Protein AF-A0A9Q3WQL5-F1 (afdb_monomer)

Foldseek 3Di:
DDAAEPWAAFDDDKDKDWAQPWDWDDDPVDIDTDRPDLGTWIKIKGKGKFWLVRVVVNQVSCVVDQPHKHKYFPNNQKFQQWAWADQQDFKTFTQCQLAPADAQFWKWWADDVGTIAIFGFHDDDRGITGTPGGSRDTGHRTTMTGIFIWHFPDPWDWADDDNTIIMTMTMTTGPDGQSQLAQFLAAEEEQAEQAPVCPDLNLVLVLLLVLVVLVVNLVRDDSPGAYWYKYFYDFPATQDIDTDASDHNVNSVVSSVVSVDRGHYYHHHQLQRSLVCVQVSVVVSPPGQAEYEAEEQADHVVLCSLVNNLVSVVVDPRYAYAFEHEDHPPNPSSQSRGPPPPPGYDYHYRNCNVVSNVVVVCVSSVD

Nearest PDB structures (foldseek):
  8vjh-assembly1_B  TM=8.754E-01  e=1.863E-12  Chivirus chi
  8rk3-assembly1_U  TM=8.713E-01  e=9.183E-12  Pseudomonas phage JBD30
  4cn9-assembly2_B  TM=7.673E-01  e=3.010E-06  Mytilus galloprovincialis
  4cn8-assembly1_A  TM=7.300E-01  e=2.675E-06  Mytilus galloprovincialis
  4c2b-assembly3_E  TM=7.609E-01  e=3.014E-05  Homo sapiens

Radius of gyration: 25.48 Å; Cα contacts (8 Å, |Δi|>4): 827; chains: 1; bounding box: 57×37×69 Å

Secondary structure (DSSP, 8-state):
-PPEE--PPP-S--EEEEE--EEEEEETTEEEEEES-SSPEEEEEEEEEEEHHHHHHHHHHHHHSTTS-EEEE-GGG-B--PPPB-TT--EEE--GGGS---SSEEEEEE-TTS-EEEEEEEEEETTEEEESS-----BSS-EEEEEEEEEE-SPPEEEEEETTEEEEEEEEEESS-----S--SEEEEEEEE-SGGGTTHHHHHHHHHHHHHHHHHHHH--TTSPEEEEEEEESSSEEEEEEEEEE-HHHHHHHHHHHTSPP---S---HHHHHTTHHHHHHTSTTSEEEEEEEE-S--SSTHHHHHHHHHHHTSTTEEEEEEEES----TTGGGT---TTT---EEPTT-HHHHHHHHHHHHHT-

Solvent-accessible surface area (backbone atoms only — not comparable to full-atom values): 19352 Å² total; per-residue (Å²): 132,84,73,40,73,56,59,73,69,67,51,68,80,62,45,77,45,78,45,46,66,64,46,77,53,77,53,99,90,48,78,46,78,45,66,74,47,78,51,39,51,31,36,43,36,42,36,27,71,32,41,49,69,50,48,53,49,51,54,55,50,49,68,74,40,56,89,40,56,27,37,40,58,42,60,84,58,39,45,70,81,31,61,68,45,44,42,78,38,41,66,47,65,37,77,35,71,73,32,86,63,52,56,75,39,33,32,32,41,22,42,93,93,50,71,56,42,79,37,47,26,49,41,68,45,58,60,21,38,32,36,71,52,51,55,70,44,74,39,74,52,21,34,39,15,32,34,40,50,21,33,58,73,52,81,72,45,74,50,74,78,51,92,56,36,33,37,41,37,44,39,29,35,41,74,70,40,71,60,61,69,39,77,62,38,27,30,41,37,37,26,40,48,31,15,52,88,32,54,72,46,35,40,54,20,51,38,52,16,57,26,51,50,35,52,51,47,44,75,29,66,45,84,86,43,42,28,28,41,33,45,34,35,16,12,70,44,72,74,49,74,50,78,37,74,61,38,47,54,66,56,29,52,50,51,33,61,55,44,71,49,85,79,82,64,43,64,43,34,23,43,31,43,54,45,66,59,50,60,65,55,54,69,73,47,71,91,36,51,35,38,36,42,40,39,37,48,36,70,50,40,58,66,66,23,43,62,49,26,38,59,53,51,74,74,42,80,82,60,46,29,47,28,38,22,43,58,36,82,58,43,74,54,37,49,64,58,33,70,54,95,85,78,65,58,52,66,36,58,62,51,46,27,64,65,46,29,53,49,59,48,28,71,70,66,73,109

Organism: NCBI:txid89184

Structure (mmCIF, N/CA/C/O backbone):
data_AF-A0A9Q3WQL5-F1
#
_entry.id   AF-A0A9Q3WQL5-F1
#
loop_
_atom_site.group_PDB
_atom_site.id
_atom_site.type_symbol
_atom_site.label_atom_id
_atom_site.label_alt_id
_atom_site.label_comp_id
_atom_site.label_asym_id
_atom_site.label_entity_id
_atom_site.label_seq_id
_atom_site.pdbx_PDB_ins_code
_atom_site.Cartn_x
_atom_site.Cartn_y
_atom_site.Cartn_z
_atom_site.occupancy
_atom_site.B_iso_or_equiv
_atom_site.auth_seq_id
_atom_site.auth_comp_id
_atom_site.auth_asym_id
_atom_site.auth_atom_id
_atom_site.pdbx_PDB_model_num
ATOM 1 N N . MET A 1 1 ? -14.488 20.573 21.279 1.00 46.41 1 MET A N 1
ATOM 2 C CA . MET A 1 1 ? -15.324 19.585 21.998 1.00 46.41 1 MET A CA 1
ATOM 3 C C . MET A 1 1 ? -14.381 18.448 22.359 1.00 46.41 1 MET A C 1
ATOM 5 O O . MET A 1 1 ? -13.546 18.155 21.521 1.00 46.41 1 MET A O 1
ATOM 9 N N . ALA A 1 2 ? -14.385 17.922 23.585 1.00 57.12 2 ALA A N 1
ATOM 10 C CA . ALA A 1 2 ? -13.481 16.817 23.922 1.00 57.12 2 ALA A CA 1
ATOM 11 C C . ALA A 1 2 ? -13.986 15.527 23.258 1.00 57.12 2 ALA A C 1
ATOM 13 O O . ALA A 1 2 ? -15.171 15.218 23.401 1.00 57.12 2 ALA A O 1
ATOM 14 N N . ASP A 1 3 ? -13.114 14.821 22.537 1.00 71.25 3 ASP A N 1
ATOM 15 C CA . ASP A 1 3 ? -13.440 13.552 21.878 1.00 71.25 3 ASP A CA 1
ATOM 16 C C . ASP A 1 3 ? -13.832 12.507 22.947 1.00 71.25 3 ASP A C 1
ATOM 18 O O . ASP A 1 3 ? -13.163 12.367 23.976 1.00 71.25 3 ASP A O 1
ATOM 22 N N . LEU A 1 4 ? -14.950 11.798 22.748 1.00 89.50 4 LEU A N 1
ATOM 23 C CA . LEU A 1 4 ? -15.478 10.827 23.718 1.00 89.50 4 LEU A CA 1
ATOM 24 C C . LEU A 1 4 ? -14.953 9.420 23.422 1.00 89.50 4 LEU A C 1
ATOM 26 O O . LEU A 1 4 ? -15.245 8.851 22.376 1.00 89.50 4 LEU A O 1
ATOM 30 N N . LEU A 1 5 ? -14.218 8.820 24.357 1.00 92.25 5 LEU A N 1
ATOM 31 C CA . LEU A 1 5 ? -13.769 7.432 24.234 1.00 92.25 5 LEU A CA 1
ATOM 32 C C . LEU A 1 5 ? -14.945 6.456 24.391 1.00 92.25 5 LEU A C 1
ATOM 34 O O . LEU A 1 5 ? -15.737 6.590 25.322 1.00 92.25 5 LEU A O 1
ATOM 38 N N . TRP A 1 6 ? -15.021 5.447 23.521 1.00 92.88 6 TRP A N 1
ATOM 39 C CA . TRP A 1 6 ? -15.840 4.249 23.708 1.00 92.88 6 TRP A CA 1
ATOM 40 C C . TRP A 1 6 ? -15.029 3.174 24.461 1.00 92.88 6 TRP A C 1
ATOM 42 O O . TRP A 1 6 ? -14.191 2.510 23.850 1.00 92.88 6 TRP A O 1
ATOM 52 N N . PRO A 1 7 ? -15.233 2.987 25.782 1.00 89.88 7 PRO A N 1
ATOM 53 C CA . PRO A 1 7 ? -14.277 2.268 26.629 1.00 89.88 7 PRO A CA 1
ATOM 54 C C . PRO A 1 7 ? -14.533 0.757 26.710 1.00 89.88 7 PRO A C 1
ATOM 56 O O . PRO A 1 7 ? -13.853 0.050 27.446 1.00 89.88 7 PRO A O 1
ATOM 59 N N . PHE A 1 8 ? -15.546 0.239 26.014 1.00 88.44 8 PHE A N 1
ATOM 60 C CA . PHE A 1 8 ? -15.982 -1.141 26.198 1.00 88.44 8 PHE A CA 1
ATOM 61 C C . PHE A 1 8 ? -15.181 -2.097 25.309 1.00 88.44 8 PHE A C 1
ATOM 63 O O . PHE A 1 8 ? -15.106 -1.920 24.090 1.00 88.44 8 PHE A O 1
ATOM 70 N N . ALA A 1 9 ? -14.625 -3.151 25.907 1.00 77.62 9 ALA A N 1
ATOM 71 C CA . ALA A 1 9 ? -13.963 -4.230 25.177 1.00 77.62 9 ALA A CA 1
ATOM 72 C C . ALA A 1 9 ? -14.971 -5.019 24.324 1.00 77.62 9 ALA A C 1
ATOM 74 O O . ALA A 1 9 ? -16.073 -5.334 24.787 1.00 77.62 9 ALA A O 1
ATOM 75 N N . ALA A 1 10 ? -14.624 -5.336 23.074 1.00 68.56 10 ALA A N 1
ATOM 76 C CA . ALA A 1 10 ? -15.502 -6.100 22.185 1.00 68.56 10 ALA A CA 1
ATOM 77 C C . ALA A 1 10 ? -15.762 -7.518 22.727 1.00 68.56 10 ALA A C 1
ATOM 79 O O . ALA A 1 10 ? -14.851 -8.211 23.178 1.00 68.56 10 ALA A O 1
ATOM 80 N N . HIS A 1 11 ? -17.015 -7.965 22.655 1.00 68.62 11 HIS A N 1
ATOM 81 C CA . HIS A 1 11 ? -17.415 -9.328 22.983 1.00 68.62 11 HIS A CA 1
ATOM 82 C C . HIS A 1 11 ? -17.930 -10.024 21.721 1.00 68.62 11 HIS A C 1
ATOM 84 O O . HIS A 1 11 ? -19.114 -9.951 21.388 1.00 68.62 11 HIS A O 1
ATOM 90 N N . GLY A 1 12 ? -17.016 -10.707 21.035 1.00 66.88 12 GLY A N 1
ATOM 91 C CA . GLY A 1 12 ? -17.269 -11.369 19.756 1.00 66.88 12 GLY A CA 1
ATOM 92 C C . GLY A 1 12 ? -16.580 -10.665 18.583 1.00 66.88 12 GLY A C 1
ATOM 93 O O . GLY A 1 12 ? -15.866 -9.681 18.791 1.00 66.88 12 GLY A O 1
ATOM 94 N N . PRO A 1 13 ? -16.752 -11.187 17.358 1.00 72.12 13 PRO A N 1
ATOM 95 C CA . PRO A 1 13 ? -16.183 -10.573 16.168 1.00 72.12 13 PRO A CA 1
ATOM 96 C C . PRO A 1 13 ? -16.811 -9.194 15.937 1.00 72.12 13 PRO A C 1
ATOM 98 O O . PRO A 1 13 ? -18.031 -9.036 16.019 1.00 72.12 13 PRO A O 1
ATOM 101 N N . ALA A 1 14 ? -15.975 -8.198 15.645 1.00 81.50 14 ALA A N 1
ATOM 102 C CA . ALA A 1 14 ? -16.457 -6.946 15.079 1.00 81.50 14 ALA A CA 1
ATOM 103 C C . ALA A 1 14 ? -16.931 -7.204 13.645 1.00 81.50 14 ALA A C 1
ATOM 105 O O . ALA A 1 14 ? -16.396 -8.072 12.955 1.00 81.50 14 ALA A O 1
ATOM 106 N N . THR A 1 15 ? -17.945 -6.468 13.202 1.00 84.88 15 THR A N 1
ATOM 107 C CA . THR A 1 15 ? -18.354 -6.469 11.794 1.00 84.88 15 THR A CA 1
ATOM 108 C C . THR A 1 15 ? -18.029 -5.113 11.203 1.00 84.88 15 THR A C 1
ATOM 110 O O . THR A 1 15 ? -18.529 -4.100 11.689 1.00 84.88 15 THR A O 1
ATOM 113 N N . GLU A 1 16 ? -17.204 -5.105 10.167 1.00 83.81 16 GLU A N 1
ATOM 114 C CA . GLU A 1 16 ? -16.867 -3.922 9.387 1.00 83.81 16 GLU A CA 1
ATOM 115 C C . GLU A 1 16 ? -17.564 -4.017 8.027 1.00 83.81 16 GLU A C 1
ATOM 117 O O . GLU A 1 16 ? -17.580 -5.077 7.397 1.00 83.81 16 GLU A O 1
ATOM 122 N N . VAL A 1 17 ? -18.193 -2.924 7.601 1.00 84.62 17 VAL A N 1
ATOM 123 C CA . VAL A 1 17 ? -18.845 -2.816 6.295 1.00 84.62 17 VAL A CA 1
ATOM 124 C C . VAL A 1 17 ? -18.280 -1.610 5.570 1.00 84.62 17 VAL A C 1
ATOM 126 O O . VAL A 1 17 ? -18.372 -0.490 6.071 1.00 84.62 17 VAL A O 1
ATOM 129 N N . LEU A 1 18 ? -17.756 -1.851 4.373 1.00 81.12 18 LEU A N 1
ATOM 130 C CA . LEU A 1 18 ? -17.277 -0.829 3.452 1.00 81.12 18 LEU A CA 1
ATOM 131 C C . LEU A 1 18 ? -18.328 -0.612 2.355 1.00 81.12 18 LEU A C 1
ATOM 133 O O . LEU A 1 18 ? -18.714 -1.559 1.670 1.00 81.12 18 LEU A O 1
ATOM 137 N N . ASP A 1 19 ? -18.809 0.623 2.211 1.00 78.50 19 ASP A N 1
ATOM 138 C CA . ASP A 1 19 ? -19.814 1.013 1.213 1.00 78.50 19 ASP A CA 1
ATOM 139 C C . ASP A 1 19 ? -19.251 2.072 0.254 1.00 78.50 19 ASP A C 1
ATOM 141 O O . ASP A 1 19 ? -18.931 3.186 0.670 1.00 78.50 19 ASP A O 1
ATOM 145 N N . TRP A 1 20 ? -19.152 1.726 -1.033 1.00 68.81 20 TRP A N 1
ATOM 146 C CA . TRP A 1 20 ? -18.593 2.574 -2.095 1.00 68.81 20 TRP A CA 1
ATOM 147 C C . TRP A 1 20 ? -19.632 3.423 -2.837 1.00 68.81 20 TRP A C 1
ATOM 149 O O . TRP A 1 20 ? -19.253 4.185 -3.720 1.00 68.81 20 TRP A O 1
ATOM 159 N N . ARG A 1 21 ? -20.933 3.315 -2.507 1.00 69.44 21 ARG A N 1
ATOM 160 C CA . ARG A 1 21 ? -22.022 4.030 -3.209 1.00 69.44 21 ARG A CA 1
ATOM 161 C C . ARG A 1 21 ? -21.825 4.047 -4.728 1.00 69.44 21 ARG A C 1
ATOM 163 O O . ARG A 1 21 ? -21.601 5.094 -5.329 1.00 69.44 21 ARG A O 1
ATOM 170 N N . THR A 1 22 ? -21.868 2.869 -5.333 1.00 68.38 22 THR A N 1
ATOM 171 C CA . THR A 1 22 ? -21.691 2.732 -6.779 1.00 68.38 22 THR A CA 1
ATOM 172 C C . THR A 1 22 ? -22.974 3.083 -7.520 1.00 68.38 22 THR A C 1
ATOM 174 O O . THR A 1 22 ? -24.070 2.723 -7.086 1.00 68.38 22 THR A O 1
ATOM 177 N N . ASP A 1 23 ? -22.830 3.785 -8.640 1.00 70.88 23 ASP A N 1
ATOM 178 C CA . ASP A 1 23 ? -23.875 3.899 -9.649 1.00 70.88 23 ASP A CA 1
ATOM 179 C C . ASP A 1 23 ? -23.715 2.765 -10.667 1.00 70.88 23 ASP A C 1
ATOM 181 O O . ASP A 1 23 ? -22.592 2.378 -11.015 1.00 70.88 23 ASP A O 1
ATOM 185 N N . VAL A 1 24 ? -24.836 2.207 -11.118 1.00 74.25 24 VAL A N 1
ATOM 186 C CA . VAL A 1 24 ? -24.866 1.066 -12.036 1.00 74.25 24 VAL A CA 1
ATOM 187 C C . VAL A 1 24 ? -25.445 1.531 -13.362 1.00 74.25 24 VAL A C 1
ATOM 189 O O . VAL A 1 24 ? -26.651 1.728 -13.503 1.00 74.25 24 VAL A O 1
ATOM 192 N N . LEU A 1 25 ? -24.575 1.657 -14.358 1.00 71.38 25 LEU A N 1
ATOM 193 C CA . LEU A 1 25 ? -24.958 1.927 -15.734 1.00 71.38 25 LEU A CA 1
ATOM 194 C C . LEU A 1 25 ? -25.101 0.589 -16.460 1.00 71.38 25 LEU A C 1
ATOM 196 O O . LEU A 1 25 ? -24.117 -0.057 -16.825 1.00 71.38 25 LEU A O 1
ATOM 200 N N . GLN A 1 26 ? -26.342 0.145 -16.646 1.00 69.19 26 GLN A N 1
ATOM 201 C CA . GLN A 1 26 ? -26.637 -1.034 -17.458 1.00 69.19 26 GLN A CA 1
ATOM 202 C C . GLN A 1 26 ? -26.746 -0.667 -18.939 1.00 69.19 26 GLN A C 1
ATOM 204 O O . GLN A 1 26 ? -27.438 0.279 -19.312 1.00 69.19 26 GLN A O 1
ATOM 209 N N . SER A 1 27 ? -26.110 -1.473 -19.785 1.00 67.75 27 SER A N 1
ATOM 210 C CA . SER A 1 27 ? -26.300 -1.489 -21.235 1.00 67.75 27 SER A CA 1
ATOM 211 C C . SER A 1 27 ? -26.692 -2.897 -21.693 1.00 67.75 27 SER A C 1
ATOM 213 O O . SER A 1 27 ? -26.516 -3.870 -20.961 1.00 67.75 27 SER A O 1
ATOM 215 N N . GLU A 1 28 ? -27.207 -3.027 -22.915 1.00 67.31 28 GLU A N 1
ATOM 216 C CA . GLU A 1 28 ? -27.601 -4.326 -23.485 1.00 67.31 28 GLU A CA 1
ATOM 217 C C . GLU A 1 28 ? -26.425 -5.323 -23.575 1.00 67.31 28 GLU A C 1
ATOM 219 O O . GLU A 1 28 ? -26.630 -6.530 -23.475 1.00 67.31 28 GLU A O 1
ATOM 224 N N . ALA A 1 29 ? -25.191 -4.821 -23.711 1.00 60.16 29 ALA A N 1
ATOM 225 C CA . ALA A 1 29 ? -23.978 -5.625 -23.872 1.00 60.16 29 ALA A CA 1
ATOM 226 C C . ALA A 1 29 ? -23.169 -5.823 -22.574 1.00 60.16 29 ALA A C 1
ATOM 228 O O . ALA A 1 29 ? -22.176 -6.550 -22.587 1.00 60.16 29 ALA A O 1
ATOM 229 N N . GLY A 1 30 ? -23.558 -5.196 -21.458 1.00 54.81 30 GLY A N 1
ATOM 230 C CA . GLY A 1 30 ? -22.807 -5.296 -20.207 1.00 54.81 30 GLY A CA 1
ATOM 231 C C . GLY A 1 30 ? -23.186 -4.264 -19.147 1.00 54.81 30 GLY A C 1
ATOM 232 O O . GLY A 1 30 ? -23.958 -3.335 -19.387 1.00 54.81 30 GLY A O 1
ATOM 233 N N . GLU A 1 31 ? -22.612 -4.436 -17.960 1.00 78.88 31 GLU A N 1
ATOM 234 C CA . GLU A 1 31 ? -22.819 -3.588 -16.786 1.00 78.88 31 GLU A CA 1
ATOM 235 C C . GLU A 1 31 ? -21.533 -2.819 -16.464 1.00 78.88 31 GLU A C 1
ATOM 237 O O . GLU A 1 31 ? -20.468 -3.422 -16.332 1.00 78.88 31 GLU A O 1
ATOM 242 N N . GLN A 1 32 ? -21.639 -1.500 -16.303 1.00 56.00 32 GLN A N 1
ATOM 243 C CA . GLN A 1 32 ? -20.558 -0.650 -15.812 1.00 56.00 32 GLN A CA 1
ATOM 244 C C . GLN A 1 32 ? -20.921 -0.117 -14.423 1.00 56.00 32 GLN A C 1
ATOM 246 O O . GLN A 1 32 ? -22.025 0.384 -14.208 1.00 56.00 32 GLN A O 1
ATOM 251 N N . ARG A 1 33 ? -19.986 -0.213 -13.473 1.00 71.00 33 ARG A N 1
ATOM 252 C CA . ARG A 1 33 ? -20.137 0.331 -12.117 1.00 71.00 33 ARG A CA 1
ATOM 253 C C . ARG A 1 33 ? -19.172 1.489 -11.925 1.00 71.00 33 ARG A C 1
ATOM 255 O O . ARG A 1 33 ? -17.970 1.303 -12.084 1.00 71.00 33 ARG A O 1
ATOM 262 N N . LEU A 1 34 ? -19.694 2.656 -11.567 1.00 59.69 34 LEU A N 1
ATOM 263 C CA . LEU A 1 34 ? -18.897 3.840 -11.252 1.00 59.69 34 LEU A CA 1
ATOM 264 C C . LEU A 1 34 ? -19.008 4.119 -9.754 1.00 59.69 34 LEU A C 1
ATOM 266 O O . LEU A 1 34 ? -20.110 4.273 -9.232 1.00 59.69 34 LEU A O 1
ATOM 270 N N . SER A 1 35 ? -17.880 4.149 -9.044 1.00 60.88 35 SER A N 1
ATOM 271 C CA . SER A 1 35 ? -17.863 4.585 -7.643 1.00 60.88 35 SER A CA 1
ATOM 272 C C . SER A 1 35 ? -18.145 6.083 -7.582 1.00 60.88 35 SER A C 1
ATOM 274 O O . SER A 1 35 ? -17.545 6.848 -8.331 1.00 60.88 35 SER A O 1
ATOM 276 N N . LEU A 1 36 ? -19.039 6.515 -6.692 1.00 65.12 36 LEU A N 1
ATOM 277 C CA . LEU A 1 36 ? -19.311 7.942 -6.474 1.00 65.12 36 LEU A CA 1
ATOM 278 C C . LEU A 1 36 ? -18.412 8.549 -5.384 1.00 65.12 36 LEU A C 1
ATOM 280 O O . LEU A 1 36 ? -18.603 9.706 -5.008 1.00 65.12 36 LEU A O 1
ATOM 284 N N . GLN A 1 37 ? -17.499 7.754 -4.816 1.00 61.06 37 GLN A N 1
ATOM 285 C CA . GLN A 1 37 ? -16.594 8.158 -3.741 1.00 61.06 37 GLN A CA 1
ATOM 286 C C . GLN A 1 37 ? -15.199 7.558 -3.934 1.00 61.06 37 GLN A C 1
ATOM 288 O O . GLN A 1 37 ? -15.071 6.386 -4.297 1.00 61.06 37 GLN A O 1
ATOM 293 N N . ASP A 1 38 ? -14.181 8.356 -3.611 1.00 56.53 38 ASP A N 1
ATOM 294 C CA . ASP A 1 38 ? -12.766 7.965 -3.687 1.00 56.53 38 ASP A CA 1
ATOM 295 C C . ASP A 1 38 ? -12.356 7.041 -2.526 1.00 56.53 38 ASP A C 1
ATOM 297 O O . ASP A 1 38 ? -11.448 6.224 -2.647 1.00 56.53 38 ASP A O 1
ATOM 301 N N . SER A 1 39 ? -13.067 7.119 -1.395 1.00 61.34 39 SER A N 1
ATOM 302 C CA . SER A 1 39 ? -12.917 6.212 -0.252 1.00 61.34 39 SER A CA 1
ATOM 303 C C . SER A 1 39 ? -14.284 5.687 0.196 1.00 61.34 39 SER A C 1
ATOM 305 O O . SER A 1 39 ? -15.269 6.433 0.174 1.00 61.34 39 SER A O 1
ATOM 307 N N . PRO A 1 40 ? -14.395 4.403 0.587 1.00 71.31 40 PRO A N 1
ATOM 308 C CA . PRO A 1 40 ? -15.664 3.863 1.050 1.00 71.31 40 PRO A CA 1
ATOM 309 C C . PRO A 1 40 ? -16.063 4.471 2.385 1.00 71.31 40 PRO A C 1
ATOM 311 O O . PRO A 1 40 ? -15.229 4.837 3.212 1.00 71.31 40 PRO A O 1
ATOM 314 N N . ARG A 1 41 ? -17.361 4.473 2.660 1.00 80.50 41 ARG A N 1
ATOM 315 C CA . ARG A 1 41 ? -17.856 4.689 4.016 1.00 80.50 41 ARG A CA 1
ATOM 316 C C . ARG A 1 41 ? -17.639 3.426 4.825 1.00 80.50 41 ARG A C 1
ATOM 318 O O . ARG A 1 41 ? -18.178 2.378 4.482 1.00 80.50 41 ARG A O 1
ATOM 325 N N . GLU A 1 42 ? -16.905 3.555 5.918 1.00 86.56 42 GLU A N 1
ATOM 326 C CA . GLU A 1 42 ? -16.630 2.447 6.821 1.00 86.56 42 GLU A CA 1
ATOM 327 C C . GLU A 1 42 ? -17.579 2.481 8.021 1.00 86.56 42 GLU A C 1
ATOM 329 O O . GLU A 1 42 ? -17.641 3.450 8.788 1.00 86.56 42 GLU A O 1
ATOM 334 N N . VAL A 1 43 ? -18.366 1.417 8.162 1.00 90.31 43 VAL A N 1
ATOM 335 C CA . VAL A 1 43 ? -19.298 1.225 9.268 1.00 90.31 43 VAL A CA 1
ATOM 336 C C . VAL A 1 43 ? -18.817 0.079 10.139 1.00 90.31 43 VAL A C 1
ATOM 338 O O . VAL A 1 43 ? -18.871 -1.085 9.746 1.00 90.31 43 VAL A O 1
ATOM 341 N N . LEU A 1 44 ? -18.427 0.413 11.365 1.00 91.00 44 LEU A N 1
ATOM 342 C CA . LEU A 1 44 ? -18.013 -0.547 12.373 1.00 91.00 44 LEU A CA 1
ATOM 343 C C . LEU A 1 44 ? -19.178 -0.866 13.310 1.00 91.00 44 LEU A C 1
ATOM 345 O O . LEU A 1 44 ? -19.753 0.018 13.949 1.00 91.00 44 LEU A O 1
ATOM 349 N N . THR A 1 45 ? -19.508 -2.147 13.427 1.00 91.31 45 THR A N 1
ATOM 350 C CA . THR A 1 45 ? -20.496 -2.659 14.377 1.00 91.31 45 THR A CA 1
ATOM 351 C C . THR A 1 45 ? -19.790 -3.440 15.473 1.00 91.31 45 THR A C 1
ATOM 353 O O . THR A 1 45 ? -19.139 -4.456 15.215 1.00 91.31 45 THR A O 1
ATOM 356 N N . LEU A 1 46 ? -19.942 -2.970 16.710 1.00 91.12 46 LEU A N 1
ATOM 357 C CA . LEU A 1 46 ? -19.349 -3.576 17.893 1.00 91.12 46 LEU A CA 1
ATOM 358 C C . LEU A 1 46 ? -20.442 -4.097 18.816 1.00 91.12 46 LEU A C 1
ATOM 360 O O . LEU A 1 46 ? -21.346 -3.360 19.210 1.00 91.12 46 LEU A O 1
ATOM 364 N N . ARG A 1 47 ? -20.328 -5.373 19.187 1.00 90.81 47 ARG A N 1
ATOM 365 C CA . ARG A 1 47 ? -21.174 -6.009 20.193 1.00 90.81 47 ARG A CA 1
ATOM 366 C C . ARG A 1 47 ? -20.372 -6.201 21.475 1.00 90.81 47 ARG A C 1
ATOM 368 O O . ARG A 1 47 ? -19.268 -6.737 21.455 1.00 90.81 47 ARG A O 1
ATOM 375 N N . HIS A 1 48 ? -20.946 -5.786 22.594 1.00 89.44 48 HIS A N 1
ATOM 376 C CA . HIS A 1 48 ? -20.344 -5.861 23.922 1.00 89.44 48 HIS A CA 1
ATOM 377 C C . HIS A 1 48 ? -21.248 -6.651 24.853 1.00 89.44 48 HIS A C 1
ATOM 379 O O . HIS A 1 48 ? -22.469 -6.538 24.773 1.00 89.44 48 HIS A O 1
ATOM 385 N N . ARG A 1 49 ? -20.651 -7.430 25.755 1.00 90.12 49 ARG A N 1
ATOM 386 C CA . ARG A 1 49 ? -21.354 -8.099 26.850 1.00 90.12 49 ARG A CA 1
ATOM 387 C C . ARG A 1 49 ? -21.043 -7.341 28.129 1.00 90.12 49 ARG A C 1
ATOM 389 O O . ARG A 1 49 ? -19.887 -7.319 28.537 1.00 90.12 49 ARG A O 1
ATOM 396 N N . LEU A 1 50 ? -22.062 -6.738 28.729 1.00 89.56 50 LEU A N 1
ATOM 397 C CA . LEU A 1 50 ? -21.928 -5.865 29.891 1.00 89.56 50 LEU A CA 1
ATOM 398 C C . LEU A 1 50 ? -22.824 -6.348 31.030 1.00 89.56 50 LEU A C 1
ATOM 400 O O . LEU A 1 50 ? -23.873 -6.961 30.801 1.00 89.56 50 LEU A O 1
ATOM 404 N N . ASP A 1 51 ? -22.392 -6.061 32.252 1.00 89.94 51 ASP A N 1
ATOM 405 C CA . ASP A 1 51 ? -23.189 -6.249 33.455 1.00 89.94 51 ASP A CA 1
ATOM 406 C C . ASP A 1 51 ? -24.198 -5.098 33.649 1.00 89.94 51 ASP A C 1
ATOM 408 O O . ASP A 1 51 ? -24.260 -4.157 32.853 1.00 89.94 51 ASP A O 1
ATOM 412 N N . GLY A 1 52 ? -25.030 -5.167 34.691 1.00 88.88 52 GLY A N 1
ATOM 413 C CA . GLY A 1 52 ? -26.024 -4.127 34.997 1.00 88.88 52 GLY A CA 1
ATOM 414 C C . GLY A 1 52 ? -25.436 -2.702 35.068 1.00 88.88 52 GLY A C 1
ATOM 415 O O . GLY A 1 52 ? -25.931 -1.810 34.366 1.00 88.88 52 GLY A O 1
ATOM 416 N N . PRO A 1 53 ? -24.374 -2.466 35.863 1.00 89.62 53 PRO A N 1
ATOM 417 C CA . PRO A 1 53 ? -23.671 -1.183 35.904 1.00 89.62 53 PRO A CA 1
ATOM 418 C C . PRO A 1 53 ? -23.070 -0.768 34.556 1.00 89.62 53 PRO A C 1
ATOM 420 O O . PRO A 1 53 ? -23.251 0.379 34.140 1.00 89.62 53 PRO A O 1
ATOM 423 N N . GLY A 1 54 ? -22.425 -1.686 33.832 1.00 89.75 54 GLY A N 1
ATOM 424 C CA . GLY A 1 54 ? -21.855 -1.427 32.511 1.00 89.75 54 GLY A CA 1
ATOM 425 C C . GLY A 1 54 ? -22.912 -1.033 31.477 1.00 89.75 54 GLY A C 1
ATOM 426 O O . GLY A 1 54 ? -22.706 -0.094 30.709 1.00 89.75 54 GLY A O 1
ATOM 427 N N . LEU A 1 55 ? -24.088 -1.670 31.499 1.00 90.19 55 LEU A N 1
ATOM 428 C CA . LEU A 1 55 ? -25.236 -1.290 30.667 1.00 90.19 55 LEU A CA 1
ATOM 429 C C . LEU A 1 55 ? -25.701 0.140 30.961 1.00 90.19 55 LEU A C 1
ATOM 431 O O . LEU A 1 55 ? -25.952 0.915 30.036 1.00 90.19 55 LEU A O 1
ATOM 435 N N . ALA A 1 56 ? -25.816 0.505 32.241 1.00 90.56 56 ALA A N 1
ATOM 436 C CA . ALA A 1 56 ? -26.202 1.856 32.640 1.00 90.56 56 ALA A CA 1
ATOM 437 C C . ALA A 1 56 ? -25.154 2.896 32.208 1.00 90.56 56 ALA A C 1
ATOM 439 O O . ALA A 1 56 ? -25.520 3.953 31.683 1.00 90.56 56 ALA A O 1
ATOM 440 N N . ALA A 1 57 ? -23.865 2.573 32.359 1.00 91.38 57 ALA A N 1
ATOM 441 C CA . ALA A 1 57 ? -22.756 3.410 31.915 1.00 91.38 57 ALA A CA 1
ATOM 442 C C . ALA A 1 57 ? -22.771 3.611 30.392 1.00 91.38 57 ALA A C 1
ATOM 444 O O . ALA A 1 57 ? -22.687 4.749 29.932 1.00 91.38 57 ALA A O 1
ATOM 445 N N . ALA A 1 58 ? -22.971 2.546 29.609 1.00 91.44 58 ALA A N 1
ATOM 446 C CA . ALA A 1 58 ? -23.052 2.621 28.150 1.00 91.44 58 ALA A CA 1
ATOM 447 C C . ALA A 1 58 ? -24.208 3.518 27.680 1.00 91.44 58 ALA A C 1
ATOM 449 O O . ALA A 1 58 ? -24.019 4.371 26.813 1.00 91.44 58 ALA A O 1
ATOM 450 N N . ILE A 1 59 ? -25.392 3.392 28.293 1.00 91.25 59 ILE A N 1
ATOM 451 C CA . ILE A 1 59 ? -26.553 4.243 27.984 1.00 91.25 59 ILE A CA 1
ATOM 452 C C . ILE A 1 59 ? -26.262 5.710 28.314 1.00 91.25 59 ILE A C 1
ATOM 454 O O . ILE A 1 59 ? -26.559 6.598 27.511 1.00 91.25 59 ILE A O 1
ATOM 458 N N . ALA A 1 60 ? -25.709 5.980 29.499 1.00 91.81 60 ALA A N 1
ATOM 459 C CA . ALA A 1 60 ? -25.393 7.338 29.929 1.00 91.81 60 ALA A CA 1
ATOM 460 C C . ALA A 1 60 ? -24.342 7.985 29.014 1.00 91.81 60 ALA A C 1
ATOM 462 O O . ALA A 1 60 ? -24.482 9.152 28.638 1.00 91.81 60 ALA A O 1
ATOM 463 N N . LEU A 1 61 ? -23.328 7.213 28.620 1.00 91.62 61 LEU A N 1
ATOM 464 C CA . LEU A 1 61 ? -22.266 7.651 27.727 1.00 91.62 61 LEU A CA 1
ATOM 465 C C . LEU A 1 61 ? -22.811 7.944 26.322 1.00 91.62 61 LEU A C 1
ATOM 467 O O . LEU A 1 61 ? -22.601 9.040 25.807 1.00 91.62 61 LEU A O 1
ATOM 471 N N . ALA A 1 62 ? -23.589 7.030 25.735 1.00 90.44 62 ALA A N 1
ATOM 472 C CA . ALA A 1 62 ? -24.178 7.227 24.408 1.00 90.44 62 ALA A CA 1
ATOM 473 C C . ALA A 1 62 ? -25.124 8.433 24.350 1.00 90.44 62 ALA A C 1
ATOM 475 O O . ALA A 1 62 ? -25.112 9.179 23.375 1.00 90.44 62 ALA A O 1
ATOM 476 N N . ARG A 1 63 ? -25.905 8.684 25.411 1.00 88.75 63 ARG A N 1
ATOM 477 C CA . ARG A 1 63 ? -26.747 9.891 25.502 1.00 88.75 63 ARG A CA 1
ATOM 478 C C . ARG A 1 63 ? -25.923 11.175 25.538 1.00 88.75 63 ARG A C 1
ATOM 480 O O . ARG A 1 63 ? -26.336 12.165 24.945 1.00 88.75 63 ARG A O 1
ATOM 487 N N . ARG A 1 64 ? -24.774 11.162 26.219 1.00 88.31 64 ARG A N 1
ATOM 488 C CA . ARG A 1 64 ? -23.864 12.314 26.289 1.00 88.31 64 ARG A CA 1
ATOM 489 C C . ARG A 1 64 ? -23.207 12.609 24.939 1.00 88.31 64 ARG A C 1
ATOM 491 O O . ARG A 1 64 ? -23.026 13.774 24.610 1.00 88.31 64 ARG A O 1
ATOM 498 N N . GLY A 1 65 ? -22.857 11.570 24.182 1.00 84.06 65 GLY A N 1
ATOM 499 C CA . GLY A 1 65 ? -22.102 11.688 22.933 1.00 84.06 65 GLY A CA 1
ATOM 500 C C . GLY A 1 65 ? -22.909 11.548 21.644 1.00 84.06 65 GLY A C 1
ATOM 501 O O . GLY A 1 65 ? -22.303 11.401 20.590 1.00 84.06 65 GLY A O 1
ATOM 502 N N . LEU A 1 66 ? -24.247 11.578 21.682 1.00 80.06 66 LEU A N 1
ATOM 503 C CA . LEU A 1 66 ? -25.091 11.259 20.517 1.00 80.06 66 LEU A CA 1
ATOM 504 C C . LEU A 1 66 ? -24.753 12.081 19.256 1.00 80.06 66 LEU A C 1
ATOM 506 O O . LEU A 1 66 ? -24.824 11.555 18.153 1.00 80.06 66 LEU A O 1
ATOM 510 N N . ALA A 1 67 ? -24.380 13.352 19.424 1.00 82.19 67 ALA A N 1
ATOM 511 C CA . ALA A 1 67 ? -23.994 14.252 18.331 1.00 82.19 67 ALA A CA 1
ATOM 512 C C . ALA A 1 67 ? -22.484 14.567 18.294 1.00 82.19 67 ALA A C 1
ATOM 514 O O . ALA A 1 67 ? -22.060 15.419 17.516 1.0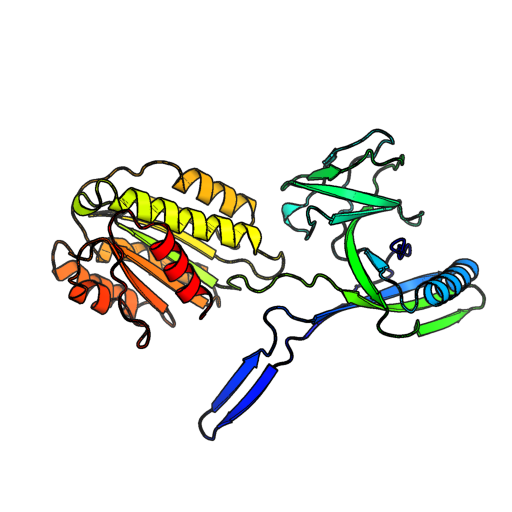0 82.19 67 ALA A O 1
ATOM 515 N N . GLY A 1 68 ? -21.694 13.938 19.167 1.00 85.62 68 GLY A N 1
ATOM 516 C CA . GLY A 1 68 ? -20.259 14.181 19.290 1.00 85.62 68 GLY A CA 1
ATOM 517 C C . GLY A 1 68 ? -19.419 13.241 18.431 1.00 85.62 68 GLY A C 1
ATOM 518 O O . GLY A 1 68 ? -19.910 12.227 17.926 1.00 85.62 68 GLY A O 1
ATOM 519 N N . ASP A 1 69 ? -18.139 13.578 18.315 1.00 90.69 69 ASP A N 1
ATOM 520 C CA . ASP A 1 69 ? -17.134 12.687 17.750 1.00 90.69 69 ASP A CA 1
ATOM 521 C C . ASP A 1 69 ? -16.625 11.733 18.846 1.00 90.69 69 ASP A C 1
ATOM 523 O O . ASP A 1 69 ? -16.445 12.101 20.015 1.00 90.69 69 ASP A O 1
ATOM 527 N N . TRP A 1 70 ? -16.449 10.476 18.458 1.00 94.19 70 TRP A N 1
ATOM 528 C CA . TRP A 1 70 ? -16.060 9.374 19.325 1.00 94.19 70 TRP A CA 1
ATOM 529 C C . TRP A 1 70 ? -14.682 8.867 18.951 1.00 94.19 70 TRP A C 1
ATOM 531 O O . TRP A 1 70 ? -14.386 8.754 17.768 1.00 94.19 70 TRP A O 1
ATOM 541 N N . ILE A 1 71 ? -13.887 8.465 19.937 1.00 94.50 71 ILE A N 1
ATOM 542 C CA . ILE A 1 71 ? -12.733 7.597 19.711 1.00 94.50 71 ILE A CA 1
ATOM 543 C C . ILE A 1 71 ? -13.172 6.160 19.950 1.00 94.50 71 ILE A C 1
ATOM 545 O O . ILE A 1 71 ? -13.569 5.797 21.059 1.00 94.50 71 ILE A O 1
ATOM 549 N N . VAL A 1 72 ? -13.117 5.349 18.900 1.00 93.31 72 VAL A N 1
ATOM 550 C CA . VAL A 1 72 ? -13.583 3.964 18.913 1.00 93.31 72 VAL A CA 1
ATOM 551 C C . VAL A 1 72 ? -12.395 3.024 18.702 1.00 93.31 72 VAL A C 1
ATOM 553 O O . VAL A 1 72 ? -11.710 3.143 17.685 1.00 93.31 72 VAL A O 1
ATOM 556 N N . PRO A 1 73 ? -12.133 2.093 19.635 1.00 92.00 73 PRO A N 1
ATOM 557 C CA . PRO A 1 73 ? -11.099 1.077 19.466 1.00 92.00 73 PRO A CA 1
ATOM 558 C C . PRO A 1 73 ? -11.488 0.019 18.427 1.00 92.00 73 PRO A C 1
ATOM 560 O O . PRO A 1 73 ? -12.573 -0.571 18.477 1.00 92.00 73 PRO A O 1
ATOM 563 N N . LEU A 1 74 ? -10.550 -0.301 17.540 1.00 89.50 74 LEU A N 1
ATOM 564 C CA . LEU A 1 74 ? -10.631 -1.397 16.579 1.00 89.50 74 LEU A CA 1
ATOM 565 C C . LEU A 1 74 ? -10.132 -2.694 17.232 1.00 89.50 74 LEU A C 1
ATOM 567 O O . LEU A 1 74 ? -9.104 -3.250 16.861 1.00 89.50 74 LEU A O 1
ATOM 571 N N . TRP A 1 75 ? -10.867 -3.198 18.229 1.00 86.56 75 TRP A N 1
ATOM 572 C CA . TRP A 1 75 ? -10.455 -4.372 19.022 1.00 86.56 75 TRP A CA 1
ATOM 573 C C . TRP A 1 75 ? -10.194 -5.647 18.206 1.00 86.56 75 TRP A C 1
ATOM 575 O O . TRP A 1 75 ? -9.487 -6.542 18.668 1.00 86.56 75 TRP A O 1
ATOM 585 N N . HIS A 1 76 ? -10.775 -5.753 17.011 1.00 81.69 76 HIS A N 1
ATOM 586 C CA . HIS A 1 76 ? -10.545 -6.874 16.101 1.00 81.69 76 HIS A CA 1
ATOM 587 C C . HIS A 1 76 ? -9.137 -6.862 15.482 1.00 81.69 76 HIS A C 1
ATOM 589 O O . HIS A 1 76 ? -8.681 -7.901 15.019 1.00 81.69 76 HIS A O 1
ATOM 595 N N . MET A 1 77 ? -8.447 -5.720 15.532 1.00 83.62 77 MET A N 1
ATOM 596 C CA . MET A 1 77 ? -7.058 -5.539 15.109 1.00 83.62 77 MET A CA 1
ATOM 597 C C . MET A 1 77 ? -6.096 -5.461 16.303 1.00 83.62 77 MET A C 1
ATOM 599 O O . MET A 1 77 ? -4.945 -5.090 16.141 1.00 83.62 77 MET A O 1
ATOM 603 N N . ALA A 1 78 ? -6.553 -5.721 17.528 1.00 85.94 78 ALA A N 1
ATOM 604 C CA . ALA A 1 78 ? -5.724 -5.476 18.699 1.00 85.94 78 ALA A CA 1
ATOM 605 C C . ALA A 1 78 ? -4.522 -6.427 18.781 1.00 85.94 78 ALA A C 1
ATOM 607 O O . ALA A 1 78 ? -4.677 -7.644 18.639 1.00 85.94 78 ALA A O 1
ATOM 608 N N . ASP A 1 79 ? -3.359 -5.873 19.112 1.00 84.94 79 ASP A N 1
ATOM 609 C CA . ASP A 1 79 ? -2.194 -6.640 19.525 1.00 84.94 79 ASP A CA 1
ATOM 610 C C . ASP A 1 79 ? -2.368 -7.071 20.988 1.00 84.94 79 ASP A C 1
ATOM 612 O O . ASP A 1 79 ? -2.708 -6.276 21.867 1.00 84.94 79 ASP A O 1
ATOM 616 N N . ARG A 1 80 ? -2.184 -8.366 21.239 1.00 79.75 80 ARG A N 1
ATOM 617 C CA . ARG A 1 80 ? -2.338 -8.997 22.559 1.00 79.75 80 ARG A CA 1
ATOM 618 C C . ARG A 1 80 ? -1.006 -9.468 23.141 1.00 79.75 80 ARG A C 1
ATOM 620 O O . ARG A 1 80 ? -1.007 -10.060 24.217 1.00 79.75 80 ARG A O 1
ATOM 627 N N . GLY A 1 81 ? 0.093 -9.274 22.411 1.00 67.12 81 GLY A N 1
ATOM 628 C CA . GLY A 1 81 ? 1.436 -9.709 22.787 1.00 67.12 81 GLY A CA 1
ATOM 629 C C . GLY A 1 81 ? 2.303 -8.617 23.407 1.00 67.12 81 GLY A C 1
ATOM 630 O O . GLY A 1 81 ? 3.497 -8.851 23.552 1.00 67.12 81 GLY A O 1
ATOM 631 N N . GLY A 1 82 ? 1.730 -7.455 23.738 1.00 69.25 82 GLY A N 1
ATOM 632 C CA . GLY A 1 82 ? 2.481 -6.290 24.200 1.00 69.25 82 GLY A CA 1
ATOM 633 C C . GLY A 1 82 ? 3.242 -6.521 25.507 1.00 69.25 82 GLY A C 1
ATOM 634 O O . GLY A 1 82 ? 2.772 -7.229 26.408 1.00 69.25 82 GLY A O 1
ATOM 635 N N . ASP A 1 83 ? 4.409 -5.887 25.595 1.00 85.44 83 ASP A N 1
ATOM 636 C CA . ASP A 1 83 ? 5.183 -5.755 26.827 1.00 85.44 83 ASP A CA 1
ATOM 637 C C . ASP A 1 83 ? 4.439 -4.891 27.862 1.00 85.44 83 ASP A C 1
ATOM 639 O O . ASP A 1 83 ? 3.430 -4.245 27.567 1.00 85.44 83 ASP A O 1
ATOM 643 N N . ASP A 1 84 ? 4.915 -4.907 29.107 1.00 91.50 84 ASP A N 1
ATOM 644 C CA . ASP A 1 84 ? 4.358 -4.063 30.164 1.00 91.50 84 ASP A CA 1
ATOM 645 C C . ASP A 1 84 ? 4.544 -2.580 29.813 1.00 91.50 84 ASP A C 1
ATOM 647 O O . ASP A 1 84 ? 5.643 -2.167 29.458 1.00 91.50 84 ASP A O 1
ATOM 651 N N . ILE A 1 85 ? 3.479 -1.786 29.961 1.00 92.44 85 ILE A N 1
ATOM 652 C CA . ILE A 1 85 ? 3.519 -0.332 29.787 1.00 92.44 85 ILE A CA 1
ATOM 653 C C . ILE A 1 85 ? 3.788 0.323 31.134 1.00 92.44 85 ILE A C 1
ATOM 655 O O . ILE A 1 85 ? 3.121 0.001 32.123 1.00 92.44 85 ILE A O 1
ATOM 659 N N . THR A 1 86 ? 4.701 1.291 31.153 1.00 94.38 86 THR A N 1
ATOM 660 C CA . THR A 1 86 ? 4.976 2.126 32.329 1.00 94.38 86 THR A CA 1
ATOM 661 C C . THR A 1 86 ? 4.519 3.577 32.156 1.00 94.38 86 THR A C 1
ATOM 663 O O . THR A 1 86 ? 4.459 4.121 31.054 1.00 94.38 86 THR A O 1
ATOM 666 N N . LEU A 1 87 ? 4.245 4.260 33.269 1.00 92.12 87 LEU A N 1
ATOM 667 C CA . LEU A 1 87 ? 3.646 5.599 33.304 1.00 92.12 87 LEU A CA 1
ATOM 668 C C . LEU A 1 87 ? 4.426 6.655 32.498 1.00 92.12 87 LEU A C 1
ATOM 670 O O . LEU A 1 87 ? 3.825 7.562 31.920 1.00 92.12 87 LEU A O 1
ATOM 674 N N . GLY A 1 88 ? 5.758 6.541 32.466 1.00 93.44 88 GLY A N 1
ATOM 675 C CA . GLY A 1 88 ? 6.668 7.461 31.774 1.00 93.44 88 GLY A CA 1
ATOM 676 C C . GLY A 1 88 ? 7.009 7.072 30.335 1.00 93.44 88 GLY A C 1
ATOM 677 O O . GLY A 1 88 ? 7.814 7.753 29.704 1.00 93.44 88 GLY A O 1
ATOM 678 N N . GLU A 1 89 ? 6.446 5.982 29.827 1.00 94.50 89 GLU A N 1
ATOM 679 C CA . GLU A 1 89 ? 6.832 5.408 28.546 1.00 94.50 89 GLU A CA 1
ATOM 680 C C . GLU A 1 89 ? 6.297 6.225 27.371 1.00 94.50 89 GLU A C 1
ATOM 682 O O . GLU A 1 89 ? 5.128 6.611 27.342 1.00 94.50 89 GLU A O 1
ATOM 687 N N . THR A 1 90 ? 7.164 6.511 26.402 1.00 95.50 90 THR A N 1
ATOM 688 C CA . THR A 1 90 ? 6.837 7.315 25.213 1.00 95.50 90 THR A CA 1
ATOM 689 C C . THR A 1 90 ? 6.960 6.533 23.912 1.00 95.50 90 THR A C 1
ATOM 691 O O . THR A 1 90 ? 6.693 7.092 22.856 1.00 95.50 90 THR A O 1
ATOM 694 N N . SER A 1 91 ? 7.381 5.273 23.962 1.00 93.00 91 SER A N 1
ATOM 695 C CA . SER A 1 91 ? 7.500 4.398 22.797 1.00 93.00 91 SER A CA 1
ATOM 696 C C . SER A 1 91 ? 7.096 2.997 23.215 1.00 93.00 91 SER A C 1
ATOM 698 O O . SER A 1 91 ? 7.570 2.525 24.241 1.00 93.00 91 SER A O 1
ATOM 700 N N . LEU A 1 92 ? 6.193 2.375 22.463 1.00 91.94 92 LEU A N 1
ATOM 701 C CA . LEU A 1 92 ? 5.625 1.070 22.776 1.00 91.94 92 LEU A CA 1
ATOM 702 C C . LEU A 1 92 ? 6.023 0.063 21.701 1.00 91.94 92 LEU A C 1
ATOM 704 O O . LEU A 1 92 ? 5.825 0.318 20.512 1.00 91.94 92 LEU A O 1
ATOM 708 N N . SER A 1 93 ? 6.529 -1.091 22.128 1.00 89.50 93 SER A N 1
ATOM 709 C CA . SER A 1 93 ? 6.859 -2.223 21.256 1.00 89.50 93 SER A CA 1
ATOM 710 C C . SER A 1 93 ? 5.589 -3.011 20.919 1.00 89.50 93 SER A C 1
ATOM 712 O O . SER A 1 93 ? 5.007 -3.654 21.795 1.00 89.50 93 SER A O 1
ATOM 714 N N . ILE A 1 94 ? 5.126 -2.928 19.667 1.00 86.62 94 ILE A N 1
ATOM 715 C CA . ILE A 1 94 ? 3.917 -3.614 19.177 1.00 86.62 94 ILE A CA 1
ATOM 716 C C . ILE A 1 94 ? 4.072 -4.029 17.714 1.00 86.62 94 ILE A C 1
ATOM 718 O O . ILE A 1 94 ? 4.702 -3.329 16.926 1.00 86.62 94 ILE A O 1
ATOM 722 N N . ALA A 1 95 ? 3.418 -5.115 17.301 1.00 79.44 95 ALA A N 1
ATOM 723 C CA . ALA A 1 95 ? 3.443 -5.568 15.909 1.00 79.44 95 ALA A CA 1
ATOM 724 C C . ALA A 1 95 ? 2.519 -4.715 15.009 1.00 79.44 95 ALA A C 1
ATOM 726 O O . ALA A 1 95 ? 1.465 -5.158 14.537 1.00 79.44 95 ALA A O 1
ATOM 727 N N . ALA A 1 96 ? 2.905 -3.467 14.750 1.00 78.19 96 ALA A N 1
ATOM 728 C CA . ALA A 1 96 ? 2.141 -2.537 13.921 1.00 78.19 96 ALA A CA 1
ATOM 729 C C . ALA A 1 96 ? 2.191 -2.871 12.413 1.00 78.19 96 ALA A C 1
ATOM 731 O O . ALA A 1 96 ? 1.322 -2.426 11.670 1.00 78.19 96 ALA A O 1
ATOM 732 N N . ARG A 1 97 ? 3.114 -3.735 11.955 1.00 66.75 97 ARG A N 1
ATOM 733 C CA . ARG A 1 97 ? 3.225 -4.240 10.563 1.00 66.75 97 ARG A CA 1
ATOM 734 C C . ARG A 1 97 ? 1.901 -4.699 9.937 1.00 66.75 97 ARG A C 1
ATOM 736 O O . ARG A 1 97 ? 1.683 -4.526 8.737 1.00 66.75 97 ARG A O 1
ATOM 743 N N . TYR A 1 98 ? 1.054 -5.372 10.710 1.00 65.56 98 TYR A N 1
ATOM 744 C CA . TYR A 1 98 ? -0.160 -6.030 10.200 1.00 65.56 98 TYR A CA 1
ATOM 745 C C . TYR A 1 98 ? -1.440 -5.299 10.585 1.00 65.56 98 TYR A C 1
ATOM 747 O O . TYR A 1 98 ? -2.541 -5.798 10.352 1.00 65.56 98 TYR A O 1
ATOM 755 N N . THR A 1 99 ? -1.288 -4.129 11.192 1.00 72.44 99 THR A N 1
ATOM 756 C CA . THR A 1 99 ? -2.331 -3.502 11.979 1.00 72.44 99 THR A CA 1
ATOM 757 C C . THR A 1 99 ? -2.411 -2.036 11.591 1.00 72.44 99 THR A C 1
ATOM 759 O O . THR A 1 99 ? -1.389 -1.363 11.516 1.00 72.44 99 THR A O 1
ATOM 762 N N . ASP A 1 100 ? -3.609 -1.513 11.336 1.00 78.38 100 ASP A N 1
ATOM 763 C CA . ASP A 1 100 ? -3.771 -0.131 10.870 1.00 78.38 100 ASP A CA 1
ATOM 764 C C . ASP A 1 100 ? -3.607 0.859 12.043 1.00 78.38 100 ASP A C 1
ATOM 766 O O . ASP A 1 100 ? -4.566 1.457 12.522 1.00 78.38 100 ASP A O 1
ATOM 770 N N . TYR A 1 101 ? -2.396 1.022 12.573 1.00 84.56 101 TYR A N 1
ATOM 771 C CA . TYR A 1 101 ? -2.052 2.166 13.422 1.00 84.56 101 TYR A CA 1
ATOM 772 C C . TYR A 1 101 ? -1.740 3.371 12.531 1.00 84.56 101 TYR A C 1
ATOM 774 O O . TYR A 1 101 ? -1.044 3.240 11.524 1.00 84.56 101 TYR A O 1
ATOM 782 N N . ARG A 1 102 ? -2.239 4.555 12.908 1.00 84.44 102 ARG A N 1
ATOM 783 C CA . ARG A 1 102 ? -2.037 5.804 12.158 1.00 84.44 102 ARG A CA 1
ATOM 784 C C . ARG A 1 102 ? -1.327 6.845 13.005 1.00 84.44 102 ARG A C 1
ATOM 786 O O . ARG A 1 102 ? -1.553 6.932 14.211 1.00 84.44 102 ARG A O 1
ATOM 793 N N . ALA A 1 103 ? -0.497 7.631 12.334 1.00 83.50 103 ALA A N 1
ATOM 794 C CA . ALA A 1 103 ? 0.224 8.764 12.881 1.00 83.50 103 ALA A CA 1
ATOM 795 C C . ALA A 1 103 ? -0.038 10.007 12.010 1.00 83.50 103 ALA A C 1
ATOM 797 O O . ALA A 1 103 ? 0.067 9.902 10.787 1.00 83.50 103 ALA A O 1
ATOM 798 N N . PRO A 1 104 ? -0.345 11.172 12.606 1.00 86.44 104 PRO A N 1
ATOM 799 C CA . PRO A 1 104 ? -0.795 11.327 13.989 1.00 86.44 104 PRO A CA 1
ATOM 800 C C . PRO A 1 104 ? -2.140 10.610 14.206 1.00 86.44 104 PRO A C 1
ATOM 802 O O . PRO A 1 104 ? -2.963 10.539 13.295 1.00 86.44 104 PRO A O 1
ATOM 805 N N . GLY A 1 105 ? -2.380 10.066 15.398 1.00 90.00 105 GLY A N 1
ATOM 806 C CA . GLY A 1 105 ? -3.597 9.288 15.636 1.00 90.00 105 GLY A CA 1
ATOM 807 C C . GLY A 1 105 ? -3.792 8.830 17.074 1.00 90.00 105 GLY A C 1
ATOM 808 O O . GLY A 1 105 ? -3.266 9.424 18.015 1.00 90.00 105 GLY A O 1
ATOM 809 N N . PHE A 1 106 ? -4.575 7.764 17.245 1.00 93.81 106 PHE A N 1
ATOM 810 C CA . PHE A 1 106 ? -4.960 7.243 18.553 1.00 93.81 106 PHE A CA 1
ATOM 811 C C . PHE A 1 106 ? -4.790 5.724 18.632 1.00 93.81 106 PHE A C 1
ATOM 813 O O . PHE A 1 106 ? -5.065 4.995 17.676 1.00 93.81 106 PHE A O 1
ATOM 820 N N . ALA A 1 107 ? -4.404 5.252 19.812 1.00 93.62 107 ALA A N 1
ATOM 821 C CA . ALA A 1 107 ? -4.430 3.850 20.205 1.00 93.62 107 ALA A CA 1
ATOM 822 C C . ALA A 1 107 ? -5.108 3.727 21.574 1.00 93.62 107 ALA A C 1
ATOM 824 O O . ALA A 1 107 ? -5.076 4.666 22.367 1.00 93.62 107 ALA A O 1
ATOM 825 N N . ILE A 1 108 ? -5.735 2.588 21.857 1.00 93.44 108 ILE A N 1
ATOM 826 C CA . ILE A 1 108 ? -6.303 2.279 23.171 1.00 93.44 108 ILE A CA 1
ATOM 827 C C . ILE A 1 108 ? -5.523 1.129 23.786 1.00 93.44 108 ILE A C 1
ATOM 829 O O . ILE A 1 108 ? -5.413 0.075 23.166 1.00 93.44 108 ILE A O 1
ATOM 833 N N . ALA A 1 109 ? -5.050 1.312 25.016 1.00 92.06 109 ALA A N 1
ATOM 834 C CA . ALA A 1 109 ? -4.498 0.242 25.835 1.00 92.06 109 ALA A CA 1
ATOM 835 C C . ALA A 1 109 ? -5.503 -0.160 26.917 1.00 92.06 109 ALA A C 1
ATOM 837 O O . ALA A 1 109 ? -6.108 0.696 27.564 1.00 92.06 109 ALA A O 1
ATOM 838 N N . ALA A 1 110 ? -5.693 -1.458 27.121 1.00 89.69 110 ALA A N 1
ATOM 839 C CA . ALA A 1 110 ? -6.539 -1.974 28.188 1.00 89.69 110 ALA A CA 1
ATOM 840 C C . ALA A 1 110 ? -5.981 -3.284 28.742 1.00 89.69 110 ALA A C 1
ATOM 842 O O . ALA A 1 110 ? -5.541 -4.161 27.995 1.00 89.69 110 ALA A O 1
ATOM 843 N N . SER A 1 111 ? -6.068 -3.457 30.058 1.00 86.12 111 SER A N 1
ATOM 844 C CA . SER A 1 111 ? -5.906 -4.774 30.677 1.00 86.12 111 SER A CA 1
ATOM 845 C C . SER A 1 111 ? -7.096 -5.668 30.325 1.00 86.12 111 SER A C 1
ATOM 847 O O . SER A 1 111 ? -8.202 -5.185 30.074 1.00 86.12 111 SER A O 1
ATOM 849 N N . ASN A 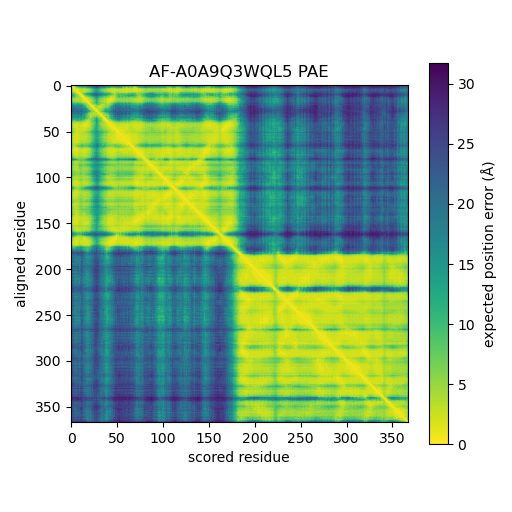1 112 ? -6.911 -6.989 30.338 1.00 74.31 112 ASN A N 1
ATOM 850 C CA . ASN A 1 112 ? -8.005 -7.925 30.077 1.00 74.31 112 ASN A CA 1
ATOM 851 C C . ASN A 1 112 ? -9.167 -7.719 31.073 1.00 74.31 112 ASN A C 1
ATOM 853 O O . ASN A 1 112 ? -9.036 -8.024 32.257 1.00 74.31 112 ASN A O 1
ATOM 857 N N . GLY A 1 113 ? -10.299 -7.201 30.585 1.00 70.50 113 GLY A N 1
ATOM 858 C CA . GLY A 1 113 ? -11.473 -6.873 31.402 1.00 70.50 113 GLY A CA 1
ATOM 859 C C . GLY A 1 113 ? -11.334 -5.614 32.270 1.00 70.50 113 GLY A C 1
ATOM 860 O O . GLY A 1 113 ? -12.184 -5.405 33.132 1.00 70.50 113 GLY A O 1
ATOM 861 N N . GLY A 1 114 ? -10.284 -4.812 32.069 1.00 79.12 114 GLY A N 1
ATOM 862 C CA . GLY A 1 114 ? -10.042 -3.553 32.778 1.00 79.12 114 GLY A CA 1
ATOM 863 C C . GLY A 1 114 ? -10.510 -2.313 32.012 1.00 79.12 114 GLY A C 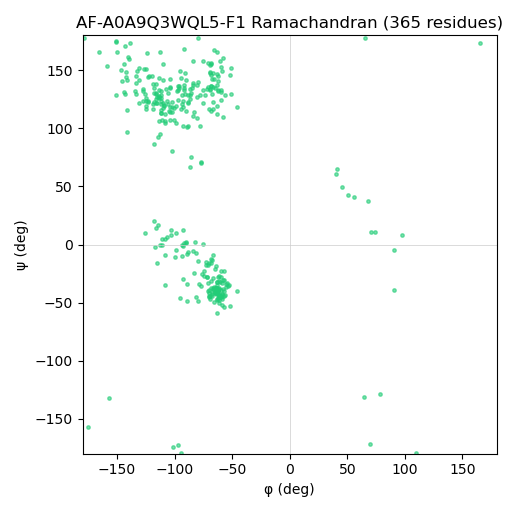1
ATOM 864 O O . GLY A 1 114 ? -11.144 -2.413 30.958 1.00 79.12 114 GLY A O 1
ATOM 865 N N . ASP A 1 115 ? -10.169 -1.146 32.558 1.00 84.69 115 ASP A N 1
ATOM 866 C CA . ASP A 1 115 ? -10.468 0.149 31.949 1.00 84.69 115 ASP A CA 1
ATOM 867 C C . ASP A 1 115 ? -9.635 0.388 30.680 1.00 84.69 115 ASP A C 1
ATOM 869 O O . ASP A 1 115 ? -8.499 -0.072 30.543 1.00 84.69 115 ASP A O 1
ATOM 873 N N . ALA A 1 116 ? -10.230 1.118 29.737 1.00 89.88 116 ALA A N 1
ATOM 874 C CA . ALA A 1 116 ? -9.595 1.518 28.491 1.00 89.88 116 ALA A CA 1
ATOM 875 C C . ALA A 1 116 ? -8.904 2.880 28.643 1.00 89.88 116 ALA A C 1
ATOM 877 O O . ALA A 1 116 ? -9.527 3.860 29.056 1.00 89.88 116 ALA A O 1
ATOM 878 N N . HIS A 1 117 ? -7.638 2.950 28.239 1.00 92.12 117 HIS A N 1
ATOM 879 C CA . HIS A 1 117 ? -6.796 4.139 28.312 1.00 92.12 117 HIS A CA 1
ATOM 880 C C . HIS A 1 117 ? -6.460 4.641 26.908 1.00 92.12 117 HIS A C 1
ATOM 882 O O . HIS A 1 117 ? -5.985 3.883 26.064 1.00 92.12 117 HIS A O 1
ATOM 888 N N . LEU A 1 118 ? -6.720 5.925 26.654 1.00 93.94 118 LEU A N 1
ATOM 889 C CA . LEU A 1 118 ? -6.418 6.573 25.380 1.00 93.94 118 LEU A CA 1
ATOM 890 C C . LEU A 1 118 ? -4.942 6.972 25.314 1.00 93.94 118 LEU A C 1
ATOM 892 O O . LEU A 1 118 ? -4.460 7.708 26.170 1.00 93.94 118 LEU A O 1
ATOM 896 N N . LEU A 1 119 ? -4.269 6.552 24.249 1.00 94.25 119 LEU A N 1
ATOM 897 C CA . LEU A 1 119 ? -2.897 6.903 23.910 1.00 94.25 119 LEU A CA 1
ATOM 898 C C . LEU A 1 119 ? -2.895 7.734 22.621 1.00 94.25 119 LEU A C 1
ATOM 900 O O . LEU A 1 119 ? -3.556 7.377 21.643 1.00 94.25 119 LEU A O 1
ATOM 904 N N . SER A 1 120 ? -2.157 8.845 22.612 1.00 94.69 120 SER A N 1
ATOM 905 C CA . SER A 1 120 ? -1.983 9.682 21.414 1.00 94.69 120 SER A CA 1
ATOM 906 C C . SER A 1 120 ? -0.720 9.262 20.673 1.00 94.69 120 SER A C 1
ATOM 908 O O . SER A 1 120 ? 0.367 9.311 21.245 1.00 94.69 120 SER A O 1
ATOM 910 N N . VAL A 1 121 ? -0.865 8.849 19.416 1.00 94.19 121 VAL A N 1
ATOM 911 C CA . VAL A 1 121 ? 0.217 8.325 18.573 1.00 94.19 121 VAL A CA 1
ATOM 912 C C . VAL A 1 121 ? 0.833 9.465 17.768 1.00 94.19 121 VAL A C 1
ATOM 914 O O . VAL A 1 121 ? 0.130 10.156 17.029 1.00 94.19 121 VAL A O 1
ATOM 917 N N . ALA A 1 122 ? 2.144 9.650 17.905 1.00 89.81 122 ALA A N 1
ATOM 918 C CA . ALA A 1 122 ? 2.937 10.605 17.137 1.00 89.81 122 ALA A CA 1
ATOM 919 C C . ALA A 1 122 ? 3.470 9.990 15.837 1.00 89.81 122 ALA A C 1
ATOM 921 O O . ALA A 1 122 ? 3.306 10.590 14.779 1.00 89.81 122 ALA A O 1
ATOM 922 N N . THR A 1 123 ? 4.060 8.794 15.924 1.00 80.62 123 THR A N 1
ATOM 923 C CA . THR A 1 123 ? 4.700 8.091 14.801 1.00 80.62 123 THR A CA 1
ATOM 924 C C . THR A 1 123 ? 4.419 6.594 14.905 1.00 80.62 123 THR A C 1
ATOM 926 O O . THR A 1 123 ? 4.282 6.062 16.006 1.00 80.62 123 THR A O 1
ATOM 929 N N . VAL A 1 124 ? 4.328 5.907 13.765 1.00 85.69 124 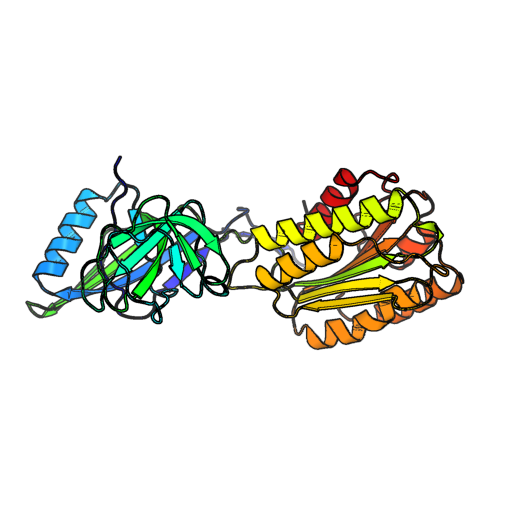VAL A N 1
ATOM 930 C CA . VAL A 1 124 ? 4.165 4.449 13.690 1.00 85.69 124 VAL A CA 1
ATOM 931 C C . VAL A 1 124 ? 5.371 3.852 12.975 1.00 85.69 124 VAL A C 1
ATOM 933 O O . VAL A 1 124 ? 5.715 4.284 11.877 1.00 85.69 124 VAL A O 1
ATOM 936 N N . HIS A 1 125 ? 5.963 2.830 13.582 1.00 81.12 125 HIS A N 1
ATOM 937 C CA . HIS A 1 125 ? 7.038 2.004 13.032 1.00 81.12 125 HIS A CA 1
ATOM 938 C C . HIS A 1 125 ? 6.513 0.580 12.788 1.00 81.12 125 HIS A C 1
ATOM 940 O O . HIS A 1 125 ? 5.447 0.239 13.292 1.00 81.12 125 HIS A O 1
ATOM 946 N N . PRO A 1 126 ? 7.214 -0.285 12.035 1.00 73.31 126 PRO A N 1
ATOM 947 C CA . PRO A 1 126 ? 6.775 -1.671 11.832 1.00 73.31 126 PRO A CA 1
ATOM 948 C C . PRO A 1 126 ? 6.602 -2.469 13.137 1.00 73.31 126 PRO A C 1
ATOM 950 O O . PRO A 1 126 ? 5.636 -3.225 13.265 1.00 73.31 126 PRO A O 1
ATOM 953 N N . ASP A 1 127 ? 7.496 -2.239 14.103 1.00 82.69 127 ASP A N 1
ATOM 954 C CA . ASP A 1 127 ? 7.572 -2.968 15.377 1.00 82.69 127 ASP A CA 1
ATOM 955 C C . ASP A 1 127 ? 7.254 -2.083 16.599 1.00 82.69 127 ASP A C 1
ATOM 957 O O . ASP A 1 127 ? 7.560 -2.440 17.737 1.00 82.69 127 ASP A O 1
ATOM 961 N N . GLY A 1 128 ? 6.637 -0.914 16.398 1.00 88.00 128 GLY A N 1
ATOM 962 C CA . GLY A 1 128 ? 6.246 -0.074 17.526 1.00 88.00 128 GLY A CA 1
ATOM 963 C C . GLY A 1 128 ? 5.522 1.212 17.166 1.00 88.00 128 GLY A C 1
ATOM 964 O O . GLY A 1 128 ? 5.319 1.544 15.999 1.00 88.00 128 GLY A O 1
ATOM 965 N N . ILE A 1 129 ? 5.130 1.953 18.196 1.00 92.06 129 ILE A N 1
ATOM 966 C CA . ILE A 1 129 ? 4.514 3.276 18.076 1.00 92.06 129 ILE A CA 1
ATOM 967 C C . ILE A 1 129 ? 5.157 4.250 19.055 1.00 92.06 129 ILE A C 1
ATOM 969 O O . ILE A 1 129 ? 5.378 3.915 20.216 1.00 92.06 129 ILE A O 1
ATOM 973 N N . ASP A 1 130 ? 5.393 5.476 18.604 1.00 93.81 130 ASP A N 1
ATOM 974 C CA . ASP A 1 130 ? 5.825 6.570 19.469 1.00 93.81 130 ASP A CA 1
ATOM 975 C C . ASP A 1 130 ? 4.614 7.394 19.895 1.00 93.81 130 ASP A C 1
ATOM 977 O O . ASP A 1 130 ? 3.741 7.721 19.084 1.00 93.81 130 ASP A O 1
ATOM 981 N N . LEU A 1 131 ? 4.561 7.752 21.173 1.00 95.81 131 LEU A N 1
ATOM 982 C CA . LEU A 1 131 ? 3.477 8.521 21.762 1.00 95.81 131 LEU A CA 1
ATOM 983 C C . LEU A 1 131 ? 3.806 10.015 21.775 1.00 95.81 131 LEU A C 1
ATOM 985 O O . LEU A 1 131 ? 4.934 10.429 22.030 1.00 95.81 131 LEU A O 1
ATOM 989 N N . THR A 1 132 ? 2.791 10.852 21.557 1.00 95.00 132 THR A N 1
ATOM 990 C CA . THR A 1 132 ? 2.934 12.318 21.641 1.00 95.00 132 THR A CA 1
ATOM 991 C C . THR A 1 132 ? 3.220 12.790 23.071 1.00 95.00 132 THR A C 1
ATOM 993 O O . THR A 1 132 ? 3.859 13.818 23.284 1.00 95.00 132 THR A O 1
ATOM 996 N N . SER A 1 133 ? 2.743 12.038 24.059 1.00 93.62 133 SER A N 1
ATOM 997 C CA . SER A 1 133 ? 2.994 12.236 25.484 1.00 93.62 133 SER A CA 1
ATOM 998 C C . SER A 1 133 ? 3.201 10.883 26.151 1.00 93.62 133 SER A C 1
ATOM 1000 O O . SER A 1 133 ? 2.737 9.874 25.625 1.00 93.62 133 SER A O 1
ATOM 1002 N N . ALA A 1 134 ? 3.839 10.862 27.323 1.00 94.38 134 ALA A N 1
ATOM 1003 C CA . ALA A 1 134 ? 3.986 9.635 28.104 1.00 94.38 134 ALA A CA 1
ATOM 1004 C C . ALA A 1 134 ? 2.634 8.927 28.313 1.00 94.38 134 ALA A C 1
ATOM 1006 O O . ALA A 1 134 ? 1.604 9.595 28.455 1.00 94.38 134 ALA A O 1
ATOM 1007 N N . ALA A 1 135 ? 2.650 7.591 28.338 1.00 91.94 135 ALA A N 1
ATOM 1008 C CA . ALA A 1 135 ? 1.456 6.750 28.400 1.00 91.94 135 ALA A CA 1
ATOM 1009 C C . ALA A 1 135 ? 0.540 7.090 29.588 1.00 91.94 135 ALA A C 1
ATOM 1011 O O . ALA A 1 135 ? -0.681 6.986 29.480 1.00 91.94 135 ALA A O 1
ATOM 1012 N N . GLY A 1 136 ? 1.116 7.524 30.717 1.00 91.94 136 GLY A N 1
ATOM 1013 C CA . GLY A 1 136 ? 0.361 7.997 31.879 1.00 91.94 136 GLY A CA 1
ATOM 1014 C C . GLY A 1 136 ? -0.382 6.891 32.634 1.00 91.94 136 GLY A C 1
ATOM 1015 O O . GLY A 1 136 ? -1.204 7.191 33.500 1.00 91.94 136 GLY A O 1
ATOM 1016 N N . VAL A 1 137 ? -0.101 5.626 32.316 1.00 90.88 137 VAL A N 1
ATOM 1017 C CA . VAL A 1 137 ? -0.714 4.441 32.913 1.00 90.88 137 VAL A CA 1
ATOM 1018 C C . VAL A 1 137 ? 0.335 3.343 33.078 1.00 90.88 137 VAL A C 1
ATOM 1020 O O . VAL A 1 137 ? 1.206 3.198 32.226 1.00 90.88 137 VAL A O 1
ATOM 1023 N N . ASP A 1 138 ? 0.237 2.574 34.161 1.00 93.44 138 ASP A N 1
ATOM 1024 C CA . ASP A 1 138 ? 0.991 1.333 34.344 1.00 93.44 138 ASP A CA 1
ATOM 1025 C C . ASP A 1 138 ? 0.069 0.145 34.036 1.00 93.44 138 ASP A C 1
ATOM 1027 O O . ASP A 1 138 ? -0.948 -0.044 34.712 1.00 93.44 138 ASP A O 1
ATOM 1031 N N . LEU A 1 139 ? 0.399 -0.652 33.016 1.00 91.12 139 LEU A N 1
ATOM 1032 C CA . LEU A 1 139 ? -0.378 -1.829 32.614 1.00 91.12 139 LEU A CA 1
ATOM 1033 C C . LEU A 1 139 ? 0.547 -3.024 32.387 1.00 91.12 139 LEU A C 1
ATOM 1035 O O . LEU A 1 139 ? 1.502 -2.944 31.625 1.00 91.12 139 LEU A O 1
ATOM 1039 N N . THR A 1 140 ? 0.227 -4.162 32.996 1.00 91.00 140 THR A N 1
ATOM 1040 C CA . THR A 1 140 ? 0.950 -5.420 32.766 1.00 91.00 140 THR A CA 1
ATOM 1041 C C . THR A 1 140 ? 0.329 -6.170 31.592 1.00 91.00 140 THR A C 1
ATOM 1043 O O . THR A 1 140 ? -0.860 -6.497 31.647 1.00 91.00 140 THR A O 1
ATOM 1046 N N . ARG A 1 141 ? 1.127 -6.468 30.560 1.00 88.38 141 ARG A N 1
ATOM 1047 C CA . ARG A 1 141 ? 0.713 -7.124 29.303 1.00 88.38 141 ARG A CA 1
ATOM 1048 C C . ARG A 1 141 ? -0.644 -6.640 28.765 1.00 88.38 141 ARG A C 1
ATOM 1050 O O . ARG A 1 141 ? -1.596 -7.430 28.686 1.00 88.38 141 ARG A O 1
ATOM 1057 N N . PRO A 1 142 ? -0.782 -5.341 28.455 1.00 90.50 142 PRO A N 1
ATOM 1058 C CA . PRO A 1 142 ? -2.030 -4.805 27.950 1.00 90.50 142 PRO A CA 1
ATOM 1059 C C . PRO A 1 142 ? -2.339 -5.323 26.547 1.00 90.50 142 PRO A C 1
ATOM 1061 O O . PRO A 1 142 ? -1.464 -5.682 25.762 1.00 90.50 142 PRO A O 1
ATOM 1064 N N . VAL A 1 143 ? -3.624 -5.292 26.217 1.00 89.62 143 VAL A N 1
ATOM 1065 C CA . VAL A 1 143 ? -4.090 -5.367 24.838 1.00 89.62 143 VAL A CA 1
ATOM 1066 C C . VAL A 1 143 ? -4.101 -3.951 24.284 1.00 89.62 143 VAL A C 1
ATOM 1068 O O . VAL A 1 143 ? -4.730 -3.064 24.867 1.00 89.62 143 VAL A O 1
ATOM 1071 N N . ILE A 1 144 ? -3.422 -3.745 23.161 1.00 91.00 144 ILE A N 1
ATOM 1072 C CA . ILE A 1 144 ? -3.312 -2.443 22.506 1.00 91.00 144 ILE A CA 1
ATOM 1073 C C . ILE A 1 144 ? -4.040 -2.538 21.170 1.00 91.00 144 ILE A C 1
ATOM 1075 O O . ILE A 1 144 ? -3.788 -3.443 20.380 1.00 91.00 144 ILE A O 1
ATOM 1079 N N . ALA A 1 145 ? -4.985 -1.637 20.927 1.00 90.69 145 ALA A N 1
ATOM 1080 C CA . ALA A 1 145 ? -5.748 -1.583 19.688 1.00 90.69 145 ALA A CA 1
ATOM 1081 C C . ALA A 1 145 ? -5.584 -0.223 19.010 1.00 90.69 145 ALA A C 1
ATOM 1083 O O . ALA A 1 145 ? -5.573 0.799 19.704 1.00 90.69 145 ALA A O 1
ATOM 1084 N N . PRO A 1 146 ? -5.555 -0.161 17.669 1.00 91.62 146 PRO A N 1
ATOM 1085 C CA . PRO A 1 146 ? -5.738 1.104 16.976 1.00 91.62 146 PRO A CA 1
ATOM 1086 C C . PRO A 1 146 ? -7.094 1.714 17.331 1.00 91.62 146 PRO A C 1
ATOM 1088 O O . PRO A 1 146 ? -8.067 0.994 17.572 1.00 91.62 146 PRO A O 1
ATOM 1091 N N . ALA A 1 147 ? -7.183 3.039 17.335 1.00 92.25 147 ALA A N 1
ATOM 1092 C CA . ALA A 1 147 ? -8.435 3.746 17.557 1.00 92.25 147 ALA A CA 1
ATOM 1093 C C . ALA A 1 147 ? -8.712 4.739 16.430 1.00 92.25 147 ALA A C 1
ATOM 1095 O O . ALA A 1 147 ? -7.794 5.257 15.786 1.00 92.25 147 ALA A O 1
ATOM 1096 N N . ARG A 1 148 ? -9.997 4.996 16.180 1.00 91.81 148 ARG A N 1
ATOM 1097 C CA . ARG A 1 148 ? -10.448 5.903 15.123 1.00 91.81 148 ARG A CA 1
ATOM 1098 C C . ARG A 1 148 ? -11.494 6.870 15.609 1.00 91.81 148 ARG A C 1
ATOM 1100 O O . ARG A 1 148 ? -12.312 6.543 16.468 1.00 91.81 148 ARG A O 1
ATOM 1107 N N . ARG A 1 149 ? -11.485 8.045 14.992 1.00 93.12 149 ARG A N 1
ATOM 1108 C CA . ARG A 1 149 ? -12.583 8.990 15.102 1.00 93.12 149 ARG A CA 1
ATOM 1109 C C . ARG A 1 149 ? -13.806 8.454 14.382 1.00 93.12 149 ARG A C 1
ATOM 1111 O O . ARG A 1 149 ? -13.712 7.971 13.255 1.00 93.12 149 ARG A O 1
ATOM 1118 N N . ALA A 1 150 ? -14.953 8.535 15.035 1.00 93.44 150 ALA A N 1
ATOM 1119 C CA . ALA A 1 150 ? -16.197 8.019 14.505 1.00 93.44 150 ALA A CA 1
ATOM 1120 C C . ALA A 1 150 ? -17.410 8.801 15.005 1.00 93.44 150 ALA A C 1
ATOM 1122 O O . ALA A 1 150 ? -17.352 9.530 15.993 1.00 93.44 150 ALA A O 1
ATOM 1123 N N . ARG A 1 151 ? -18.550 8.596 14.351 1.00 91.94 151 ARG A N 1
ATOM 1124 C CA . ARG A 1 151 ? -19.854 9.081 14.811 1.00 91.94 151 ARG A CA 1
ATOM 1125 C C . ARG A 1 151 ? -20.795 7.925 15.057 1.00 91.94 151 ARG A C 1
ATOM 1127 O O . ARG A 1 151 ? -20.866 6.997 14.254 1.00 91.94 151 ARG A O 1
ATOM 1134 N N . LEU A 1 152 ? -21.545 8.001 16.148 1.00 92.69 152 LEU A N 1
ATOM 1135 C CA . LEU A 1 152 ? -22.581 7.022 16.440 1.00 92.69 152 LEU A CA 1
ATOM 1136 C C . LEU A 1 152 ? -23.704 7.152 15.394 1.00 92.69 152 LEU A C 1
ATOM 1138 O O . LEU A 1 152 ? -24.342 8.196 15.285 1.00 92.69 152 LEU A O 1
ATOM 1142 N N . LEU A 1 153 ? -23.922 6.104 14.598 1.00 90.69 153 LEU A N 1
ATOM 1143 C CA . LEU A 1 153 ? -24.880 6.111 13.483 1.00 90.69 153 LEU A CA 1
ATOM 1144 C C . LEU A 1 153 ? -26.324 5.931 13.931 1.00 90.69 153 LEU A C 1
ATOM 1146 O O . LEU A 1 153 ? -27.249 6.439 13.301 1.00 90.69 153 LEU A O 1
ATOM 1150 N N . SER A 1 154 ? -26.512 5.154 14.988 1.00 87.50 154 SER A N 1
ATOM 1151 C CA . SER A 1 154 ? -27.819 4.807 15.519 1.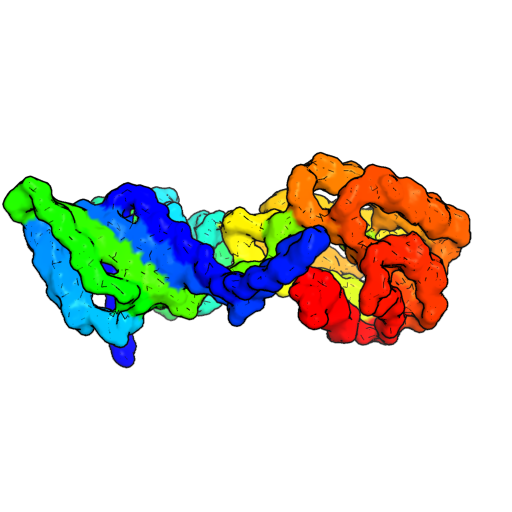00 87.50 154 SER A CA 1
ATOM 1152 C C . SER A 1 154 ? -27.758 4.732 17.040 1.00 87.50 154 SER A C 1
ATOM 1154 O O . SER A 1 154 ? -26.694 4.452 17.598 1.00 87.50 154 SER A O 1
ATOM 1156 N N . PRO A 1 155 ? -28.890 4.932 17.735 1.00 89.56 155 PRO A N 1
ATOM 1157 C CA . PRO A 1 155 ? -28.983 4.607 19.150 1.00 89.56 155 PRO A CA 1
ATOM 1158 C C . PRO A 1 155 ? -28.499 3.179 19.431 1.00 89.56 155 PRO A C 1
ATOM 1160 O O . PRO A 1 155 ? -28.595 2.302 18.570 1.00 89.56 155 PRO A O 1
ATOM 1163 N N . LEU A 1 156 ? -27.997 2.957 20.646 1.00 92.25 156 LEU A N 1
ATOM 1164 C CA . LEU A 1 156 ? -27.549 1.636 21.080 1.00 92.25 156 LEU A CA 1
ATOM 1165 C C . LEU A 1 156 ? -28.694 0.621 21.017 1.00 92.25 156 LEU A C 1
ATOM 1167 O O . LEU A 1 156 ? -29.780 0.875 21.546 1.00 92.25 156 LEU A O 1
ATOM 1171 N N . GLU A 1 157 ? -28.425 -0.551 20.452 1.00 92.75 157 GLU A N 1
ATOM 1172 C CA . GLU A 1 157 ? -29.329 -1.695 20.551 1.00 92.75 157 GLU A CA 1
ATOM 1173 C C . GLU A 1 157 ? -28.984 -2.475 21.820 1.00 92.75 157 GLU A C 1
ATOM 1175 O O . GLU A 1 157 ? -27.819 -2.801 22.060 1.00 92.75 157 GLU A O 1
ATOM 1180 N N . ILE A 1 158 ? -29.983 -2.751 22.660 1.00 91.31 158 ILE A N 1
ATOM 1181 C CA . ILE A 1 158 ? -29.771 -3.362 23.975 1.00 91.31 158 ILE A CA 1
ATOM 1182 C C . ILE A 1 158 ? -30.606 -4.631 24.096 1.00 91.31 158 ILE A C 1
ATOM 1184 O O . ILE A 1 158 ? -31.834 -4.579 24.129 1.00 91.31 158 ILE A O 1
ATOM 1188 N N . GLU A 1 159 ? -29.928 -5.767 24.234 1.00 90.81 159 GLU A N 1
ATOM 1189 C CA . GLU A 1 159 ? -30.536 -7.072 24.501 1.00 90.81 159 GLU A CA 1
ATOM 1190 C C . GLU A 1 159 ? -30.304 -7.424 25.976 1.00 90.81 159 GLU A C 1
ATOM 1192 O O . GLU A 1 159 ? -29.187 -7.750 26.379 1.00 90.81 159 GLU A O 1
ATOM 1197 N N . ARG A 1 160 ? -31.346 -7.366 26.810 1.00 86.62 160 ARG A N 1
ATOM 1198 C CA . ARG A 1 160 ? -31.261 -7.825 28.206 1.00 86.62 160 ARG A CA 1
ATOM 1199 C C . ARG A 1 160 ? -31.584 -9.314 28.267 1.00 86.62 160 ARG A C 1
ATOM 1201 O O . ARG A 1 160 ? -32.677 -9.701 27.868 1.00 86.62 160 ARG A O 1
ATOM 1208 N N . ARG A 1 161 ? -30.664 -10.137 28.783 1.00 78.81 161 ARG A N 1
ATOM 1209 C CA . ARG A 1 161 ? -30.911 -11.580 28.974 1.00 78.81 161 ARG A CA 1
ATOM 1210 C C . ARG A 1 161 ? -31.375 -11.907 30.387 1.00 78.81 161 ARG A C 1
ATOM 1212 O O . ARG A 1 161 ? -32.355 -12.623 30.554 1.00 78.81 161 ARG A O 1
ATOM 1219 N N . HIS A 1 162 ? -30.699 -11.352 31.390 1.00 76.06 162 HIS A N 1
ATOM 1220 C CA . HIS A 1 162 ? -31.046 -11.478 32.809 1.00 76.06 162 HIS A CA 1
ATOM 1221 C C . HIS A 1 162 ? -30.860 -10.127 33.512 1.00 76.06 162 HIS A C 1
ATOM 1223 O O . HIS A 1 162 ? -30.364 -9.185 32.895 1.00 76.06 162 HIS A O 1
ATOM 1229 N N . ALA A 1 163 ? -31.263 -10.019 34.784 1.00 69.00 163 ALA A N 1
ATOM 1230 C CA . ALA A 1 163 ? -31.206 -8.761 35.539 1.00 69.00 163 ALA A CA 1
ATOM 1231 C C . ALA A 1 163 ? -29.810 -8.105 35.518 1.00 69.00 163 ALA A C 1
ATOM 1233 O O . ALA A 1 163 ? -29.718 -6.886 35.389 1.00 69.00 163 ALA A O 1
ATOM 1234 N N . ASP A 1 164 ? -28.752 -8.923 35.525 1.00 80.12 164 ASP A N 1
ATOM 1235 C CA . ASP A 1 164 ? -27.370 -8.458 35.667 1.00 80.12 164 ASP A CA 1
ATOM 1236 C C . ASP A 1 164 ? -26.518 -8.627 34.403 1.00 80.12 164 ASP A C 1
ATOM 1238 O O . ASP A 1 164 ? -25.320 -8.372 34.453 1.00 80.12 164 ASP A O 1
ATOM 1242 N N . LEU A 1 165 ? -27.089 -9.071 33.273 1.00 86.00 165 LEU A N 1
ATOM 1243 C CA . LEU A 1 165 ? -26.323 -9.311 32.045 1.00 86.00 165 LEU A CA 1
ATOM 1244 C C . LEU A 1 165 ? -27.111 -8.950 30.784 1.00 86.00 165 LEU A C 1
ATOM 1246 O O . LEU A 1 165 ? -28.234 -9.421 30.561 1.00 86.00 165 LEU A O 1
ATOM 1250 N N . GLY A 1 166 ? -26.468 -8.190 29.901 1.00 89.94 166 GLY A N 1
ATOM 1251 C CA . GLY A 1 166 ? -27.005 -7.873 28.586 1.00 89.94 166 GLY A CA 1
ATOM 1252 C C . GLY A 1 166 ? -25.932 -7.639 27.535 1.00 89.94 166 GLY A C 1
ATOM 1253 O O . GLY A 1 166 ? -24.731 -7.620 27.814 1.00 89.94 166 GLY A O 1
ATOM 1254 N N . PHE A 1 167 ? -26.397 -7.470 26.304 1.00 91.06 167 PHE A N 1
ATOM 1255 C CA . PHE A 1 167 ? -25.573 -7.076 25.178 1.00 91.06 167 PHE A CA 1
ATOM 1256 C C . PHE A 1 167 ? -25.904 -5.658 24.746 1.00 91.06 167 PHE A C 1
ATOM 1258 O O . PHE A 1 167 ? -27.070 -5.264 24.728 1.00 91.06 167 PHE A O 1
ATOM 1265 N N . VAL A 1 168 ? -24.862 -4.922 24.376 1.00 92.38 168 VAL A N 1
ATOM 1266 C CA . VAL A 1 168 ? -24.961 -3.619 23.724 1.00 92.38 168 VAL A CA 1
ATOM 1267 C C . VAL A 1 168 ? -24.352 -3.746 22.344 1.00 92.38 168 VAL A C 1
ATOM 1269 O O . VAL A 1 168 ? -23.193 -4.143 22.228 1.00 92.38 168 VAL A O 1
ATOM 1272 N N . THR A 1 169 ? -25.112 -3.381 21.321 1.00 92.81 169 THR A N 1
ATOM 1273 C CA . THR A 1 169 ? -24.593 -3.211 19.967 1.00 92.81 169 THR A CA 1
ATOM 1274 C C . THR A 1 169 ? -24.522 -1.723 19.654 1.00 92.81 169 THR A C 1
ATOM 1276 O O . THR A 1 169 ? -25.521 -1.005 19.756 1.00 92.81 169 THR A O 1
ATOM 1279 N N . ALA A 1 170 ? -23.332 -1.260 19.286 1.00 92.88 170 ALA A N 1
ATOM 1280 C CA . ALA A 1 170 ? -23.072 0.101 18.843 1.00 92.88 170 ALA A CA 1
ATOM 1281 C C . ALA A 1 170 ? -22.611 0.085 17.383 1.00 92.88 170 ALA A C 1
ATOM 1283 O O . ALA A 1 170 ? -21.818 -0.771 16.985 1.00 92.88 170 ALA A O 1
ATOM 1284 N N . ARG A 1 171 ? -23.115 1.031 16.589 1.00 93.62 171 ARG A N 1
ATOM 1285 C CA . ARG A 1 171 ? -22.768 1.189 15.174 1.00 93.62 171 ARG A CA 1
ATOM 1286 C C . ARG A 1 171 ? -22.136 2.550 14.968 1.00 93.62 171 ARG A C 1
ATOM 1288 O O . ARG A 1 171 ? -22.765 3.572 15.241 1.00 93.62 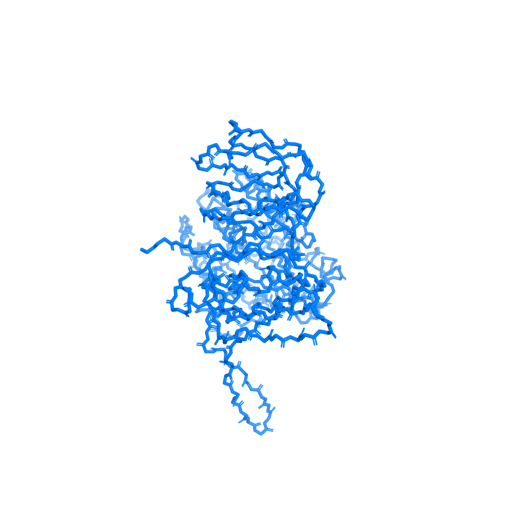171 ARG A O 1
ATOM 1295 N N . PHE A 1 172 ? -20.911 2.552 14.475 1.00 93.12 172 PHE A N 1
ATOM 1296 C CA . PHE A 1 172 ? -20.107 3.743 14.285 1.00 93.12 172 PHE A CA 1
ATOM 1297 C C . PHE A 1 172 ? -19.786 3.926 12.806 1.00 93.12 172 PHE A C 1
ATOM 1299 O O . PHE A 1 172 ? -19.422 2.973 12.127 1.00 93.12 172 PHE A O 1
ATOM 1306 N N . LEU A 1 173 ? -19.928 5.152 12.315 1.00 91.75 173 LEU A N 1
ATOM 1307 C CA . LEU A 1 173 ? -19.366 5.578 11.039 1.00 91.75 173 LEU A CA 1
ATOM 1308 C C . LEU A 1 173 ? -17.979 6.128 11.320 1.00 91.75 173 LEU A C 1
ATOM 1310 O O . LEU A 1 173 ? -17.884 7.152 12.001 1.00 91.75 173 LEU A O 1
ATOM 1314 N N . LEU A 1 174 ? -16.936 5.476 10.818 1.00 90.50 174 LEU A N 1
ATOM 1315 C CA . LEU A 1 174 ? -15.590 6.016 10.956 1.00 90.50 174 LEU A CA 1
ATOM 1316 C C . LEU A 1 174 ? -15.472 7.289 10.110 1.00 90.50 174 LEU A C 1
ATOM 1318 O O . LEU A 1 174 ? -16.006 7.374 9.005 1.00 90.50 174 LEU A O 1
ATOM 1322 N N . GLN A 1 175 ? -14.848 8.318 10.679 1.00 87.00 175 GLN A N 1
ATOM 1323 C CA . GLN A 1 175 ? -14.621 9.599 10.002 1.00 87.00 175 GLN A CA 1
ATOM 1324 C C . GLN A 1 175 ? -13.382 9.560 9.111 1.00 87.00 175 GLN A C 1
ATOM 1326 O O . GLN A 1 175 ? -13.286 10.320 8.155 1.00 87.00 175 GLN A O 1
ATOM 1331 N N . GLU A 1 176 ? -12.463 8.658 9.432 1.00 75.56 176 GLU A N 1
ATOM 1332 C CA . GLU A 1 176 ? -11.253 8.376 8.679 1.00 75.56 176 GLU A CA 1
ATOM 1333 C C . GLU A 1 176 ? -11.342 6.921 8.229 1.00 75.56 176 GLU A C 1
ATOM 1335 O O . GLU A 1 176 ? -10.887 6.019 8.936 1.00 75.56 176 GLU A O 1
ATOM 1340 N N . SER A 1 177 ? -11.984 6.693 7.085 1.00 66.38 177 SER A N 1
ATOM 1341 C CA . SER A 1 177 ? -12.048 5.363 6.483 1.00 66.38 177 SER A CA 1
ATOM 1342 C C . SER A 1 177 ? -10.642 4.824 6.211 1.00 66.38 177 SER A C 1
ATOM 1344 O O . SER A 1 177 ? -9.661 5.580 6.151 1.00 66.38 177 SER A O 1
ATOM 1346 N N . ALA A 1 178 ? -10.519 3.509 6.041 1.00 61.41 178 ALA A N 1
ATOM 1347 C CA . ALA A 1 178 ? -9.399 2.941 5.303 1.00 61.41 178 ALA A CA 1
ATOM 1348 C C . ALA A 1 178 ? -9.205 3.739 4.004 1.00 61.41 178 ALA A C 1
ATOM 1350 O O . ALA A 1 178 ? -10.124 3.831 3.182 1.00 61.41 178 ALA A O 1
ATOM 1351 N N . ASP A 1 179 ? -8.031 4.362 3.854 1.00 54.91 179 ASP A N 1
ATOM 1352 C CA . ASP A 1 179 ? -7.643 4.859 2.547 1.00 54.91 179 ASP A CA 1
ATOM 1353 C C . ASP A 1 179 ? -7.356 3.634 1.694 1.00 54.91 179 ASP A C 1
ATOM 1355 O O . ASP A 1 179 ? -6.549 2.763 2.017 1.00 54.91 179 ASP A O 1
ATOM 1359 N N . LEU A 1 180 ? -8.171 3.523 0.668 1.00 54.12 180 LEU A N 1
ATOM 1360 C CA . LEU A 1 180 ? -8.279 2.384 -0.208 1.00 54.12 180 LEU A CA 1
ATOM 1361 C C . LEU A 1 180 ? -8.103 2.832 -1.659 1.00 54.12 180 LEU A C 1
ATOM 1363 O O . LEU A 1 180 ? -8.351 2.034 -2.560 1.00 54.12 180 LEU A O 1
ATOM 1367 N N . SER A 1 181 ? -7.694 4.091 -1.852 1.00 49.72 181 SER A N 1
ATOM 1368 C CA . SER A 1 181 ? -7.372 4.695 -3.142 1.00 49.72 181 SER A CA 1
ATOM 1369 C C . SER A 1 181 ? -6.106 4.099 -3.769 1.00 49.72 181 SER A C 1
ATOM 1371 O O . SER A 1 181 ? -5.919 4.221 -4.972 1.00 49.72 181 SER A O 1
ATOM 1373 N N . GLY A 1 182 ? -5.288 3.382 -2.985 1.00 54.03 182 GLY A N 1
ATOM 1374 C CA . GLY A 1 182 ? -4.129 2.625 -3.457 1.00 54.03 182 GLY A CA 1
ATOM 1375 C C . GLY A 1 182 ? -4.480 1.536 -4.483 1.00 54.03 182 GLY A C 1
ATOM 1376 O O . GLY A 1 182 ? -5.573 0.961 -4.464 1.00 54.03 182 GLY A O 1
ATOM 1377 N N . LEU A 1 183 ? -3.520 1.191 -5.352 1.00 57.38 183 LEU A N 1
ATOM 1378 C CA . LEU A 1 183 ? -3.591 -0.015 -6.181 1.00 57.38 183 LEU A CA 1
ATOM 1379 C C . LEU A 1 183 ? -3.910 -1.214 -5.283 1.00 57.38 183 LEU A C 1
ATOM 1381 O O . LEU A 1 183 ? -3.258 -1.406 -4.255 1.00 57.38 183 LEU A O 1
ATOM 1385 N N . ARG A 1 184 ? -4.910 -2.014 -5.648 1.00 63.97 184 ARG A N 1
ATOM 1386 C CA . ARG A 1 184 ? -5.430 -3.093 -4.800 1.00 63.97 184 ARG A CA 1
ATOM 1387 C C . ARG A 1 184 ? -5.395 -4.418 -5.511 1.00 63.97 184 ARG A C 1
ATOM 1389 O O . ARG A 1 184 ? -6.005 -4.569 -6.565 1.00 63.97 184 ARG A O 1
ATOM 1396 N N . GLY A 1 185 ? -4.766 -5.398 -4.864 1.00 73.69 185 GLY A N 1
ATOM 1397 C CA . GLY A 1 185 ? -4.692 -6.748 -5.410 1.00 73.69 185 GLY A CA 1
ATOM 1398 C C . GLY A 1 185 ? -4.077 -6.730 -6.806 1.00 73.69 185 GLY A C 1
ATOM 1399 O O . GLY A 1 185 ? -4.563 -7.420 -7.698 1.00 73.69 185 GLY A O 1
ATOM 1400 N N . THR A 1 186 ? -3.045 -5.908 -6.989 1.00 84.06 186 THR A N 1
ATOM 1401 C CA . THR A 1 186 ? -2.317 -5.770 -8.247 1.00 84.06 186 THR A CA 1
ATOM 1402 C C . THR A 1 186 ? -0.989 -6.505 -8.139 1.00 84.06 186 THR A C 1
ATOM 1404 O O . THR A 1 186 ? -0.342 -6.507 -7.093 1.00 84.06 186 THR A O 1
ATOM 1407 N N . ALA A 1 187 ? -0.582 -7.144 -9.224 1.00 91.06 187 ALA A N 1
ATOM 1408 C CA . ALA A 1 187 ? 0.777 -7.574 -9.470 1.00 91.06 187 ALA A CA 1
ATOM 1409 C C . ALA A 1 187 ? 1.414 -6.562 -10.417 1.00 91.06 187 ALA A C 1
ATOM 1411 O O . ALA A 1 187 ? 1.047 -6.481 -11.588 1.00 91.06 187 ALA A O 1
ATOM 1412 N N . LEU A 1 188 ? 2.315 -5.754 -9.873 1.00 92.94 188 LEU A N 1
ATOM 1413 C CA . LEU A 1 188 ? 2.986 -4.667 -10.560 1.00 92.94 188 LEU A CA 1
ATOM 1414 C C . LEU A 1 188 ? 4.398 -5.106 -10.936 1.00 92.94 188 LEU A C 1
ATOM 1416 O O . LEU A 1 188 ? 5.211 -5.414 -10.066 1.00 92.94 188 LEU A O 1
ATOM 1420 N N . TYR A 1 189 ? 4.686 -5.133 -12.229 1.00 96.56 189 TYR A N 1
ATOM 1421 C CA . TYR A 1 189 ? 5.997 -5.442 -12.778 1.00 96.56 189 TYR A CA 1
ATOM 1422 C C . TYR A 1 189 ? 6.574 -4.180 -13.425 1.00 96.56 189 TYR A C 1
ATOM 1424 O O . TYR A 1 189 ? 6.019 -3.663 -14.386 1.00 96.56 189 TYR A O 1
ATOM 1432 N N . ILE A 1 190 ? 7.675 -3.660 -12.897 1.00 97.00 190 ILE A N 1
ATOM 1433 C CA . ILE A 1 190 ? 8.312 -2.425 -13.357 1.00 97.00 190 ILE A CA 1
ATOM 1434 C C . ILE A 1 190 ? 9.646 -2.793 -13.994 1.00 97.00 190 ILE A C 1
ATOM 1436 O O . ILE A 1 190 ? 10.557 -3.249 -13.304 1.00 97.00 190 ILE A O 1
ATOM 1440 N N . ALA A 1 191 ? 9.765 -2.594 -15.302 1.00 97.31 191 ALA A N 1
ATOM 1441 C CA . ALA A 1 191 ? 10.988 -2.834 -16.053 1.00 97.31 191 ALA A CA 1
ATOM 1442 C C . ALA A 1 191 ? 11.681 -1.499 -16.340 1.00 97.31 191 ALA A C 1
ATOM 1444 O O . ALA A 1 191 ? 11.157 -0.681 -17.092 1.00 97.31 191 ALA A O 1
ATOM 1445 N N . ILE A 1 192 ? 12.866 -1.284 -15.766 1.00 96.75 192 ILE A N 1
ATOM 1446 C CA . ILE A 1 192 ? 13.645 -0.050 -15.924 1.00 96.75 192 ILE A CA 1
ATOM 1447 C C . ILE A 1 192 ? 14.888 -0.328 -16.766 1.00 96.75 192 ILE A C 1
ATOM 1449 O O . ILE A 1 192 ? 15.768 -1.101 -16.377 1.00 96.75 192 ILE A O 1
ATOM 1453 N N . ASP A 1 193 ? 14.960 0.335 -17.912 1.00 95.88 193 ASP A N 1
ATOM 1454 C CA . ASP A 1 193 ? 16.110 0.299 -18.803 1.00 95.88 193 ASP A CA 1
ATOM 1455 C C . ASP A 1 193 ? 17.339 0.958 -18.150 1.00 95.88 193 ASP A C 1
ATOM 1457 O O . ASP A 1 193 ? 17.324 2.121 -17.741 1.00 95.88 193 ASP A O 1
ATOM 1461 N N . THR A 1 194 ? 18.418 0.186 -18.060 1.00 96.19 194 THR A N 1
ATOM 1462 C CA . THR A 1 194 ? 19.738 0.557 -17.529 1.00 96.19 194 THR A CA 1
ATOM 1463 C C . THR A 1 194 ? 20.828 0.449 -18.599 1.00 96.19 194 THR A C 1
ATOM 1465 O O . THR A 1 194 ? 22.020 0.369 -18.294 1.00 96.19 194 THR A O 1
ATOM 1468 N N . SER A 1 195 ? 20.441 0.459 -19.873 1.00 95.00 195 SER A N 1
ATOM 1469 C CA . SER A 1 195 ? 21.368 0.510 -20.997 1.00 95.00 195 SER A CA 1
ATOM 1470 C C . SER A 1 195 ? 22.192 1.803 -21.005 1.00 95.00 195 SER A C 1
ATOM 1472 O O . SER A 1 195 ? 21.910 2.799 -20.330 1.00 95.00 195 SER A O 1
ATOM 1474 N N . THR A 1 196 ? 23.256 1.810 -21.804 1.00 93.94 196 THR A N 1
ATOM 1475 C CA . THR A 1 196 ? 24.179 2.955 -21.874 1.00 93.94 196 THR A CA 1
ATOM 1476 C C . THR A 1 196 ? 23.491 4.242 -22.377 1.00 93.94 196 THR A C 1
ATOM 1478 O O . THR A 1 196 ? 23.888 5.351 -21.997 1.00 93.94 196 THR A O 1
ATOM 1481 N N . SER A 1 197 ? 22.436 4.125 -23.194 1.00 91.81 197 SER A N 1
ATOM 1482 C CA . SER A 1 197 ? 21.679 5.261 -23.747 1.00 91.81 197 SER A CA 1
ATOM 1483 C C . SER A 1 197 ? 20.800 5.975 -22.708 1.00 91.81 197 SER A C 1
ATOM 1485 O O . SER A 1 197 ? 20.463 7.152 -22.888 1.00 91.81 197 SER A O 1
ATOM 1487 N N . MET A 1 198 ? 20.534 5.316 -21.574 1.00 92.81 198 MET A N 1
ATOM 1488 C CA . MET A 1 198 ? 19.815 5.856 -20.414 1.00 92.81 198 MET A CA 1
ATOM 1489 C C . MET A 1 198 ? 20.697 6.684 -19.466 1.00 92.81 198 MET A C 1
ATOM 1491 O O . MET A 1 198 ? 20.230 7.177 -18.439 1.00 92.81 198 MET A O 1
ATOM 1495 N N . SER A 1 199 ? 21.978 6.873 -19.786 1.00 92.31 199 SER A N 1
ATOM 1496 C CA . SER A 1 199 ? 22.912 7.604 -18.925 1.00 92.31 199 SER A CA 1
ATOM 1497 C C . SER A 1 199 ? 22.529 9.066 -18.647 1.00 92.31 199 SER A C 1
ATOM 1499 O O . SER A 1 199 ? 21.771 9.717 -19.369 1.00 92.31 199 SER A O 1
ATOM 1501 N N . GLY A 1 200 ? 23.072 9.601 -17.549 1.00 91.38 200 GLY A N 1
ATOM 1502 C CA . GLY A 1 200 ? 22.874 10.990 -17.146 1.00 91.38 200 GLY A CA 1
ATOM 1503 C C . GLY A 1 200 ? 21.520 11.240 -16.477 1.00 91.38 200 GLY A C 1
ATOM 1504 O O . GLY A 1 200 ? 21.154 10.585 -15.498 1.00 91.38 200 GLY A O 1
ATOM 1505 N N . THR A 1 201 ? 20.788 12.239 -16.972 1.00 91.31 201 THR A N 1
ATOM 1506 C CA . THR A 1 201 ? 19.535 12.694 -16.351 1.00 91.31 201 THR A CA 1
ATOM 1507 C C . THR A 1 201 ? 18.365 11.743 -16.588 1.00 91.31 201 THR A C 1
ATOM 1509 O O . THR A 1 201 ? 17.442 11.739 -15.780 1.00 91.31 201 THR A O 1
ATOM 1512 N N . LYS A 1 202 ? 18.408 10.909 -17.640 1.00 92.25 202 LYS A N 1
ATOM 1513 C CA . LYS A 1 202 ? 17.338 9.949 -17.953 1.00 92.25 202 LYS A CA 1
ATOM 1514 C C . LYS A 1 202 ? 17.181 8.901 -16.847 1.00 92.25 202 LYS A C 1
ATOM 1516 O O . LYS A 1 202 ? 16.123 8.840 -16.230 1.00 92.25 202 LYS A O 1
ATOM 1521 N N . ILE A 1 203 ? 18.236 8.134 -16.540 1.00 93.62 203 ILE A N 1
ATOM 1522 C CA . ILE A 1 203 ? 18.172 7.101 -15.494 1.00 93.62 203 ILE A CA 1
ATOM 1523 C C . ILE A 1 203 ? 17.906 7.694 -14.110 1.00 93.62 203 ILE A C 1
ATOM 1525 O O . ILE A 1 203 ? 17.142 7.127 -13.336 1.00 93.62 203 ILE A O 1
ATOM 1529 N N . THR A 1 204 ? 18.491 8.859 -13.808 1.00 91.44 204 THR A N 1
ATOM 1530 C CA . THR A 1 204 ? 18.270 9.536 -12.524 1.00 91.44 204 THR A CA 1
ATOM 1531 C C . THR A 1 204 ? 16.789 9.882 -12.344 1.00 91.44 204 THR A C 1
ATOM 1533 O O . THR A 1 204 ? 16.235 9.625 -11.278 1.00 91.44 204 THR A O 1
ATOM 1536 N N . ALA A 1 205 ? 16.133 10.404 -13.388 1.00 89.38 205 ALA A N 1
ATOM 1537 C CA . ALA A 1 205 ? 14.701 10.694 -13.357 1.00 89.38 205 ALA A CA 1
ATOM 1538 C C . ALA A 1 205 ? 13.850 9.421 -13.276 1.00 89.38 205 ALA A C 1
ATOM 1540 O O . ALA A 1 205 ? 12.921 9.370 -12.477 1.00 89.38 205 ALA A O 1
ATOM 1541 N N . ALA A 1 206 ? 14.195 8.377 -14.039 1.00 92.12 206 ALA A N 1
ATOM 1542 C CA . ALA A 1 206 ? 13.483 7.098 -14.018 1.00 92.12 206 ALA A CA 1
ATOM 1543 C C . ALA A 1 206 ? 13.479 6.461 -12.621 1.00 92.12 206 ALA A C 1
ATOM 1545 O O . ALA A 1 206 ? 12.419 6.156 -12.077 1.00 92.12 206 ALA A O 1
ATOM 1546 N N . MET A 1 207 ? 14.659 6.324 -12.009 1.00 94.31 207 MET A N 1
ATOM 1547 C CA . MET A 1 207 ? 14.811 5.746 -10.671 1.00 94.31 207 MET A CA 1
ATOM 1548 C C . MET A 1 207 ? 14.089 6.587 -9.613 1.00 94.31 207 MET A C 1
ATOM 1550 O O . MET A 1 207 ? 13.394 6.038 -8.761 1.00 94.31 207 MET A O 1
ATOM 1554 N N . ALA A 1 208 ? 14.204 7.919 -9.682 1.00 90.44 208 ALA A N 1
ATOM 1555 C CA . ALA A 1 208 ? 13.543 8.815 -8.738 1.00 90.44 208 ALA A CA 1
ATOM 1556 C C . ALA A 1 208 ? 12.010 8.789 -8.866 1.00 90.44 208 ALA A C 1
ATOM 1558 O O . ALA A 1 208 ? 11.321 8.813 -7.848 1.00 90.44 208 ALA A O 1
ATOM 1559 N N . ALA A 1 209 ? 11.470 8.697 -10.083 1.00 89.69 209 ALA A N 1
ATOM 1560 C CA . ALA A 1 209 ? 10.029 8.631 -10.310 1.00 89.69 209 ALA A CA 1
ATOM 1561 C C . ALA A 1 209 ? 9.437 7.296 -9.838 1.00 89.69 209 ALA A C 1
ATOM 1563 O O . ALA A 1 209 ? 8.426 7.289 -9.138 1.00 89.69 209 ALA A O 1
ATOM 1564 N N . VAL A 1 210 ? 10.096 6.170 -10.143 1.00 93.56 210 VAL A N 1
ATOM 1565 C CA . VAL A 1 210 ? 9.672 4.852 -9.641 1.00 93.56 210 VAL A CA 1
ATOM 1566 C C . VAL A 1 210 ? 9.790 4.787 -8.119 1.00 93.56 210 VAL A C 1
ATOM 1568 O O . VAL A 1 210 ? 8.918 4.227 -7.460 1.00 93.56 210 VAL A O 1
ATOM 1571 N N . ARG A 1 211 ? 10.823 5.401 -7.532 1.00 93.31 211 ARG A N 1
ATOM 1572 C CA . ARG A 1 211 ? 10.943 5.509 -6.075 1.00 93.31 211 ARG A CA 1
ATOM 1573 C C . ARG A 1 211 ? 9.782 6.290 -5.467 1.00 93.31 211 ARG A C 1
ATOM 1575 O O . ARG A 1 211 ? 9.180 5.806 -4.517 1.00 93.31 211 ARG A O 1
ATOM 1582 N N . ALA A 1 212 ? 9.441 7.447 -6.031 1.00 86.50 212 ALA A N 1
ATOM 1583 C CA . ALA A 1 212 ? 8.313 8.245 -5.560 1.00 86.50 212 ALA A CA 1
ATOM 1584 C C . ALA A 1 212 ? 6.987 7.470 -5.651 1.00 86.50 212 ALA A C 1
ATOM 1586 O O . ALA A 1 212 ? 6.191 7.517 -4.718 1.00 86.50 212 ALA A O 1
ATOM 1587 N N . LEU A 1 213 ? 6.788 6.692 -6.722 1.00 87.44 213 LEU A N 1
ATOM 1588 C CA . LEU A 1 213 ? 5.657 5.771 -6.840 1.00 87.44 213 LEU A CA 1
ATOM 1589 C C . LEU A 1 213 ? 5.648 4.731 -5.704 1.00 87.44 213 LEU A C 1
ATOM 1591 O O . LEU A 1 213 ? 4.613 4.503 -5.084 1.00 87.44 213 LEU A O 1
ATOM 1595 N N . VAL A 1 214 ? 6.787 4.098 -5.410 1.00 89.25 214 VAL A N 1
ATOM 1596 C CA . VAL A 1 214 ? 6.903 3.125 -4.307 1.00 89.25 214 VAL A CA 1
ATOM 1597 C C . VAL A 1 214 ? 6.616 3.774 -2.948 1.00 89.25 214 VAL A C 1
ATOM 1599 O O . VAL A 1 214 ? 5.924 3.170 -2.126 1.00 89.25 214 VAL A O 1
ATOM 1602 N N . ASP A 1 215 ? 7.096 4.997 -2.719 1.00 84.50 215 ASP A N 1
ATOM 1603 C CA . ASP A 1 215 ? 6.840 5.760 -1.492 1.00 84.50 215 ASP A CA 1
ATOM 1604 C C . ASP A 1 215 ? 5.344 6.092 -1.333 1.00 84.50 215 ASP A C 1
ATOM 1606 O O . ASP A 1 215 ? 4.789 5.973 -0.238 1.00 84.50 215 ASP A O 1
ATOM 1610 N N . GLU A 1 216 ? 4.659 6.436 -2.424 1.00 79.00 216 GLU A N 1
ATOM 1611 C CA . GLU A 1 216 ? 3.214 6.683 -2.421 1.00 79.00 216 GLU A CA 1
ATOM 1612 C C . GLU A 1 216 ? 2.407 5.408 -2.160 1.00 79.00 216 GLU A C 1
ATOM 1614 O O . GLU A 1 216 ? 1.471 5.403 -1.352 1.00 79.00 216 GLU A O 1
ATOM 1619 N N . LEU A 1 217 ? 2.817 4.285 -2.759 1.00 79.75 217 LEU A N 1
ATOM 1620 C CA . LEU A 1 217 ? 2.246 2.984 -2.426 1.00 79.75 217 LEU A CA 1
ATOM 1621 C C . LEU A 1 217 ? 2.440 2.681 -0.935 1.00 79.75 217 LEU A C 1
ATOM 1623 O O . LEU A 1 217 ? 1.488 2.272 -0.277 1.00 79.75 217 LEU A O 1
ATOM 1627 N N . ALA A 1 218 ? 3.613 2.955 -0.355 1.00 76.94 218 ALA A N 1
ATOM 1628 C CA . ALA A 1 218 ? 3.874 2.730 1.071 1.00 76.94 218 ALA A CA 1
ATOM 1629 C C . ALA A 1 218 ? 2.962 3.554 2.000 1.00 76.94 218 ALA A C 1
ATOM 1631 O O . ALA A 1 218 ? 2.617 3.094 3.099 1.00 76.94 218 ALA A O 1
ATOM 1632 N N . GLY A 1 219 ? 2.561 4.749 1.554 1.00 67.44 219 GLY A N 1
ATOM 1633 C CA . GLY A 1 219 ? 1.597 5.611 2.238 1.00 67.44 219 GLY A CA 1
ATOM 1634 C C . GLY A 1 219 ? 0.156 5.097 2.184 1.00 67.44 219 GLY A C 1
ATOM 1635 O O . GLY A 1 219 ? -0.605 5.338 3.119 1.00 67.44 219 GLY A O 1
ATOM 1636 N N . THR A 1 220 ? -0.197 4.344 1.139 1.00 62.81 220 THR A N 1
ATOM 1637 C CA . THR A 1 220 ? -1.579 3.925 0.843 1.00 62.81 220 THR A CA 1
ATOM 1638 C C . THR A 1 220 ? -1.865 2.441 1.091 1.00 62.81 220 THR A C 1
ATOM 1640 O O . THR A 1 220 ? -3.031 2.056 1.058 1.00 62.81 220 THR A O 1
ATOM 1643 N N . VAL A 1 221 ? -0.860 1.590 1.367 1.00 58.84 221 VAL A N 1
ATOM 1644 C CA . VAL A 1 221 ? -1.073 0.139 1.578 1.00 58.84 221 VAL A CA 1
ATOM 1645 C C . VAL A 1 221 ? -1.947 -0.135 2.811 1.00 58.84 221 VAL A C 1
ATOM 1647 O O . VAL A 1 221 ? -1.478 0.020 3.946 1.00 58.84 221 VAL A O 1
ATOM 1650 N N . PRO A 1 222 ? -3.182 -0.644 2.634 1.00 56.47 222 PRO A N 1
ATOM 1651 C CA . PRO A 1 222 ? -4.013 -1.110 3.732 1.00 56.47 222 PRO A CA 1
ATOM 1652 C C . PRO A 1 222 ? -3.651 -2.564 4.093 1.00 56.47 222 PRO A C 1
ATOM 1654 O O . PRO A 1 222 ? -3.173 -3.323 3.245 1.00 56.47 222 PRO A O 1
ATOM 1657 N N . PRO A 1 223 ? -3.950 -3.039 5.318 1.00 53.97 223 PRO A N 1
ATOM 1658 C CA . PRO A 1 223 ? -3.651 -4.417 5.720 1.00 53.97 223 PRO A CA 1
AT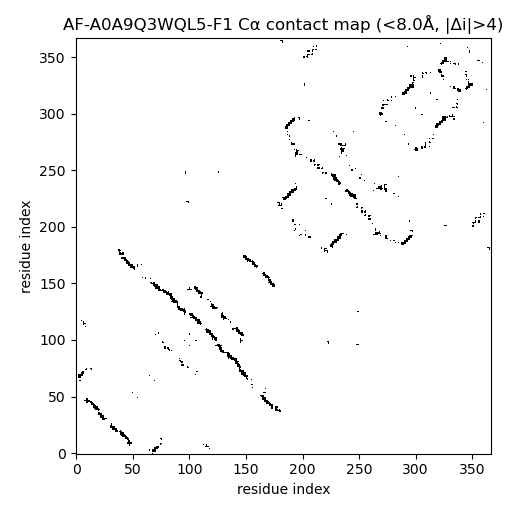OM 1659 C C . PRO A 1 223 ? -4.477 -5.485 4.974 1.00 53.97 223 PRO A C 1
ATOM 1661 O O . PRO A 1 223 ? -4.134 -6.662 5.047 1.00 53.97 223 PRO A O 1
ATOM 1664 N N . ALA A 1 224 ? -5.545 -5.104 4.261 1.00 48.53 224 ALA A N 1
ATOM 1665 C CA . ALA A 1 224 ? -6.513 -6.042 3.685 1.00 48.53 224 ALA A CA 1
ATOM 1666 C C . ALA A 1 224 ? -6.233 -6.480 2.231 1.00 48.53 224 ALA A C 1
ATOM 1668 O O . ALA A 1 224 ? -6.618 -7.586 1.860 1.00 48.53 224 ALA A O 1
ATOM 1669 N N . LEU A 1 225 ? -5.590 -5.650 1.396 1.00 60.16 225 LEU A N 1
ATOM 1670 C CA . LEU A 1 225 ? -5.319 -5.963 -0.019 1.00 60.16 225 LEU A CA 1
ATOM 1671 C C . LEU A 1 225 ? -3.927 -5.462 -0.414 1.00 60.16 225 LEU A C 1
ATOM 1673 O O . LEU A 1 225 ? -3.760 -4.290 -0.740 1.00 60.16 225 LEU A O 1
ATOM 1677 N N . ARG A 1 226 ? -2.936 -6.359 -0.377 1.00 76.44 226 ARG A N 1
ATOM 1678 C CA . ARG A 1 226 ? -1.532 -6.049 -0.677 1.00 76.44 226 ARG A CA 1
ATOM 1679 C C . ARG A 1 226 ? -1.167 -6.358 -2.129 1.00 76.44 226 ARG A C 1
ATOM 1681 O O . ARG A 1 226 ? -1.694 -7.293 -2.742 1.00 76.44 226 ARG A O 1
ATOM 1688 N N . ASN A 1 227 ? -0.227 -5.589 -2.665 1.00 85.56 227 ASN A N 1
ATOM 1689 C CA . ASN A 1 227 ? 0.251 -5.739 -4.037 1.00 85.56 227 ASN A CA 1
ATOM 1690 C C . ASN A 1 227 ? 1.453 -6.680 -4.104 1.00 85.56 227 ASN A C 1
ATOM 1692 O O . ASN A 1 227 ? 2.261 -6.733 -3.182 1.00 85.56 227 ASN A O 1
ATOM 1696 N N . ASP A 1 228 ? 1.581 -7.412 -5.205 1.00 91.19 228 ASP A N 1
ATOM 1697 C CA . ASP A 1 228 ? 2.860 -8.015 -5.571 1.00 91.19 228 ASP A CA 1
ATOM 1698 C C . ASP A 1 228 ? 3.649 -6.984 -6.367 1.00 91.19 228 ASP A C 1
ATOM 1700 O O . ASP A 1 228 ? 3.098 -6.376 -7.281 1.00 91.19 228 ASP A O 1
ATOM 1704 N N . ILE A 1 229 ? 4.925 -6.795 -6.051 1.00 93.81 229 ILE A N 1
ATOM 1705 C CA . ILE A 1 229 ? 5.792 -5.861 -6.768 1.00 93.81 229 ILE A CA 1
ATOM 1706 C C . ILE A 1 229 ? 7.036 -6.594 -7.246 1.00 93.81 229 ILE A C 1
ATOM 1708 O O . ILE A 1 229 ? 7.713 -7.278 -6.478 1.00 93.81 229 ILE A O 1
ATOM 1712 N N . CYS A 1 230 ? 7.339 -6.428 -8.524 1.00 96.81 230 CYS A N 1
ATOM 1713 C CA . CYS A 1 230 ? 8.592 -6.813 -9.137 1.00 96.81 230 CYS A CA 1
ATOM 1714 C C . CYS A 1 230 ? 9.210 -5.577 -9.778 1.00 96.81 230 CYS A C 1
ATOM 1716 O O . CYS A 1 230 ? 8.580 -4.963 -10.631 1.00 96.81 230 CYS A O 1
ATOM 1718 N N . ILE A 1 231 ? 10.432 -5.223 -9.392 1.00 97.44 231 ILE A N 1
ATOM 1719 C CA . ILE A 1 231 ? 11.206 -4.180 -10.067 1.00 97.44 231 ILE A CA 1
ATOM 1720 C C . ILE A 1 231 ? 12.437 -4.836 -10.667 1.00 97.44 231 ILE A C 1
ATOM 1722 O O . ILE A 1 231 ? 13.212 -5.472 -9.954 1.00 97.44 231 ILE A O 1
ATOM 1726 N N . LEU A 1 232 ? 12.590 -4.702 -11.978 1.00 97.25 232 LEU A N 1
ATOM 1727 C CA . LEU A 1 232 ? 13.639 -5.330 -12.759 1.00 97.25 232 LEU A CA 1
ATOM 1728 C C . LEU A 1 232 ? 14.431 -4.257 -13.502 1.00 97.25 232 LEU A C 1
ATOM 1730 O O . LEU A 1 232 ? 13.879 -3.469 -14.268 1.00 97.25 232 LEU A O 1
ATOM 1734 N N . LEU A 1 233 ? 15.739 -4.243 -13.269 1.00 97.25 233 LEU A N 1
ATOM 1735 C CA . LEU A 1 233 ? 16.698 -3.426 -13.999 1.00 97.25 233 LEU A CA 1
ATOM 1736 C C . LEU A 1 233 ? 17.267 -4.263 -15.141 1.00 97.25 233 LEU A C 1
ATOM 1738 O O . LEU A 1 233 ? 17.740 -5.379 -14.910 1.00 97.25 233 LEU A O 1
ATOM 1742 N N . TRP A 1 234 ? 17.245 -3.744 -16.365 1.00 96.50 234 TRP A N 1
ATOM 1743 C CA . TRP A 1 234 ? 17.618 -4.523 -17.550 1.00 96.50 234 TRP A CA 1
ATOM 1744 C C . TRP A 1 234 ? 18.424 -3.731 -18.573 1.00 96.50 234 TRP A C 1
ATOM 1746 O O . TRP A 1 234 ? 18.476 -2.509 -18.546 1.00 96.50 234 TRP A O 1
ATOM 1756 N N . HIS A 1 235 ? 19.101 -4.473 -19.438 1.00 94.06 235 HIS A N 1
ATOM 1757 C CA . HIS A 1 235 ? 19.845 -4.041 -20.622 1.00 94.06 235 HIS A CA 1
ATOM 1758 C C . HIS A 1 235 ? 19.905 -5.287 -21.530 1.00 94.06 235 HIS A C 1
ATOM 1760 O O . HIS A 1 235 ? 18.902 -5.980 -21.668 1.00 94.06 235 HIS A O 1
ATOM 1766 N N . GLU A 1 236 ? 21.062 -5.664 -22.076 1.00 93.06 236 GLU A N 1
ATOM 1767 C CA . GLU A 1 236 ? 21.235 -6.937 -22.802 1.00 93.06 236 GLU A CA 1
ATOM 1768 C C . GLU A 1 236 ? 21.112 -8.190 -21.908 1.00 93.06 236 GLU A C 1
ATOM 1770 O O . GLU A 1 236 ? 21.070 -9.310 -22.409 1.00 93.06 236 GLU A O 1
ATOM 1775 N N . THR A 1 237 ? 21.054 -8.008 -20.584 1.00 93.56 237 THR A N 1
ATOM 1776 C CA . THR A 1 237 ? 20.694 -9.032 -19.595 1.00 93.56 237 THR A CA 1
ATOM 1777 C C . THR A 1 237 ? 19.865 -8.419 -18.461 1.00 93.56 237 THR A C 1
ATOM 1779 O O . THR A 1 237 ? 19.752 -7.195 -18.340 1.00 93.56 237 THR A O 1
ATOM 1782 N N . VAL A 1 238 ? 19.309 -9.263 -17.587 1.00 95.44 238 VAL A N 1
ATOM 1783 C CA . VAL A 1 238 ? 18.758 -8.818 -16.298 1.00 95.44 238 VAL A CA 1
ATOM 1784 C C . VAL A 1 238 ? 19.914 -8.365 -15.398 1.00 95.44 238 VAL A C 1
ATOM 1786 O O . VAL A 1 238 ? 20.786 -9.161 -15.046 1.00 95.44 238 VAL A O 1
ATOM 1789 N N . ALA A 1 239 ? 19.954 -7.075 -15.058 1.00 94.56 239 ALA A N 1
ATOM 1790 C CA . ALA A 1 239 ? 21.012 -6.475 -14.245 1.00 94.56 239 ALA A CA 1
ATOM 1791 C C . ALA A 1 239 ? 20.811 -6.745 -12.750 1.00 94.56 239 ALA A C 1
ATOM 1793 O O . ALA A 1 239 ? 21.752 -7.146 -12.067 1.00 94.56 239 ALA A O 1
ATOM 1794 N N . ASP A 1 240 ? 19.595 -6.505 -12.266 1.00 95.75 240 ASP A N 1
ATOM 1795 C CA . ASP A 1 240 ? 19.159 -6.737 -10.891 1.00 95.75 240 ASP A CA 1
ATOM 1796 C C . ASP A 1 240 ? 17.627 -6.853 -10.883 1.00 95.75 240 ASP A C 1
ATOM 1798 O O . ASP A 1 240 ? 16.949 -6.327 -11.769 1.00 95.75 240 ASP A O 1
ATOM 1802 N N . MET A 1 241 ? 17.071 -7.559 -9.906 1.00 96.19 241 MET A N 1
ATOM 1803 C CA . MET A 1 241 ? 15.639 -7.820 -9.809 1.00 96.19 241 MET A CA 1
ATOM 1804 C C . MET A 1 241 ? 15.227 -7.983 -8.349 1.00 96.19 241 MET A C 1
ATOM 1806 O O . MET A 1 241 ? 15.774 -8.809 -7.619 1.00 96.19 241 MET A O 1
ATOM 1810 N N . GLN A 1 242 ? 14.203 -7.241 -7.938 1.00 97.19 242 GLN A N 1
ATOM 1811 C CA . GLN A 1 242 ? 13.613 -7.332 -6.609 1.00 97.19 242 GLN A CA 1
ATOM 1812 C C . GLN A 1 242 ? 12.154 -7.764 -6.716 1.00 97.19 242 GLN A C 1
ATOM 1814 O O . GLN A 1 242 ? 11.350 -7.087 -7.349 1.00 97.19 242 GLN A O 1
ATOM 1819 N N . VAL A 1 243 ? 11.803 -8.878 -6.067 1.00 96.06 243 VAL A N 1
ATOM 1820 C CA . VAL A 1 243 ? 10.430 -9.406 -6.013 1.00 96.06 243 VAL A CA 1
ATOM 1821 C C . VAL A 1 243 ? 9.923 -9.388 -4.578 1.00 96.06 243 VAL A C 1
ATOM 1823 O O . VAL A 1 243 ? 10.582 -9.904 -3.671 1.00 96.06 243 VAL A O 1
ATOM 1826 N N . ARG A 1 244 ? 8.732 -8.828 -4.373 1.00 93.94 244 ARG A N 1
ATOM 1827 C CA . ARG A 1 244 ? 8.006 -8.798 -3.100 1.00 93.94 244 ARG A CA 1
ATOM 1828 C C . ARG A 1 244 ? 6.572 -9.262 -3.339 1.00 93.94 244 ARG A C 1
ATOM 1830 O O . ARG A 1 244 ? 5.866 -8.711 -4.177 1.00 93.94 244 ARG A O 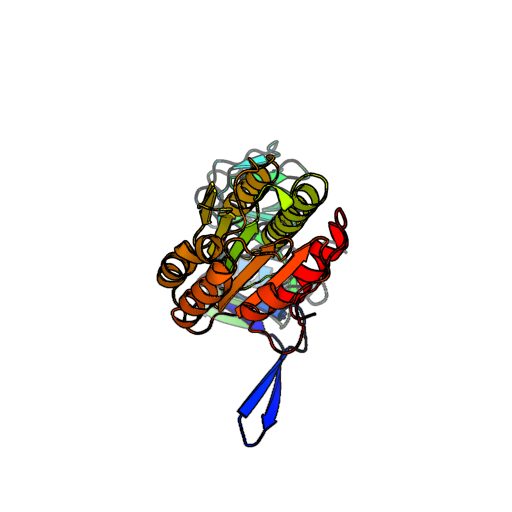1
ATOM 1837 N N . ARG A 1 245 ? 6.164 -10.322 -2.642 1.00 90.38 245 ARG A N 1
ATOM 1838 C CA . ARG A 1 245 ? 4.800 -10.871 -2.687 1.00 90.38 245 ARG A CA 1
ATOM 1839 C C . ARG A 1 245 ? 4.024 -10.328 -1.507 1.00 90.38 245 ARG A C 1
ATOM 1841 O O . ARG A 1 245 ? 4.576 -10.313 -0.412 1.00 90.38 245 ARG A O 1
ATOM 1848 N N . ASP A 1 246 ? 2.782 -9.909 -1.733 1.00 86.50 246 ASP A N 1
ATOM 1849 C CA . ASP A 1 246 ? 1.957 -9.264 -0.705 1.00 86.50 246 ASP A CA 1
ATOM 1850 C C . ASP A 1 246 ? 2.750 -8.194 0.070 1.00 86.50 246 ASP A C 1
ATOM 1852 O O . ASP A 1 246 ? 2.781 -8.193 1.307 1.00 86.50 246 ASP A O 1
ATOM 1856 N N . ALA A 1 247 ? 3.417 -7.319 -0.693 1.00 85.56 247 ALA A N 1
ATOM 1857 C CA . ALA A 1 247 ? 4.361 -6.331 -0.201 1.00 85.56 247 ALA A CA 1
ATOM 1858 C C . ALA A 1 247 ? 3.702 -5.443 0.856 1.00 85.56 247 ALA A C 1
ATOM 1860 O O . ALA A 1 247 ? 2.613 -4.896 0.654 1.00 85.56 247 ALA A O 1
ATOM 1861 N N . ASP A 1 248 ? 4.368 -5.320 1.996 1.00 80.44 248 ASP A N 1
ATOM 1862 C CA . ASP A 1 248 ? 3.965 -4.406 3.054 1.00 80.44 248 ASP A CA 1
ATOM 1863 C C . ASP A 1 248 ? 4.795 -3.125 3.077 1.00 80.44 248 ASP A C 1
ATOM 1865 O O . ASP A 1 248 ? 5.647 -2.880 2.227 1.00 80.44 248 ASP A O 1
ATOM 1869 N N . ARG A 1 249 ? 4.553 -2.297 4.095 1.00 79.38 249 ARG A N 1
ATOM 1870 C CA . ARG A 1 249 ? 5.274 -1.043 4.281 1.00 79.38 249 ARG A CA 1
ATOM 1871 C C . ARG A 1 249 ? 6.791 -1.233 4.387 1.00 79.38 249 ARG A C 1
ATOM 1873 O O . ARG A 1 249 ? 7.512 -0.428 3.818 1.00 79.38 249 ARG A O 1
ATOM 1880 N N . GLN A 1 250 ? 7.281 -2.266 5.070 1.00 81.31 250 GLN A N 1
ATOM 1881 C CA . GLN A 1 250 ? 8.717 -2.523 5.202 1.00 81.31 250 GLN A CA 1
ATOM 1882 C C . GLN A 1 250 ? 9.327 -2.979 3.875 1.00 81.31 250 GLN A C 1
ATOM 1884 O O . GLN A 1 250 ? 10.406 -2.512 3.512 1.00 81.31 250 GLN A O 1
ATOM 1889 N N . ASP A 1 251 ? 8.636 -3.849 3.139 1.00 89.81 251 ASP A N 1
ATOM 1890 C CA . ASP A 1 251 ? 9.052 -4.266 1.800 1.00 89.81 251 ASP A CA 1
ATOM 1891 C C . ASP A 1 251 ? 9.166 -3.058 0.861 1.00 89.81 251 ASP A C 1
ATOM 1893 O O . ASP A 1 251 ? 10.135 -2.943 0.111 1.00 89.81 251 ASP A O 1
ATOM 1897 N N . LEU A 1 252 ? 8.206 -2.133 0.930 1.00 88.50 252 LEU A N 1
ATOM 1898 C CA . LEU A 1 252 ? 8.194 -0.912 0.125 1.00 88.50 252 LEU A CA 1
ATOM 1899 C C . LEU A 1 252 ? 9.272 0.085 0.561 1.00 88.50 252 LEU A C 1
ATOM 1901 O O . LEU A 1 252 ? 9.951 0.645 -0.295 1.00 88.50 252 LEU A O 1
ATOM 1905 N N . THR A 1 253 ? 9.505 0.254 1.866 1.00 87.06 253 THR A N 1
ATOM 1906 C CA . THR A 1 253 ? 10.638 1.047 2.370 1.00 87.06 253 THR A CA 1
ATOM 1907 C C . THR A 1 253 ? 11.966 0.470 1.884 1.00 87.06 253 THR A C 1
ATOM 1909 O O . THR A 1 253 ? 12.804 1.211 1.379 1.00 87.06 253 THR A O 1
ATOM 1912 N N . TYR A 1 254 ? 12.136 -0.855 1.940 1.00 92.12 254 TYR A N 1
ATOM 1913 C CA . TYR A 1 254 ? 13.323 -1.518 1.402 1.00 92.12 254 TYR A CA 1
ATOM 1914 C C . TYR A 1 254 ? 13.501 -1.242 -0.097 1.00 92.12 254 TYR A C 1
ATOM 1916 O O . TYR A 1 254 ? 14.609 -0.947 -0.544 1.00 92.12 254 TYR A O 1
ATOM 1924 N N . LEU A 1 255 ? 12.424 -1.338 -0.886 1.00 94.69 255 LEU A N 1
ATOM 1925 C CA . LEU A 1 255 ? 12.473 -1.042 -2.319 1.00 94.69 255 LEU A CA 1
ATOM 1926 C C . LEU A 1 255 ? 12.830 0.428 -2.580 1.00 94.69 255 LEU A C 1
ATOM 1928 O O . LEU A 1 255 ? 13.624 0.693 -3.479 1.00 94.69 255 LEU A O 1
ATOM 1932 N N . SER A 1 256 ? 12.308 1.365 -1.784 1.00 92.50 256 SER A N 1
ATOM 1933 C CA . SER A 1 256 ? 12.652 2.792 -1.871 1.00 92.50 256 SER A CA 1
ATOM 1934 C C . SER A 1 256 ? 14.138 3.041 -1.593 1.00 92.50 256 SER A C 1
ATOM 1936 O O . SER A 1 256 ? 14.808 3.730 -2.367 1.00 92.50 256 SER A O 1
ATOM 1938 N N . ASP A 1 257 ? 14.686 2.420 -0.546 1.00 93.31 257 ASP A N 1
ATOM 1939 C CA . ASP A 1 257 ? 16.108 2.522 -0.195 1.00 93.31 257 ASP A CA 1
ATOM 1940 C C . ASP A 1 257 ? 17.019 1.899 -1.263 1.00 93.31 257 ASP A C 1
ATOM 1942 O O . ASP A 1 257 ? 18.089 2.437 -1.569 1.00 93.31 257 ASP A O 1
ATOM 1946 N N . TRP A 1 258 ? 16.594 0.782 -1.862 1.00 95.56 258 TRP A N 1
ATOM 1947 C CA . TRP A 1 258 ? 17.305 0.141 -2.969 1.00 95.56 258 TRP A CA 1
ATOM 1948 C C . TRP A 1 258 ? 17.274 1.007 -4.238 1.00 95.56 258 TRP A C 1
ATOM 1950 O O . TRP A 1 258 ? 18.324 1.235 -4.838 1.00 95.56 258 TRP A O 1
ATOM 1960 N N . LEU A 1 259 ? 16.120 1.582 -4.598 1.00 95.19 259 LEU A N 1
ATOM 1961 C CA . LEU A 1 259 ? 15.980 2.507 -5.734 1.00 95.19 259 LEU A CA 1
ATOM 1962 C C . LEU A 1 259 ? 16.749 3.823 -5.547 1.00 95.19 259 LEU A C 1
ATOM 1964 O O . LEU A 1 259 ? 17.049 4.510 -6.523 1.00 95.19 259 LEU A O 1
ATOM 1968 N N . ALA A 1 260 ? 17.081 4.193 -4.308 1.00 93.38 260 ALA A N 1
ATOM 1969 C CA . ALA A 1 260 ? 17.929 5.347 -4.031 1.00 93.38 260 ALA A CA 1
ATOM 1970 C C . ALA A 1 260 ? 19.397 5.126 -4.444 1.00 93.38 260 ALA A C 1
ATOM 1972 O O . ALA A 1 260 ? 20.154 6.097 -4.533 1.00 93.38 260 ALA A O 1
ATOM 1973 N N . GLN A 1 261 ? 19.815 3.878 -4.687 1.00 93.25 261 GLN A N 1
ATOM 1974 C CA . GLN A 1 261 ? 21.169 3.562 -5.132 1.00 93.25 261 GLN A CA 1
ATOM 1975 C C . GLN A 1 261 ? 21.300 3.713 -6.656 1.00 93.25 261 GLN A C 1
ATOM 1977 O O . GLN A 1 261 ? 20.424 3.270 -7.402 1.00 93.25 261 GLN A O 1
ATOM 1982 N N . PRO A 1 262 ? 22.399 4.307 -7.157 1.00 88.06 262 PRO A N 1
ATOM 1983 C CA . PRO A 1 262 ? 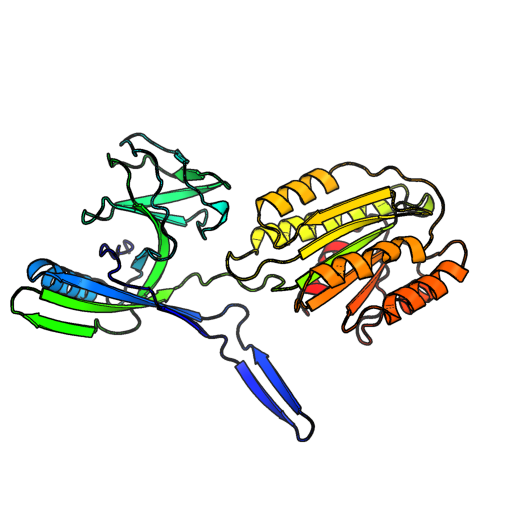22.608 4.443 -8.592 1.00 88.06 262 PRO A CA 1
ATOM 1984 C C . PRO A 1 262 ? 22.823 3.063 -9.239 1.00 88.06 262 PRO A C 1
ATOM 1986 O O . PRO A 1 262 ? 23.686 2.306 -8.780 1.00 88.06 262 PRO A O 1
ATOM 1989 N N . PRO A 1 263 ? 22.097 2.731 -10.321 1.00 92.12 263 PRO A N 1
ATOM 1990 C CA . PRO A 1 263 ? 22.276 1.461 -11.005 1.00 92.12 263 PRO A CA 1
ATOM 1991 C C . PRO A 1 263 ? 23.560 1.459 -11.843 1.00 92.12 263 PRO A C 1
ATOM 1993 O O . PRO A 1 263 ? 24.080 2.503 -12.250 1.00 92.12 263 PRO A O 1
ATOM 1996 N N . VAL A 1 264 ? 24.067 0.263 -12.143 1.00 91.19 264 VAL A N 1
ATOM 1997 C CA . VAL A 1 264 ? 25.200 0.095 -13.060 1.00 91.19 264 VAL A CA 1
ATOM 1998 C C . VAL A 1 264 ? 24.683 0.097 -14.492 1.00 91.19 264 VAL A C 1
ATOM 2000 O O . VAL A 1 264 ? 23.992 -0.832 -14.899 1.00 91.19 264 VAL A O 1
ATOM 2003 N N . LEU A 1 265 ? 25.063 1.115 -15.264 1.00 92.69 265 LEU A N 1
ATOM 2004 C CA . LEU A 1 265 ? 24.701 1.215 -16.675 1.00 92.69 265 LEU A CA 1
ATOM 2005 C C . LEU A 1 265 ? 25.682 0.448 -17.559 1.00 92.69 265 LEU A C 1
ATOM 2007 O O . LEU A 1 265 ? 26.895 0.648 -17.444 1.00 92.69 265 LEU A O 1
ATOM 2011 N N . ARG A 1 266 ? 25.175 -0.396 -18.461 1.00 92.06 266 ARG A N 1
ATOM 2012 C CA . ARG A 1 266 ? 25.999 -1.120 -19.444 1.00 92.06 266 ARG A CA 1
ATOM 2013 C C . ARG A 1 266 ? 25.155 -1.728 -20.563 1.00 92.06 266 ARG A C 1
ATOM 2015 O O . ARG A 1 266 ? 23.951 -1.883 -20.423 1.00 92.06 266 ARG A O 1
ATOM 2022 N N . GLY A 1 267 ? 25.820 -2.138 -21.641 1.00 90.19 267 GLY A N 1
ATOM 2023 C CA . GLY A 1 267 ? 25.212 -2.927 -22.714 1.00 90.19 267 GLY A CA 1
ATOM 2024 C C . GLY A 1 267 ? 24.201 -2.160 -23.570 1.00 90.19 267 GLY A C 1
ATOM 2025 O O . GLY A 1 267 ? 24.091 -0.928 -23.481 1.00 90.19 267 GLY A O 1
ATOM 2026 N N . GLY A 1 268 ? 23.525 -2.922 -24.434 1.00 91.38 268 GLY A N 1
ATOM 2027 C CA . GLY A 1 268 ? 22.451 -2.457 -25.316 1.00 91.38 268 GLY A CA 1
ATOM 2028 C C . GLY A 1 268 ? 21.048 -2.645 -24.734 1.00 91.38 268 GLY A C 1
ATOM 2029 O O . GLY A 1 268 ? 20.879 -3.138 -23.621 1.00 91.38 268 GLY A O 1
ATOM 2030 N N . THR A 1 269 ? 20.047 -2.247 -25.513 1.00 94.12 269 THR A N 1
ATOM 2031 C CA . THR A 1 269 ? 18.644 -2.164 -25.091 1.00 94.12 269 THR A CA 1
ATOM 2032 C C . THR A 1 269 ? 17.846 -3.360 -25.619 1.00 94.12 269 THR A C 1
ATOM 2034 O O . THR A 1 269 ? 17.165 -3.263 -26.638 1.00 94.12 269 THR A O 1
ATOM 2037 N N . ASP A 1 270 ? 17.938 -4.519 -24.961 1.00 95.88 270 ASP A N 1
ATOM 2038 C CA . ASP A 1 270 ? 17.196 -5.722 -25.368 1.00 95.88 270 ASP A CA 1
ATOM 2039 C C . ASP A 1 270 ? 15.807 -5.776 -24.708 1.00 95.88 270 ASP A C 1
ATOM 2041 O O . ASP A 1 270 ? 15.659 -6.154 -23.545 1.00 95.88 270 ASP A O 1
ATOM 2045 N N . PHE A 1 271 ? 14.765 -5.432 -25.471 1.00 96.12 271 PHE A N 1
ATOM 2046 C CA . PHE A 1 271 ? 13.384 -5.416 -24.971 1.00 96.12 271 PHE A CA 1
ATOM 2047 C C . PHE A 1 271 ? 12.898 -6.794 -24.496 1.00 96.12 271 PHE A C 1
ATOM 2049 O O . PHE A 1 271 ? 12.030 -6.866 -23.628 1.00 96.12 271 PHE A O 1
ATOM 2056 N N . ALA A 1 272 ? 13.428 -7.898 -25.031 1.00 95.44 272 ALA A N 1
ATOM 2057 C CA . ALA A 1 272 ? 13.009 -9.229 -24.601 1.00 95.44 272 ALA A CA 1
ATOM 2058 C C . ALA A 1 272 ? 13.510 -9.539 -23.184 1.00 95.44 272 ALA A C 1
ATOM 2060 O O . ALA A 1 272 ? 12.815 -10.204 -22.417 1.00 95.44 272 ALA A O 1
ATOM 2061 N N . MET A 1 273 ? 14.684 -9.019 -22.810 1.00 95.94 273 MET A N 1
ATOM 2062 C CA . MET A 1 273 ? 15.235 -9.176 -21.458 1.00 95.94 273 MET A CA 1
ATOM 2063 C C . MET A 1 273 ? 14.435 -8.414 -20.406 1.00 95.94 273 MET A C 1
ATOM 2065 O O . MET A 1 273 ? 14.299 -8.885 -19.282 1.00 95.94 273 MET A O 1
ATOM 2069 N N . ALA A 1 274 ? 13.835 -7.284 -20.772 1.00 94.94 274 ALA A N 1
ATOM 2070 C CA . ALA A 1 274 ? 12.927 -6.554 -19.894 1.00 94.94 274 ALA A CA 1
ATOM 2071 C C . ALA A 1 274 ? 11.726 -7.405 -19.434 1.00 94.94 274 ALA A C 1
ATOM 2073 O O . ALA A 1 274 ? 11.195 -7.197 -18.344 1.00 94.94 274 ALA A O 1
ATOM 2074 N N . LEU A 1 275 ? 11.287 -8.360 -20.263 1.00 96.44 275 LEU A N 1
ATOM 2075 C CA . LEU A 1 275 ? 10.067 -9.146 -20.058 1.00 96.44 275 LEU A CA 1
ATOM 2076 C C . LEU A 1 275 ? 10.318 -10.632 -19.776 1.00 96.44 275 LEU A C 1
ATOM 2078 O O . LEU A 1 275 ? 9.361 -11.376 -19.558 1.00 96.44 275 LEU A O 1
ATOM 2082 N N . SER A 1 276 ? 11.576 -11.080 -19.752 1.00 95.75 276 SER A N 1
ATOM 2083 C CA . SER A 1 276 ? 11.919 -12.502 -19.607 1.00 95.75 276 SER A CA 1
ATOM 2084 C C . SER A 1 276 ? 11.406 -13.113 -18.302 1.00 95.75 276 SER A C 1
ATOM 2086 O O . SER A 1 276 ? 11.028 -14.281 -18.274 1.00 95.75 276 SER A O 1
ATOM 2088 N N . GLU A 1 277 ? 11.343 -12.314 -17.236 1.00 96.50 277 GLU A N 1
ATOM 2089 C CA . GLU A 1 277 ? 10.908 -12.753 -15.906 1.00 96.50 277 GLU A CA 1
ATOM 2090 C C . GLU A 1 277 ? 9.411 -12.519 -15.646 1.00 96.50 277 GLU A C 1
ATOM 2092 O O . GLU A 1 277 ? 8.858 -13.016 -14.658 1.00 96.50 277 GLU A O 1
ATOM 2097 N N . ALA A 1 278 ? 8.724 -11.786 -16.530 1.00 95.25 278 ALA A N 1
ATOM 2098 C CA . ALA A 1 278 ? 7.341 -11.365 -16.322 1.00 95.25 278 ALA A CA 1
ATOM 2099 C C . ALA A 1 278 ? 6.391 -12.566 -16.195 1.00 95.25 278 ALA A C 1
ATOM 2101 O O . ALA A 1 278 ? 5.578 -12.626 -15.270 1.00 95.25 278 ALA A O 1
ATOM 2102 N N . GLN A 1 279 ? 6.534 -13.575 -17.061 1.00 93.50 279 GLN A N 1
ATOM 2103 C CA . GLN A 1 279 ? 5.693 -14.775 -17.015 1.00 93.50 279 GLN A CA 1
ATOM 2104 C C . GLN A 1 279 ? 5.835 -15.522 -15.678 1.00 93.50 279 GLN A C 1
ATOM 2106 O O . GLN A 1 279 ? 4.832 -15.899 -15.066 1.00 93.50 279 GLN A O 1
ATOM 2111 N N . GLY A 1 280 ? 7.069 -15.701 -15.196 1.00 93.38 280 GLY A N 1
ATOM 2112 C CA . GLY A 1 280 ? 7.343 -16.349 -13.912 1.00 93.38 280 GLY A CA 1
ATOM 2113 C C . GLY A 1 280 ? 6.795 -15.546 -12.731 1.00 93.38 280 GLY A C 1
ATOM 2114 O O . GLY A 1 280 ? 6.191 -16.108 -11.812 1.00 93.38 280 GLY A O 1
ATOM 2115 N N . PHE A 1 281 ? 6.929 -14.219 -12.777 1.00 95.25 281 PHE A N 1
ATOM 2116 C CA . PHE A 1 281 ? 6.352 -13.335 -11.773 1.00 95.25 281 PHE A CA 1
ATOM 2117 C C . PHE A 1 281 ? 4.820 -13.451 -11.718 1.00 95.25 281 PHE A C 1
ATOM 2119 O O . PHE A 1 281 ? 4.268 -13.690 -10.639 1.00 95.25 281 PHE A O 1
ATOM 2126 N N . PHE A 1 282 ? 4.126 -13.353 -12.853 1.00 94.31 282 PHE A N 1
ATOM 2127 C CA . PHE A 1 282 ? 2.662 -13.384 -12.880 1.00 94.31 282 PHE A CA 1
ATOM 2128 C C . PHE A 1 282 ? 2.065 -14.764 -12.599 1.00 94.31 282 PHE A C 1
ATOM 2130 O O . PHE A 1 282 ? 0.983 -14.840 -12.015 1.00 94.31 282 PHE A O 1
ATOM 2137 N N . ALA A 1 283 ? 2.776 -15.852 -12.908 1.00 90.25 283 ALA A N 1
ATOM 2138 C CA . ALA A 1 283 ? 2.361 -17.198 -12.509 1.00 90.25 283 ALA A CA 1
ATOM 2139 C C . ALA A 1 283 ? 2.232 -17.338 -10.979 1.00 90.25 283 ALA A C 1
ATOM 2141 O O . ALA A 1 283 ? 1.348 -18.039 -10.489 1.00 90.25 283 ALA A O 1
ATOM 2142 N N . GLY A 1 284 ? 3.077 -16.632 -10.219 1.00 85.75 284 GLY A N 1
ATOM 2143 C CA . GLY A 1 284 ? 3.028 -16.594 -8.754 1.00 85.75 284 GLY A CA 1
ATOM 2144 C C . GLY A 1 284 ? 2.046 -15.579 -8.155 1.00 85.75 284 GLY A C 1
ATOM 2145 O O . GLY A 1 284 ? 1.883 -15.567 -6.941 1.00 85.75 284 GLY A O 1
ATOM 2146 N N . ALA A 1 285 ? 1.404 -14.735 -8.972 1.00 84.12 285 ALA A N 1
ATOM 2147 C CA . ALA A 1 285 ? 0.559 -13.630 -8.504 1.00 84.12 285 ALA A CA 1
ATOM 2148 C C . ALA A 1 285 ? -0.923 -14.001 -8.286 1.00 84.12 285 ALA A C 1
ATOM 2150 O O . ALA A 1 285 ? -1.708 -13.199 -7.778 1.00 84.12 285 ALA A O 1
ATOM 2151 N N . GLY A 1 286 ? -1.339 -15.205 -8.688 1.00 83.94 286 GLY A N 1
ATOM 2152 C CA . GLY A 1 286 ? -2.727 -15.653 -8.569 1.00 83.94 286 GLY A CA 1
ATOM 2153 C C . GLY A 1 286 ? -3.698 -14.829 -9.426 1.00 83.94 286 GLY A C 1
ATOM 2154 O O . GLY A 1 286 ? -3.472 -14.632 -10.622 1.00 83.94 286 GLY A O 1
ATOM 2155 N N . ALA A 1 287 ? -4.798 -14.382 -8.810 1.00 81.56 287 ALA A N 1
ATOM 2156 C CA . ALA A 1 287 ? -5.900 -13.659 -9.461 1.00 81.56 287 ALA A CA 1
ATOM 2157 C C . ALA A 1 287 ? -5.755 -12.123 -9.423 1.00 81.56 287 ALA A C 1
ATOM 2159 O O . ALA A 1 287 ? -6.725 -11.408 -9.669 1.00 81.56 287 ALA A O 1
ATOM 2160 N N . LYS A 1 288 ? -4.572 -11.611 -9.065 1.00 84.12 288 LYS A N 1
ATOM 2161 C CA . LYS A 1 288 ? -4.295 -10.171 -9.009 1.00 84.12 288 LYS A CA 1
ATOM 2162 C C . LYS A 1 288 ? -4.322 -9.537 -10.407 1.00 84.12 288 LYS A C 1
ATOM 2164 O O . LYS A 1 288 ? -3.916 -10.187 -11.371 1.00 84.12 288 LYS A O 1
ATOM 2169 N N . ARG A 1 289 ? -4.747 -8.268 -10.507 1.00 86.19 289 ARG A N 1
ATOM 2170 C CA . ARG A 1 289 ? -4.656 -7.466 -11.749 1.00 86.19 289 ARG A CA 1
ATOM 2171 C C . ARG A 1 289 ? -3.189 -7.369 -12.162 1.00 86.19 289 ARG A C 1
ATOM 2173 O O . ARG A 1 289 ? -2.354 -7.077 -11.312 1.00 86.19 289 ARG A O 1
ATOM 2180 N N . ARG A 1 290 ? -2.854 -7.636 -13.423 1.00 90.38 290 ARG A N 1
ATOM 2181 C CA . ARG A 1 290 ? -1.462 -7.722 -13.890 1.00 90.38 290 ARG A CA 1
ATOM 2182 C C . ARG A 1 290 ? -1.105 -6.463 -14.664 1.00 90.38 290 ARG A C 1
ATOM 2184 O O . ARG A 1 290 ? -1.719 -6.196 -15.689 1.00 90.38 290 ARG A O 1
ATOM 2191 N N . ILE A 1 291 ? -0.122 -5.717 -14.172 1.00 92.00 291 ILE A N 1
ATOM 2192 C CA . ILE A 1 291 ? 0.315 -4.458 -14.777 1.00 92.00 291 ILE A CA 1
ATOM 2193 C C . ILE A 1 291 ? 1.822 -4.507 -15.007 1.00 92.00 291 ILE A C 1
ATOM 2195 O O . ILE A 1 291 ? 2.578 -4.864 -14.101 1.00 92.00 291 ILE A O 1
ATOM 2199 N N . ILE A 1 292 ? 2.251 -4.123 -16.205 1.00 94.75 292 ILE A N 1
ATOM 2200 C CA . ILE A 1 292 ? 3.645 -3.900 -16.575 1.00 94.75 292 ILE A CA 1
ATOM 2201 C C . ILE A 1 292 ? 3.852 -2.405 -16.830 1.00 94.75 292 ILE A C 1
ATOM 2203 O O . ILE A 1 292 ? 3.166 -1.818 -17.662 1.00 94.75 292 ILE A O 1
ATOM 2207 N N . LEU A 1 293 ? 4.830 -1.807 -16.152 1.00 94.69 293 LEU A N 1
ATOM 2208 C CA . LEU A 1 293 ? 5.349 -0.476 -16.463 1.00 94.69 293 LEU A CA 1
ATOM 2209 C C . LEU A 1 293 ? 6.701 -0.647 -17.155 1.00 94.69 293 LEU A C 1
ATOM 2211 O O . LEU A 1 293 ? 7.651 -1.148 -16.549 1.00 94.69 293 LEU A O 1
ATOM 2215 N N . PHE A 1 294 ? 6.783 -0.259 -18.423 1.00 95.31 294 PHE A N 1
ATOM 2216 C CA . PHE A 1 294 ? 7.964 -0.438 -19.262 1.00 95.31 294 PHE A CA 1
ATOM 2217 C C . PHE A 1 294 ? 8.652 0.907 -19.504 1.00 95.31 294 PHE A C 1
ATOM 2219 O O . PHE A 1 294 ? 8.168 1.720 -20.287 1.00 95.31 294 PHE A O 1
ATOM 2226 N N . LEU A 1 295 ? 9.774 1.160 -18.828 1.00 94.81 295 LEU A N 1
ATOM 2227 C CA . LEU A 1 295 ? 10.511 2.422 -18.911 1.00 94.81 295 LEU A CA 1
ATOM 2228 C C . LEU A 1 295 ? 11.781 2.235 -19.746 1.00 94.81 295 LEU A C 1
ATOM 2230 O O . LEU A 1 295 ? 12.650 1.447 -19.378 1.00 94.81 295 LEU A O 1
ATOM 2234 N N . THR A 1 296 ? 11.911 2.996 -20.832 1.00 94.38 296 THR A N 1
ATOM 2235 C CA . THR A 1 296 ? 13.074 2.982 -21.738 1.00 94.38 296 THR A CA 1
ATOM 2236 C C . THR A 1 296 ? 13.260 4.352 -22.394 1.00 94.38 296 THR A C 1
ATOM 2238 O O . THR A 1 296 ? 12.436 5.250 -22.224 1.00 94.38 296 THR A O 1
ATOM 2241 N N . ASP A 1 297 ? 14.324 4.549 -23.166 1.00 88.94 297 ASP A N 1
ATOM 2242 C CA . ASP A 1 297 ? 14.380 5.643 -24.133 1.00 88.94 297 ASP A CA 1
ATOM 2243 C C . ASP A 1 297 ? 13.809 5.271 -25.509 1.00 88.94 297 ASP A C 1
ATOM 2245 O O . ASP A 1 297 ? 13.609 6.166 -26.320 1.00 88.94 297 ASP A O 1
ATOM 2249 N N . GLY A 1 298 ? 13.443 4.007 -25.751 1.00 88.00 298 GLY A N 1
ATOM 2250 C CA . GLY A 1 298 ? 12.577 3.609 -26.869 1.00 88.00 298 GLY A CA 1
ATOM 2251 C C . GLY A 1 298 ? 13.293 3.091 -28.117 1.00 88.00 298 GLY A C 1
ATOM 2252 O O . GLY A 1 298 ? 12.639 2.857 -29.136 1.00 88.00 298 GLY A O 1
ATOM 2253 N N . GLU A 1 299 ? 14.611 2.884 -28.063 1.00 90.06 299 GLU A N 1
ATOM 2254 C CA . GLU A 1 299 ? 15.390 2.331 -29.177 1.00 90.06 299 GLU A CA 1
ATOM 2255 C C . GLU A 1 299 ? 15.939 0.931 -28.851 1.00 90.06 299 GLU A C 1
ATOM 2257 O O . GLU A 1 299 ? 17.012 0.808 -28.260 1.00 90.06 299 GLU A O 1
ATOM 2262 N N . PRO A 1 300 ? 15.242 -0.151 -29.251 1.00 92.25 300 PRO A N 1
ATOM 2263 C CA . PRO A 1 300 ? 15.713 -1.507 -29.013 1.00 92.25 300 PRO A CA 1
ATOM 2264 C C . PRO A 1 300 ? 16.969 -1.823 -29.832 1.00 92.25 300 PRO A C 1
ATOM 2266 O O . PRO A 1 300 ? 17.079 -1.488 -31.014 1.00 92.25 300 PRO A O 1
ATOM 2269 N N . TYR A 1 301 ? 17.890 -2.577 -29.243 1.00 90.81 301 TYR A N 1
ATOM 2270 C CA . TYR A 1 301 ? 19.036 -3.150 -29.932 1.00 90.81 301 TYR A CA 1
ATOM 2271 C C . TYR A 1 301 ? 19.319 -4.569 -29.416 1.00 90.81 301 TYR A C 1
ATOM 2273 O O . TYR A 1 301 ? 19.702 -4.720 -28.257 1.00 90.81 301 TYR A O 1
ATOM 2281 N N . PRO A 1 302 ? 19.189 -5.607 -30.267 1.00 93.31 302 PRO A N 1
ATOM 2282 C CA . PRO A 1 302 ? 18.805 -5.561 -31.685 1.00 93.31 302 PRO A CA 1
ATOM 2283 C C . PRO A 1 302 ? 17.320 -5.206 -31.888 1.00 93.31 302 PRO A C 1
ATOM 2285 O O . PRO A 1 302 ? 16.497 -5.502 -31.029 1.00 93.31 302 PRO A O 1
ATOM 2288 N N . LEU A 1 303 ? 16.942 -4.660 -33.054 1.00 91.44 303 LEU A N 1
ATOM 2289 C CA . LEU A 1 303 ? 15.539 -4.306 -33.362 1.00 91.44 303 LEU A CA 1
ATOM 2290 C C . LEU A 1 303 ? 14.570 -5.497 -33.242 1.00 91.44 303 LEU A C 1
ATOM 2292 O O . LEU A 1 303 ? 13.409 -5.330 -32.884 1.00 91.44 303 LEU A O 1
ATOM 2296 N N . SER A 1 304 ? 15.051 -6.717 -33.505 1.00 92.44 304 SER A N 1
ATOM 2297 C CA . SER A 1 304 ? 14.264 -7.947 -33.360 1.00 92.44 304 SER A CA 1
ATOM 2298 C C . SER A 1 304 ? 13.844 -8.241 -31.915 1.00 92.44 304 SER A C 1
ATOM 2300 O O . SER A 1 304 ? 12.915 -9.022 -31.714 1.00 92.44 304 SER A O 1
ATOM 2302 N N . SER A 1 305 ? 14.499 -7.631 -30.918 1.00 95.19 305 SER A N 1
ATOM 2303 C CA . SER A 1 305 ? 14.133 -7.797 -29.506 1.00 95.19 305 SER A CA 1
ATOM 2304 C C . SER A 1 305 ? 12.733 -7.266 -29.202 1.00 95.19 305 SER A C 1
ATOM 2306 O O . SER A 1 305 ? 12.028 -7.876 -28.406 1.00 95.19 305 SER A O 1
ATOM 2308 N N . ALA A 1 306 ? 12.274 -6.211 -29.886 1.00 92.88 306 ALA A N 1
ATOM 2309 C CA . ALA A 1 306 ? 10.919 -5.691 -29.706 1.00 92.88 306 ALA A CA 1
ATOM 2310 C C . ALA A 1 306 ? 9.854 -6.710 -30.143 1.00 92.88 306 ALA A C 1
ATOM 2312 O O . ALA A 1 306 ? 8.883 -6.943 -29.431 1.00 92.88 306 ALA A O 1
ATOM 2313 N N . THR A 1 307 ? 10.054 -7.394 -31.273 1.00 93.81 307 THR A N 1
ATOM 2314 C CA . THR A 1 307 ? 9.139 -8.461 -31.717 1.00 93.81 307 THR A CA 1
ATOM 2315 C C . THR A 1 307 ? 9.169 -9.671 -30.779 1.00 93.81 307 THR A C 1
ATOM 2317 O O . THR A 1 307 ? 8.130 -10.274 -30.509 1.00 93.81 307 THR A O 1
ATOM 2320 N N . ALA A 1 308 ? 10.345 -10.022 -30.251 1.00 94.44 308 ALA A N 1
ATOM 2321 C CA . ALA A 1 308 ? 10.468 -11.087 -29.258 1.00 94.44 308 ALA A CA 1
ATOM 2322 C C . ALA A 1 308 ? 9.756 -10.727 -27.940 1.00 94.44 308 ALA A C 1
ATOM 2324 O O . ALA A 1 308 ? 9.070 -11.570 -27.368 1.00 94.44 308 ALA A O 1
ATOM 2325 N N . ALA A 1 309 ? 9.848 -9.470 -27.503 1.00 94.25 309 ALA A N 1
ATOM 2326 C CA . ALA A 1 309 ? 9.137 -8.947 -26.342 1.00 94.25 309 ALA A CA 1
ATOM 2327 C C . ALA A 1 309 ? 7.609 -9.030 -26.507 1.00 94.25 309 ALA A C 1
ATOM 2329 O O . ALA A 1 309 ? 6.934 -9.515 -25.603 1.00 94.25 309 ALA A O 1
ATOM 2330 N N . VAL A 1 310 ? 7.067 -8.685 -27.683 1.00 93.50 310 VAL A N 1
ATOM 2331 C CA . VAL A 1 310 ? 5.636 -8.890 -27.993 1.00 93.50 310 VAL A CA 1
ATOM 2332 C C . VAL A 1 310 ? 5.236 -10.361 -27.836 1.00 93.50 310 VAL A C 1
ATOM 2334 O O . VAL A 1 310 ? 4.231 -10.662 -27.201 1.00 93.50 310 VAL A O 1
ATOM 2337 N N . SER A 1 311 ? 6.059 -11.292 -28.333 1.00 94.38 311 SER A N 1
ATOM 2338 C CA . SER A 1 311 ? 5.777 -12.733 -28.212 1.00 94.38 311 SER A CA 1
ATOM 2339 C C . SER A 1 311 ? 5.750 -13.210 -26.751 1.00 94.38 311 SER A C 1
ATOM 2341 O O . SER A 1 311 ? 5.005 -14.128 -26.413 1.00 94.38 311 SER A O 1
ATOM 2343 N N . LEU A 1 312 ? 6.552 -12.597 -25.870 1.00 94.00 312 LEU A N 1
ATOM 2344 C CA . LEU A 1 312 ? 6.521 -12.877 -24.430 1.00 94.00 312 LEU A CA 1
ATOM 2345 C C . LEU A 1 312 ? 5.241 -12.342 -23.775 1.00 94.00 312 LEU A C 1
ATOM 2347 O O . LEU A 1 312 ? 4.670 -13.026 -22.927 1.00 94.00 312 LEU A O 1
ATOM 2351 N N . LEU A 1 313 ? 4.767 -11.158 -24.180 1.00 93.19 313 LEU A N 1
ATOM 2352 C CA . LEU A 1 313 ? 3.520 -10.574 -23.673 1.00 93.19 313 LEU A CA 1
ATOM 2353 C C . LEU A 1 313 ? 2.295 -11.399 -24.061 1.00 93.19 313 LEU A C 1
ATOM 2355 O O . LEU A 1 313 ? 1.440 -11.642 -23.216 1.00 93.19 313 LEU A O 1
ATOM 2359 N N . GLU A 1 314 ? 2.236 -11.897 -25.298 1.00 91.38 314 GLU A N 1
ATOM 2360 C CA . GLU A 1 314 ? 1.140 -12.759 -25.769 1.00 91.38 314 GLU A CA 1
ATOM 2361 C C . GLU A 1 314 ? 0.995 -14.052 -24.943 1.00 91.38 314 GLU A C 1
ATOM 2363 O O . GLU A 1 314 ? -0.084 -14.644 -24.889 1.00 91.38 314 GLU A O 1
ATOM 2368 N N . ALA A 1 315 ? 2.062 -14.491 -24.264 1.00 91.25 315 ALA A N 1
ATOM 2369 C CA . ALA A 1 315 ? 2.042 -15.656 -23.381 1.00 91.25 315 ALA A CA 1
ATOM 2370 C C . ALA A 1 315 ? 1.485 -15.361 -21.971 1.00 91.25 315 ALA A C 1
ATOM 2372 O O . ALA A 1 315 ? 1.302 -16.293 -21.179 1.00 91.25 315 ALA A O 1
ATOM 2373 N N . ILE A 1 316 ? 1.227 -14.093 -21.636 1.00 90.38 316 ILE A N 1
ATOM 2374 C CA . ILE A 1 316 ? 0.714 -13.652 -20.338 1.00 90.38 316 ILE A CA 1
ATOM 2375 C C . ILE A 1 316 ? -0.740 -13.210 -20.523 1.00 90.38 316 ILE A C 1
ATOM 2377 O O . ILE A 1 316 ? -1.034 -12.203 -21.156 1.00 90.38 316 ILE A O 1
ATOM 2381 N N . ALA A 1 317 ? -1.673 -13.968 -19.947 1.00 85.31 317 ALA A N 1
ATOM 2382 C CA . ALA A 1 317 ? -3.090 -13.617 -20.004 1.00 85.31 317 ALA A CA 1
ATOM 2383 C C . ALA A 1 317 ? -3.393 -12.352 -19.182 1.00 85.31 317 ALA A C 1
ATOM 2385 O O . ALA A 1 317 ? -2.818 -12.168 -18.106 1.00 85.31 317 ALA A O 1
ATOM 2386 N N . ASP A 1 318 ? -4.351 -11.547 -19.647 1.00 86.00 318 ASP A N 1
ATOM 2387 C CA . ASP A 1 318 ? -4.957 -10.429 -18.907 1.00 86.00 318 ASP A CA 1
ATOM 2388 C C . ASP A 1 318 ? -3.931 -9.455 -18.293 1.00 86.00 318 ASP A C 1
ATOM 2390 O O . ASP A 1 318 ? -4.043 -9.073 -17.126 1.00 86.00 318 ASP A O 1
ATOM 2394 N N . VAL A 1 319 ? -2.891 -9.110 -19.060 1.00 89.75 319 VAL A N 1
ATOM 2395 C CA . VAL A 1 319 ? -1.859 -8.146 -18.659 1.00 89.75 319 VAL A CA 1
ATOM 2396 C C . VAL A 1 319 ? -2.058 -6.811 -19.356 1.00 89.75 319 VAL A C 1
ATOM 2398 O O . VAL A 1 319 ? -2.280 -6.759 -20.564 1.00 89.75 319 VAL A O 1
ATOM 2401 N N . GLU A 1 320 ? -1.947 -5.738 -18.587 1.00 90.81 320 GLU A N 1
ATOM 2402 C CA . GLU A 1 320 ? -1.904 -4.364 -19.077 1.00 90.81 320 GLU A CA 1
ATOM 2403 C C . GLU A 1 320 ? -0.446 -3.917 -19.139 1.00 90.81 320 GLU A C 1
ATOM 2405 O O . GLU A 1 320 ? 0.310 -4.120 -18.184 1.00 90.81 320 GLU A O 1
ATOM 2410 N N . VAL A 1 321 ? -0.036 -3.334 -20.258 1.00 91.12 321 VAL A N 1
ATOM 2411 C CA . VAL A 1 321 ? 1.341 -2.909 -20.495 1.00 91.12 321 VAL A CA 1
ATOM 2412 C C . VAL A 1 321 ? 1.338 -1.442 -20.863 1.00 91.12 321 VAL A C 1
ATOM 2414 O O . VAL A 1 321 ? 0.782 -1.073 -21.889 1.00 91.12 321 VAL A O 1
ATOM 2417 N N . TYR A 1 322 ? 2.010 -0.645 -20.038 1.00 91.19 322 TYR A N 1
ATOM 2418 C CA . TYR A 1 322 ? 2.175 0.789 -20.224 1.00 91.19 322 TYR A CA 1
ATOM 2419 C C . TYR A 1 322 ? 3.620 1.087 -20.603 1.00 91.19 322 TYR A C 1
ATOM 2421 O O . TYR A 1 322 ? 4.549 0.769 -19.849 1.00 91.19 322 TYR A O 1
ATOM 2429 N N . GLY A 1 323 ? 3.819 1.684 -21.774 1.00 90.25 323 GLY A N 1
ATOM 2430 C CA . GLY A 1 323 ? 5.138 2.048 -22.272 1.00 90.25 323 GLY A CA 1
ATOM 2431 C C . GLY A 1 323 ? 5.499 3.501 -21.976 1.00 90.25 323 GLY A C 1
ATOM 2432 O O . GLY A 1 323 ? 4.708 4.395 -22.236 1.00 90.25 323 GLY A O 1
ATOM 2433 N N . PHE A 1 324 ? 6.718 3.772 -21.507 1.00 91.19 324 PHE A N 1
ATOM 2434 C CA . PHE A 1 324 ? 7.202 5.127 -21.224 1.00 91.19 324 PHE A CA 1
ATOM 2435 C C . PHE A 1 324 ? 8.536 5.378 -21.920 1.00 91.19 324 PHE A C 1
ATOM 2437 O O . PHE A 1 324 ? 9.517 4.671 -21.669 1.00 91.19 324 PHE A O 1
ATOM 2444 N N . ASN A 1 325 ? 8.586 6.424 -22.746 1.00 91.81 325 ASN A N 1
ATOM 2445 C CA . ASN A 1 325 ? 9.814 6.882 -23.383 1.00 91.81 325 ASN A CA 1
ATOM 2446 C C . ASN A 1 325 ? 10.433 8.047 -22.608 1.00 91.81 325 ASN A C 1
ATOM 2448 O O . ASN A 1 325 ? 9.763 9.039 -22.323 1.00 91.81 325 ASN A O 1
ATOM 2452 N N . ILE A 1 326 ? 11.741 7.987 -22.358 1.00 88.88 326 ILE A N 1
ATOM 2453 C CA . ILE A 1 326 ? 12.499 9.081 -21.744 1.00 88.88 326 ILE A CA 1
ATOM 2454 C C . ILE A 1 326 ? 13.463 9.692 -22.763 1.00 88.88 326 ILE A C 1
ATOM 2456 O O . ILE A 1 326 ? 14.512 9.147 -23.110 1.00 88.88 326 ILE A O 1
ATOM 2460 N N . GLY A 1 327 ? 13.124 10.893 -23.218 1.00 85.75 327 GLY A N 1
ATOM 2461 C CA . GLY A 1 327 ? 13.958 11.741 -24.060 1.00 85.75 327 GLY A CA 1
ATOM 2462 C C . GLY A 1 327 ? 13.797 11.564 -25.564 1.00 85.75 327 GLY A C 1
ATOM 2463 O O . GLY A 1 327 ? 13.821 12.574 -26.266 1.00 85.75 327 GLY A O 1
ATOM 2464 N N . LEU A 1 328 ? 13.635 10.342 -26.080 1.00 86.62 328 LEU A N 1
ATOM 2465 C CA . LEU A 1 328 ? 13.454 10.142 -27.522 1.00 86.62 328 LEU A CA 1
ATOM 2466 C C . LEU A 1 328 ? 11.973 10.138 -27.898 1.00 86.62 328 LEU A C 1
ATOM 2468 O O . LEU A 1 328 ? 11.146 9.453 -27.299 1.00 86.62 328 LEU A O 1
ATOM 2472 N N . THR A 1 329 ? 11.655 10.893 -28.947 1.00 85.62 329 THR A N 1
ATOM 2473 C CA . THR A 1 329 ? 10.286 11.088 -29.440 1.00 85.62 329 THR A CA 1
ATOM 2474 C C . THR A 1 329 ? 9.771 9.936 -30.296 1.00 85.62 329 THR A C 1
ATOM 2476 O O . THR A 1 329 ? 8.575 9.868 -30.564 1.00 85.62 329 THR A O 1
ATOM 2479 N N . ASN A 1 330 ? 10.649 9.037 -30.749 1.00 87.25 330 ASN A N 1
ATOM 2480 C CA . ASN A 1 330 ? 10.236 7.862 -31.502 1.00 87.25 330 ASN A CA 1
ATOM 2481 C C . ASN A 1 330 ? 9.673 6.800 -30.554 1.00 87.25 330 ASN A C 1
ATOM 2483 O O . ASN A 1 330 ? 10.418 6.060 -29.919 1.00 87.25 330 ASN A O 1
ATOM 2487 N N . THR A 1 331 ? 8.351 6.701 -30.503 1.00 89.81 331 THR A N 1
ATOM 2488 C CA . THR A 1 331 ? 7.638 5.731 -29.668 1.00 89.81 331 THR A CA 1
ATOM 2489 C C . THR A 1 331 ? 7.305 4.435 -30.398 1.00 89.81 331 THR A C 1
ATOM 2491 O O . THR A 1 331 ? 6.737 3.539 -29.788 1.00 89.81 331 THR A O 1
ATOM 2494 N N . SER A 1 332 ? 7.664 4.300 -31.683 1.00 88.88 332 SER A N 1
ATOM 2495 C CA . SER A 1 332 ? 7.179 3.212 -32.548 1.00 88.88 332 SER A CA 1
ATOM 2496 C C . SER A 1 332 ? 7.439 1.819 -31.976 1.00 88.88 332 SER A C 1
ATOM 2498 O O . SER A 1 332 ? 6.606 0.940 -32.147 1.00 88.88 332 SER A O 1
ATOM 2500 N N . TRP A 1 333 ? 8.576 1.617 -31.303 1.00 90.56 333 TRP A N 1
ATOM 2501 C CA . TRP A 1 333 ? 8.952 0.326 -30.722 1.00 90.56 333 TRP A CA 1
ATOM 2502 C C . TRP A 1 333 ? 8.276 0.073 -29.379 1.00 90.56 333 TRP A C 1
ATOM 2504 O O . TRP A 1 333 ? 7.737 -1.005 -29.155 1.00 90.56 333 TRP A O 1
ATOM 2514 N N . THR A 1 334 ? 8.260 1.072 -28.502 1.00 89.62 334 THR A N 1
ATOM 2515 C CA . THR A 1 334 ? 7.585 0.997 -27.201 1.00 89.62 334 THR A CA 1
ATOM 2516 C C . THR A 1 334 ? 6.073 0.815 -27.373 1.00 89.62 334 THR A C 1
ATOM 2518 O O . THR A 1 334 ? 5.465 0.009 -26.677 1.00 89.62 334 THR A O 1
ATOM 2521 N N . ALA A 1 335 ? 5.482 1.461 -28.382 1.00 88.69 335 ALA A N 1
ATOM 2522 C CA . ALA A 1 335 ? 4.068 1.341 -28.736 1.00 88.69 335 ALA A CA 1
ATOM 2523 C C . ALA A 1 335 ? 3.689 -0.041 -29.295 1.00 88.69 335 ALA A C 1
ATOM 2525 O O . ALA A 1 335 ? 2.508 -0.337 -29.420 1.00 88.69 335 ALA A O 1
ATOM 2526 N N . MET A 1 336 ? 4.662 -0.892 -29.650 1.00 89.06 336 MET A N 1
ATOM 2527 C CA . MET A 1 336 ? 4.376 -2.296 -29.971 1.00 89.06 336 MET A CA 1
ATOM 2528 C C . MET A 1 336 ? 4.081 -3.126 -28.721 1.00 89.06 336 MET A C 1
ATOM 2530 O O . MET A 1 336 ? 3.422 -4.155 -28.831 1.00 89.06 336 MET A O 1
ATOM 2534 N N . LEU A 1 337 ? 4.626 -2.726 -27.568 1.00 88.31 337 LEU A N 1
ATOM 2535 C CA . LEU A 1 337 ? 4.429 -3.411 -26.291 1.00 88.31 337 LEU A CA 1
ATOM 2536 C C . LEU A 1 337 ? 3.202 -2.882 -25.558 1.00 88.31 337 LEU A C 1
ATOM 2538 O O . LEU A 1 337 ? 2.531 -3.647 -24.872 1.00 88.31 337 LEU A O 1
ATOM 2542 N N . ASP A 1 338 ? 2.939 -1.587 -25.710 1.00 85.75 338 ASP A N 1
ATOM 2543 C CA . ASP A 1 338 ? 1.797 -0.914 -25.115 1.00 85.75 338 ASP A CA 1
ATOM 2544 C C . ASP A 1 338 ? 0.481 -1.475 -25.669 1.00 85.75 338 ASP A C 1
ATOM 2546 O O . ASP A 1 338 ? 0.233 -1.457 -26.879 1.00 85.75 338 ASP A O 1
ATOM 2550 N N . ASN A 1 339 ? -0.346 -2.022 -24.780 1.00 82.50 339 ASN A N 1
ATOM 2551 C CA . ASN A 1 339 ? -1.624 -2.628 -25.141 1.00 82.50 339 ASN A CA 1
ATOM 2552 C C . ASN A 1 339 ? -2.823 -1.884 -24.541 1.00 82.50 339 ASN A C 1
ATOM 2554 O O . ASN A 1 339 ? -3.942 -2.407 -24.585 1.00 82.50 339 ASN A O 1
ATOM 2558 N N . THR A 1 340 ? -2.610 -0.665 -24.035 1.00 74.00 340 THR A N 1
ATOM 2559 C CA . THR A 1 340 ? -3.659 0.204 -23.511 1.00 74.00 340 THR A CA 1
ATOM 2560 C C . THR A 1 340 ? -4.052 1.231 -24.583 1.00 74.00 340 THR A C 1
ATOM 2562 O O . THR A 1 340 ? -3.331 2.170 -24.893 1.00 74.00 340 THR A O 1
ATOM 2565 N N . PRO A 1 341 ? -5.209 1.062 -25.252 1.00 53.50 341 PRO A N 1
ATOM 2566 C CA . PRO A 1 341 ? -5.486 1.744 -26.522 1.00 53.50 341 PRO A CA 1
ATOM 2567 C C . PRO A 1 341 ? -5.833 3.241 -26.409 1.00 53.50 341 PRO A C 1
ATOM 2569 O O . PRO A 1 341 ? -6.132 3.865 -27.428 1.00 53.50 341 PRO A O 1
ATOM 2572 N N . SER A 1 342 ? -5.858 3.821 -25.206 1.00 57.72 342 SER A N 1
ATOM 2573 C CA . SER A 1 342 ? -6.436 5.150 -24.940 1.00 57.72 342 SER A CA 1
ATOM 2574 C C . SER A 1 342 ? -5.448 6.226 -24.478 1.00 57.72 342 SER A C 1
ATOM 2576 O O . SER A 1 342 ? -5.800 7.401 -24.547 1.00 57.72 342 SER A O 1
ATOM 2578 N N . ASP A 1 343 ? -4.244 5.866 -24.043 1.00 62.66 343 ASP A N 1
ATOM 2579 C CA . ASP A 1 343 ? -3.230 6.787 -23.508 1.00 62.66 343 ASP A CA 1
ATOM 2580 C C . ASP A 1 343 ? -2.039 6.984 -24.456 1.00 62.66 343 ASP A C 1
ATOM 2582 O O . ASP A 1 343 ? -1.535 8.104 -24.583 1.00 62.66 343 ASP A O 1
ATOM 2586 N N . GLY A 1 344 ? -1.651 5.938 -25.192 1.00 75.25 344 GLY A N 1
ATOM 2587 C CA . GLY A 1 344 ? -0.459 5.960 -26.038 1.00 75.25 344 GLY A CA 1
ATOM 2588 C C . GLY A 1 344 ? 0.827 6.088 -25.213 1.00 75.25 344 GLY A C 1
ATOM 2589 O O . GLY A 1 344 ? 0.797 6.231 -23.999 1.00 75.25 344 GLY A O 1
ATOM 2590 N N . VAL A 1 345 ? 1.985 6.069 -25.879 1.00 81.00 345 VAL A N 1
ATOM 2591 C CA . VAL A 1 345 ? 3.281 6.112 -25.179 1.00 81.00 345 VAL A CA 1
ATOM 2592 C C . VAL A 1 345 ? 3.673 7.560 -24.848 1.00 81.00 345 VAL A C 1
ATOM 2594 O O . VAL A 1 345 ? 4.022 8.312 -25.771 1.00 81.00 345 VAL A O 1
ATOM 2597 N N . PRO A 1 346 ? 3.678 7.982 -23.569 1.00 85.50 346 PRO A N 1
ATOM 2598 C CA . PRO A 1 346 ? 4.203 9.280 -23.160 1.00 85.50 346 PRO A CA 1
ATOM 2599 C C . PRO A 1 346 ? 5.700 9.412 -23.464 1.00 85.50 346 PRO A C 1
ATOM 2601 O O . PRO A 1 346 ? 6.494 8.491 -23.251 1.00 85.50 346 PRO A O 1
ATOM 2604 N N . VAL A 1 347 ? 6.095 10.605 -23.917 1.00 87.25 347 VAL A N 1
ATOM 2605 C CA . VAL A 1 347 ? 7.499 11.000 -24.089 1.00 87.25 347 VAL A CA 1
ATOM 2606 C C . VAL A 1 347 ? 7.846 12.020 -23.016 1.00 87.25 347 VAL A C 1
ATOM 2608 O O . VAL A 1 347 ? 7.445 13.182 -23.093 1.00 87.25 347 VAL A O 1
ATOM 2611 N N . ILE A 1 348 ? 8.611 11.586 -22.023 1.00 87.50 348 ILE A N 1
ATOM 2612 C CA . ILE A 1 348 ? 9.036 12.416 -20.902 1.00 87.50 348 ILE A CA 1
ATOM 2613 C C . ILE A 1 348 ? 10.388 13.060 -21.208 1.00 87.50 348 ILE A C 1
ATOM 2615 O O . ILE A 1 348 ? 11.305 12.418 -21.729 1.00 87.50 348 ILE A O 1
ATOM 2619 N N . ALA A 1 349 ? 10.535 14.341 -20.870 1.00 84.88 349 ALA A N 1
ATOM 2620 C CA . ALA A 1 349 ? 11.800 15.044 -21.023 1.00 84.88 349 ALA A CA 1
ATOM 2621 C C . ALA A 1 349 ? 12.887 14.459 -20.090 1.00 84.88 349 ALA A C 1
ATOM 2623 O O . ALA A 1 349 ? 12.602 14.114 -18.942 1.00 84.88 349 ALA A O 1
ATOM 2624 N N . PRO A 1 350 ? 14.161 14.367 -20.523 1.00 83.00 350 PRO A N 1
ATOM 2625 C CA . PRO A 1 350 ? 15.232 13.876 -19.659 1.00 83.00 350 PRO A CA 1
ATOM 2626 C C . PRO A 1 350 ? 15.382 14.755 -18.413 1.00 83.00 350 PRO A C 1
ATOM 2628 O O . PRO A 1 350 ? 15.628 15.954 -18.532 1.00 83.00 350 PRO A O 1
ATOM 2631 N N . GLY A 1 351 ? 15.294 14.160 -17.223 1.00 82.56 351 GLY A N 1
ATOM 2632 C CA . GLY A 1 351 ? 15.368 14.895 -15.955 1.00 82.56 351 GLY A CA 1
ATOM 2633 C C . GLY A 1 351 ? 14.022 15.383 -15.405 1.00 82.56 351 GLY A C 1
ATOM 2634 O O . GLY A 1 351 ? 14.006 15.903 -14.293 1.00 82.56 351 GLY A O 1
ATOM 2635 N N . ASP A 1 352 ? 12.914 15.210 -16.133 1.00 84.56 352 ASP A N 1
ATOM 2636 C CA . ASP A 1 352 ? 11.573 15.585 -15.669 1.00 84.56 352 ASP A CA 1
ATOM 2637 C C . ASP A 1 352 ? 10.936 14.465 -14.829 1.00 84.56 352 ASP A C 1
ATOM 2639 O O . ASP A 1 352 ? 10.088 13.693 -15.280 1.00 84.56 352 ASP A O 1
ATOM 2643 N N . THR A 1 353 ? 11.420 14.346 -13.593 1.00 84.44 353 THR A N 1
ATOM 2644 C CA . THR A 1 353 ? 10.967 13.335 -12.631 1.00 84.44 353 THR A CA 1
ATOM 2645 C C . THR A 1 353 ? 9.499 13.510 -12.248 1.00 84.44 353 THR A C 1
ATOM 2647 O O . THR A 1 353 ? 8.805 12.513 -12.071 1.00 84.44 353 THR A O 1
ATOM 2650 N N . ASP A 1 354 ? 9.027 14.752 -12.110 1.00 78.31 354 ASP A N 1
ATOM 2651 C CA . ASP A 1 354 ? 7.662 15.036 -11.661 1.00 78.31 354 ASP A CA 1
ATOM 2652 C C . ASP A 1 354 ? 6.641 14.620 -12.722 1.00 78.31 354 ASP A C 1
ATOM 2654 O O . ASP A 1 354 ? 5.715 13.881 -12.398 1.00 78.31 354 ASP A O 1
ATOM 2658 N N . SER A 1 355 ? 6.859 14.970 -13.998 1.00 79.81 355 SER A N 1
ATOM 2659 C CA . SER A 1 355 ? 5.974 14.514 -15.077 1.00 79.81 355 SER A CA 1
ATOM 2660 C C . SER A 1 355 ? 5.980 12.990 -15.217 1.00 79.81 355 SER A C 1
ATOM 2662 O O . SER A 1 355 ? 4.926 12.396 -15.440 1.00 79.81 355 SER A O 1
ATOM 2664 N N . LEU A 1 356 ? 7.140 12.330 -15.066 1.00 81.94 356 LEU A N 1
ATOM 2665 C CA . LEU A 1 356 ? 7.201 10.864 -15.091 1.00 81.94 356 LEU A CA 1
ATOM 2666 C C . LEU A 1 356 ? 6.410 10.258 -13.932 1.00 81.94 356 LEU A C 1
ATOM 2668 O O . LEU A 1 356 ? 5.611 9.356 -14.159 1.00 81.94 356 LEU A O 1
ATOM 2672 N N . ARG A 1 357 ? 6.608 10.760 -12.708 1.00 82.75 357 ARG A N 1
ATOM 2673 C CA . ARG A 1 357 ? 5.867 10.315 -11.523 1.00 82.75 357 ARG A CA 1
ATOM 2674 C C . ARG A 1 357 ? 4.368 10.479 -11.744 1.00 82.75 357 ARG A C 1
ATOM 2676 O O . ARG A 1 357 ? 3.638 9.508 -11.608 1.00 82.75 357 ARG A O 1
ATOM 2683 N N . ASP A 1 358 ? 3.920 11.672 -12.117 1.00 78.81 358 ASP A N 1
ATOM 2684 C CA . ASP A 1 358 ? 2.496 11.976 -12.259 1.00 78.81 358 ASP A CA 1
ATOM 2685 C C . ASP A 1 358 ? 1.849 11.128 -13.361 1.00 78.81 358 ASP A C 1
ATOM 2687 O O . ASP A 1 358 ? 0.722 10.665 -13.202 1.00 78.81 358 ASP A O 1
ATOM 2691 N N . THR A 1 359 ? 2.587 10.832 -14.437 1.00 81.00 359 THR A N 1
ATOM 2692 C CA . THR A 1 359 ? 2.107 9.927 -15.491 1.00 81.00 359 THR A CA 1
ATOM 2693 C C . THR A 1 359 ? 2.021 8.481 -14.994 1.00 81.00 359 THR A C 1
ATOM 2695 O O . THR A 1 359 ? 1.014 7.823 -15.233 1.00 81.00 359 THR A O 1
ATOM 2698 N N . LEU A 1 360 ? 3.031 7.985 -14.266 1.00 80.88 360 LEU A N 1
ATOM 2699 C CA . LEU A 1 360 ? 3.003 6.641 -13.667 1.00 80.88 360 LEU A CA 1
ATOM 2700 C C . LEU A 1 360 ? 1.853 6.494 -12.660 1.00 80.88 360 LEU A C 1
ATOM 2702 O O . LEU A 1 360 ? 1.228 5.443 -12.583 1.00 80.88 360 LEU A O 1
ATOM 2706 N N . LEU A 1 361 ? 1.563 7.535 -11.881 1.00 73.38 361 LEU A N 1
ATOM 2707 C CA . LEU A 1 361 ? 0.440 7.536 -10.946 1.00 73.38 361 LEU A CA 1
ATOM 2708 C C . LEU A 1 361 ? -0.897 7.580 -11.694 1.00 73.38 361 LEU A C 1
ATOM 2710 O O . LEU A 1 361 ? -1.790 6.788 -11.398 1.00 73.38 361 LEU A O 1
ATOM 2714 N N . GLY A 1 362 ? -1.019 8.441 -12.706 1.00 69.44 362 GLY A N 1
ATOM 2715 C CA . GLY A 1 362 ? -2.214 8.544 -13.544 1.00 69.44 362 GLY A CA 1
ATOM 2716 C C . GLY A 1 362 ? -2.599 7.214 -14.198 1.00 69.44 362 GLY A C 1
ATOM 2717 O O . GLY A 1 362 ? -3.766 6.826 -14.138 1.00 69.44 362 GLY A O 1
ATOM 2718 N N . THR A 1 363 ? -1.630 6.459 -14.735 1.00 72.88 363 THR A N 1
ATOM 2719 C CA . THR A 1 363 ? -1.904 5.146 -15.354 1.00 72.88 363 THR A CA 1
ATOM 2720 C C . THR A 1 363 ? -2.391 4.109 -14.347 1.00 72.88 363 THR A C 1
ATOM 2722 O O . THR A 1 363 ? -3.265 3.297 -14.649 1.00 72.88 363 THR A O 1
ATOM 2725 N N . LEU A 1 364 ? -1.860 4.140 -13.126 1.00 70.56 364 LEU A N 1
ATOM 2726 C CA . LEU A 1 364 ? -2.195 3.177 -12.083 1.00 70.56 364 LEU A CA 1
ATOM 2727 C C . LEU A 1 364 ? -3.553 3.459 -11.426 1.00 70.56 364 LEU A C 1
ATOM 2729 O O . LEU A 1 364 ? -4.280 2.515 -11.095 1.00 70.56 364 LEU A O 1
ATOM 2733 N N . PHE A 1 365 ? -3.910 4.734 -11.273 1.00 66.44 365 PHE A N 1
ATOM 2734 C CA . PHE A 1 365 ? -5.128 5.170 -10.587 1.00 66.44 365 PHE A CA 1
ATOM 2735 C C . PHE A 1 365 ? -6.288 5.539 -11.523 1.00 66.44 365 PHE A C 1
ATOM 2737 O O . PHE A 1 365 ? -7.419 5.662 -11.055 1.00 66.44 365 PHE A O 1
ATOM 2744 N N . GLY A 1 366 ? -6.048 5.644 -12.835 1.00 55.19 366 GLY A N 1
ATOM 2745 C CA . GLY A 1 366 ? -7.083 5.929 -13.835 1.00 55.19 366 GLY A CA 1
ATOM 2746 C C . GLY A 1 366 ? -7.666 7.342 -13.732 1.00 55.19 366 GLY A C 1
ATOM 2747 O O . GLY A 1 366 ? -8.877 7.502 -13.897 1.00 55.19 366 GLY A O 1
ATOM 2748 N N . ILE A 1 367 ? -6.818 8.328 -13.413 1.00 38.44 367 ILE A N 1
ATOM 2749 C CA . ILE A 1 367 ? -7.183 9.742 -13.194 1.00 38.44 367 ILE A CA 1
ATOM 2750 C C . ILE A 1 367 ? -7.020 10.560 -14.475 1.00 38.44 367 ILE A C 1
ATOM 2752 O O . ILE A 1 367 ? -5.995 10.360 -15.165 1.00 38.44 367 ILE A O 1
#

pLDDT: mean 85.19, std 11.23, range [38.44, 97.44]

Mean predicted aligned error: 13.0 Å

InterPro domains:
  IPR002035 von Willebrand factor, type A [PF13519] (189-299)
  IPR002035 von Willebrand factor, type A [PS50234] (187-364)
  IPR002035 von Willebrand factor, type A [SM00327] (185-361)
  IPR036465 von Willebrand factor A-like domain superfamily [G3DSA:3.40.50.410] (183-359)
  IPR036465 von Willebrand factor A-like domain superfamily [SSF53300] (187-358)

Sequence (367 aa):
MADLLWPFAAHGPATEVLDWRTDVLQSEAGEQRLSLQDSPREVLTLRHRLDGPGLAAAIALARRGLAGDWIVPLWHMADRGGDDITLGETSLSIAARYTDYRAPGFAIAASNGGDAHLLSVATVHPDGIDLTSAAGVDLTRPVIAPARRARLLSPLEIERRHADLGFVTARFLLQESADLSGLRGTALYIAIDTSTSMSGTKITAAMAAVRALVDELAGTVPPALRNDICILLWHETVADMQVRRDADRQDLTYLSDWLAQPPVLRGGTDFAMALSEAQGFFAGAGAKRRIILFLTDGEPYPLSSATAAVSLLEAIADVEVYGFNIGLTNTSWTAMLDNTPSDGVPVIAPGDTDSLRDTLLGTLFGI